Protein 5C14 (pdb70)

Solvent-accessible surface area: 22346 Å² total

Sequence (401 aa):
SFTINSVDKSLPDWTVQNGKNLTLQCFADVSTTSHVKPQHQMLFYKDDVLFYNISSMKSTESYFIPEVRIYDSGTYKCTVIVNNKEKTTAEYQLLVEGVPSPRVTLDKKEAIQGGIVRVNCSVPEEKAPIHFTIEKLELNEKMVKLKREKNSRDQNFVILEFPVEEQDRVLSFRCQARIISGIHMQTSESTKSELVTVSRSFTINSVDMKSLPDWTVQNGKNLTLQCFADVSTTSHVKPQHQMLFYKDDVLFYNISSMKSTESYFIPEVRIYDSGTYKCTVIVNNKEKTTAEYQLLVEGVPSPRVTLDKKEAIQGGIVRVNCSVPEEKAPIHFTIEKLELNEKMVKLKREKNSRDQNFVILEFPVEEQDRVLSFRCQARIISGIHMQTSESTKSELVTVSR

Structure (mmCIF, N/CA/C/O backbone):
data_5C14
#
_entry.id   5C14
#
_cell.length_a   104.010
_cell.length_b   104.010
_cell.length_c   281.834
_cell.angle_alpha   90.00
_cell.angle_beta   90.00
_cell.angle_gamma   90.00
#
_symmetry.space_group_name_H-M   'I 41 2 2'
#
loop_
_entity.id
_entity.type
_entity.pdbx_description
1 polymer 'Platelet endothelial cell adhesion molecule'
2 polymer 'Platelet endothelial cell adhesion molecule'
3 non-polymer GLYCEROL
4 non-polymer 'COPPER (II) ION'
5 non-polymer 2-acetamido-2-deoxy-beta-D-glucopyranose
6 non-polymer 2-AMINO-2-HYDROXYMETHYL-PROPANE-1,3-DIOL
7 water water
#
loop_
_atom_site.group_PDB
_atom_site.id
_atom_site.type_symbol
_atom_site.label_atom_id
_atom_site.label_alt_id
_atom_site.label_comp_id
_atom_site.label_asym_id
_atom_site.label_entity_id
_atom_site.label_seq_id
_atom_site.pdbx_PDB_ins_code
_atom_site.Cartn_x
_atom_site.Cartn_y
_atom_site.Cartn_z
_atom_site.occupancy
_atom_site.B_iso_or_equiv
_atom_site.auth_seq_id
_atom_site.auth_comp_id
_atom_site.auth_asym_id
_atom_site.auth_atom_id
_atom_site.pdbx_PDB_model_num
ATOM 1 N N . SER A 1 6 ? 10.808 73.359 15.547 1.00 97.32 4 SER A N 1
ATOM 2 C CA . SER A 1 6 ? 10.558 74.247 14.421 1.00 102.94 4 SER A CA 1
ATOM 3 C C . SER A 1 6 ? 10.980 73.599 13.102 1.00 105.11 4 SER A C 1
ATOM 4 O O . SER A 1 6 ? 10.725 74.160 12.036 1.00 110.78 4 SER A O 1
ATOM 7 N N . PHE A 1 7 ? 11.666 72.457 13.182 1.00 101.46 5 PHE A N 1
ATOM 8 C CA . PHE A 1 7 ? 11.974 71.641 12.003 1.00 101.30 5 PHE A CA 1
ATOM 9 C C . PHE A 1 7 ? 11.263 70.305 12.142 1.00 100.28 5 PHE A C 1
ATOM 10 O O . PHE A 1 7 ? 11.330 69.694 13.209 1.00 108.89 5 PHE A O 1
ATOM 18 N N . THR A 1 8 ? 10.614 69.818 11.088 1.00 88.17 6 THR A N 1
ATOM 19 C CA . THR A 1 8 ? 10.066 68.460 11.136 1.00 66.92 6 THR A CA 1
ATOM 20 C C . THR A 1 8 ? 10.438 67.729 9.877 1.00 68.06 6 THR A C 1
ATOM 21 O O . THR A 1 8 ? 10.191 68.235 8.796 1.00 66.75 6 THR A O 1
ATOM 25 N N . ILE A 1 9 ? 11.042 66.553 9.995 1.00 64.69 7 ILE A N 1
ATOM 26 C CA . ILE A 1 9 ? 11.383 65.814 8.788 1.00 69.83 7 ILE A CA 1
ATOM 27 C C . ILE A 1 9 ? 10.220 64.874 8.478 1.00 68.88 7 ILE A C 1
ATOM 28 O O . ILE A 1 9 ? 9.904 63.951 9.237 1.00 63.05 7 ILE A O 1
ATOM 33 N N . ASN A 1 10 ? 9.550 65.167 7.372 1.00 64.41 8 ASN A N 1
ATOM 34 C CA . ASN A 1 10 ? 8.315 64.506 7.025 1.00 64.53 8 ASN A CA 1
ATOM 35 C C . ASN A 1 10 ? 8.532 63.067 6.579 1.00 70.11 8 ASN A C 1
ATOM 36 O O . ASN A 1 10 ? 7.952 62.139 7.129 1.00 62.74 8 ASN A O 1
ATOM 41 N N . SER A 1 11 ? 9.349 62.886 5.554 1.00 62.75 9 SER A N 1
ATOM 42 C CA . SER A 1 11 ? 9.643 61.551 5.036 1.00 67.51 9 SER A CA 1
ATOM 43 C C . SER A 1 11 ? 11.116 61.441 4.627 1.00 65.97 9 SER A C 1
ATOM 44 O O . SER A 1 11 ? 11.703 62.459 4.260 1.00 69.94 9 SER A O 1
ATOM 47 N N . VAL A 1 12 ? 11.724 60.253 4.668 1.00 59.60 10 VAL A N 1
ATOM 48 C CA . VAL A 1 12 ? 13.108 60.147 4.196 1.00 58.97 10 VAL A CA 1
ATOM 49 C C . VAL A 1 12 ? 13.240 58.977 3.225 1.00 58.19 10 VAL A C 1
ATOM 50 O O . VAL A 1 12 ? 12.688 57.911 3.476 1.00 57.61 10 VAL A O 1
ATOM 54 N N . ASP A 1 13 ? 13.981 59.123 2.132 1.00 58.18 11 ASP A N 1
ATOM 55 C CA . ASP A 1 13 ? 13.927 58.072 1.112 1.00 71.16 11 ASP A CA 1
ATOM 56 C C . ASP A 1 13 ? 15.238 57.866 0.432 1.00 61.25 11 ASP A C 1
ATOM 57 O O . ASP A 1 13 ? 16.045 58.806 0.355 1.00 57.53 11 ASP A O 1
ATOM 70 N N . LYS A 1 15 ? 16.947 56.206 -3.268 1.00 60.71 13 LYS A N 1
ATOM 71 C CA . LYS A 1 15 ? 16.705 55.649 -4.595 1.00 62.47 13 LYS A CA 1
ATOM 72 C C . LYS A 1 15 ? 18.006 55.199 -5.240 1.00 69.06 13 LYS A C 1
ATOM 73 O O . LYS A 1 15 ? 19.076 55.712 -4.921 1.00 73.96 13 LYS A O 1
ATOM 79 N N . SER A 1 16 ? 17.927 54.202 -6.104 1.00 55.64 14 SER A N 1
ATOM 80 C CA . SER A 1 16 ? 19.106 53.810 -6.852 1.00 57.03 14 SER A CA 1
ATOM 81 C C . SER A 1 16 ? 18.834 53.905 -8.373 1.00 56.06 14 SER A C 1
ATOM 82 O O . SER A 1 16 ? 17.749 53.555 -8.847 1.00 56.31 14 SER A O 1
ATOM 85 N N . LEU A 1 17 ? 19.773 54.482 -9.115 1.00 58.50 15 LEU A N 1
ATOM 86 C CA . LEU A 1 17 ? 19.605 54.599 -10.557 1.00 67.75 15 LEU A CA 1
ATOM 87 C C . LEU A 1 17 ? 20.597 53.715 -11.335 1.00 73.97 15 LEU A C 1
ATOM 88 O O . LEU A 1 17 ? 21.815 53.846 -11.145 1.00 67.22 15 LEU A O 1
ATOM 93 N N . PRO A 1 18 ? 20.093 52.888 -12.284 1.00 74.43 16 PRO A N 1
ATOM 94 C CA . PRO A 1 18 ? 18.748 52.796 -12.862 1.00 64.93 16 PRO A CA 1
ATOM 95 C C . PRO A 1 18 ? 17.728 52.056 -12.034 1.00 63.23 16 PRO A C 1
ATOM 96 O O . PRO A 1 18 ? 16.548 52.344 -12.189 1.00 76.37 16 PRO A O 1
ATOM 100 N N . ASP A 1 19 ? 18.127 51.092 -11.226 1.00 61.39 17 ASP A N 1
ATOM 101 C CA . ASP A 1 19 ? 17.112 50.326 -10.520 1.00 73.56 17 ASP A CA 1
ATOM 102 C C . ASP A 1 19 ? 17.708 49.692 -9.255 1.00 72.26 17 ASP A C 1
ATOM 103 O O . ASP A 1 19 ? 18.874 49.916 -8.941 1.00 78.18 17 ASP A O 1
ATOM 108 N N . TRP A 1 20 ? 16.940 48.902 -8.522 1.00 59.71 18 TRP A N 1
ATOM 109 C CA . TRP A 1 20 ? 17.530 48.243 -7.384 1.00 61.28 18 TRP A CA 1
ATOM 110 C C . TRP A 1 20 ? 17.922 46.859 -7.806 1.00 64.62 18 TRP A C 1
ATOM 111 O O . TRP A 1 20 ? 18.335 46.024 -6.989 1.00 68.95 18 TRP A O 1
ATOM 122 N N . THR A 1 21 ? 17.782 46.618 -9.100 1.00 58.63 19 THR A N 1
ATOM 123 C CA . THR A 1 21 ? 18.319 45.409 -9.696 1.00 57.10 19 THR A CA 1
ATOM 124 C C . THR A 1 21 ? 19.079 45.767 -10.951 1.00 57.40 19 THR A C 1
ATOM 125 O O . THR A 1 21 ? 18.538 46.429 -11.835 1.00 54.32 19 THR A O 1
ATOM 129 N N . VAL A 1 22 ? 20.353 45.390 -10.994 1.00 52.23 20 VAL A N 1
ATOM 130 C CA . VAL A 1 22 ? 21.248 45.816 -12.072 1.00 59.33 20 VAL A CA 1
ATOM 131 C C . VAL A 1 22 ? 22.163 44.709 -12.578 1.00 61.75 20 VAL A C 1
ATOM 132 O O . VAL A 1 22 ? 22.471 43.745 -11.858 1.00 56.89 20 VAL A O 1
ATOM 136 N N . GLN A 1 23 ? 22.578 44.868 -13.835 1.00 71.43 21 GLN A N 1
ATOM 137 C CA . GLN A 1 23 ? 23.519 43.976 -14.512 1.00 69.79 21 GLN A CA 1
ATOM 138 C C . GLN A 1 23 ? 24.893 44.265 -13.979 1.00 59.41 21 GLN A C 1
ATOM 139 O O . GLN A 1 23 ? 25.255 45.443 -13.914 1.00 56.66 21 GLN A O 1
ATOM 145 N N . ASN A 1 24 ? 25.659 43.213 -13.672 1.00 53.36 22 ASN A N 1
ATOM 146 C CA . ASN A 1 24 ? 27.037 43.344 -13.253 1.00 51.70 22 ASN A CA 1
ATOM 147 C C . ASN A 1 24 ? 27.818 44.224 -14.221 1.00 52.50 22 ASN A C 1
ATOM 148 O O . ASN A 1 24 ? 27.740 44.037 -15.451 1.00 53.06 22 ASN A O 1
ATOM 153 N N . GLY A 1 25 ? 28.553 45.199 -13.695 1.00 52.63 23 GLY A N 1
ATOM 154 C CA . GLY A 1 25 ? 29.419 45.998 -14.545 1.00 53.41 23 GLY A CA 1
ATOM 155 C C . GLY A 1 25 ? 28.879 47.325 -15.029 1.00 56.41 23 GLY A C 1
ATOM 156 O O . GLY A 1 25 ? 29.633 48.129 -15.572 1.00 54.94 23 GLY A O 1
ATOM 157 N N . LYS A 1 26 ? 27.583 47.560 -14.845 1.00 54.29 24 LYS A N 1
ATOM 158 C CA . LYS A 1 26 ? 26.993 48.840 -15.226 1.00 66.72 24 LYS A CA 1
ATOM 159 C C . LYS A 1 26 ? 27.303 49.891 -14.147 1.00 70.02 24 LYS A C 1
ATOM 160 O O . LYS A 1 26 ? 27.686 49.519 -13.034 1.00 69.61 24 LYS A O 1
ATOM 166 N N . ASN A 1 27 ? 27.158 51.181 -14.497 1.00 73.55 25 ASN A N 1
ATOM 167 C CA . ASN A 1 27 ? 27.381 52.313 -13.602 1.00 68.07 25 ASN A CA 1
ATOM 168 C C . ASN A 1 27 ? 26.136 52.491 -12.704 1.00 75.50 25 ASN A C 1
ATOM 169 O O . ASN A 1 27 ? 25.022 52.277 -13.187 1.00 88.09 25 ASN A O 1
ATOM 174 N N . LEU A 1 28 ? 26.293 52.929 -11.443 1.00 66.32 26 LEU A N 1
ATOM 175 C CA . LEU A 1 28 ? 25.166 53.008 -10.476 1.00 55.25 26 LEU A CA 1
ATOM 176 C C . LEU A 1 28 ? 25.157 54.218 -9.536 1.00 62.72 26 LEU A C 1
ATOM 177 O O . LEU A 1 28 ? 26.205 54.583 -8.978 1.00 55.46 26 LEU A O 1
ATOM 182 N N . THR A 1 29 ? 23.990 54.812 -9.291 1.00 56.00 27 THR A N 1
ATOM 183 C CA . THR A 1 29 ? 23.993 55.915 -8.327 1.00 67.80 27 THR A CA 1
ATOM 184 C C . THR A 1 29 ? 22.941 55.792 -7.207 1.00 66.56 27 THR A C 1
ATOM 185 O O . THR A 1 29 ? 21.775 55.526 -7.469 1.00 64.38 27 THR A O 1
ATOM 189 N N . LEU A 1 30 ? 23.379 55.988 -5.963 1.00 55.54 28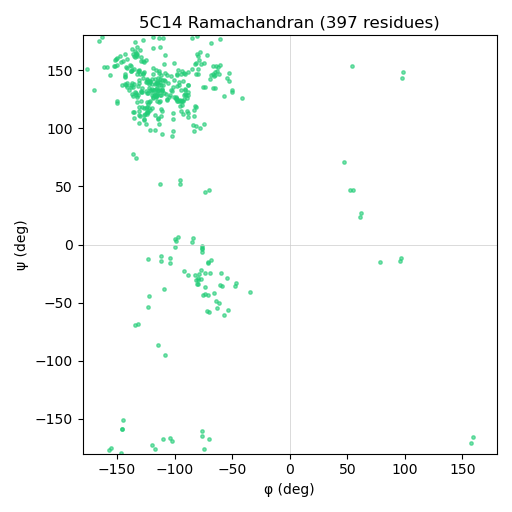 LEU A N 1
ATOM 190 C CA . LEU A 1 30 ? 22.510 55.880 -4.799 1.00 55.21 28 LEU A CA 1
ATOM 191 C C . LEU A 1 30 ? 22.206 57.262 -4.278 1.00 56.28 28 LEU A C 1
ATOM 192 O O . LEU A 1 30 ? 23.084 58.126 -4.320 1.00 59.50 28 LEU A O 1
ATOM 197 N N . GLN A 1 31 ? 20.959 57.506 -3.875 1.00 56.34 29 GLN A N 1
ATOM 198 C CA . GLN A 1 31 ? 20.543 58.838 -3.442 1.00 57.25 29 GLN A CA 1
ATOM 199 C C . GLN A 1 31 ? 19.843 58.791 -2.113 1.00 56.99 29 GLN A C 1
ATOM 200 O O . GLN A 1 31 ? 18.940 58.001 -1.973 1.00 56.63 29 GLN A O 1
ATOM 206 N N . CYS A 1 32 ? 20.204 59.648 -1.159 1.00 66.45 30 CYS A N 1
ATOM 207 C CA . CYS A 1 32 ? 19.461 59.745 0.103 1.00 61.13 30 CYS A CA 1
ATOM 208 C C . CYS A 1 32 ? 18.864 61.127 0.230 1.00 68.66 30 CYS A C 1
ATOM 209 O O . CYS A 1 32 ? 19.571 62.076 0.560 1.00 76.03 30 CYS A O 1
ATOM 212 N N . PHE A 1 33 ? 17.592 61.287 -0.096 1.00 59.00 31 PHE A N 1
ATOM 213 C CA . PHE A 1 33 ? 16.985 62.619 0.021 1.00 60.25 31 PHE A CA 1
ATOM 214 C C . PHE A 1 33 ? 16.001 62.683 1.192 1.00 60.37 31 PHE A C 1
ATOM 215 O O . PHE A 1 33 ? 15.548 61.647 1.708 1.00 59.59 31 PHE A O 1
ATOM 223 N N . ALA A 1 34 ? 15.670 63.898 1.609 1.00 61.42 32 ALA A N 1
ATOM 224 C CA . ALA A 1 34 ? 14.735 64.095 2.704 1.00 65.92 32 ALA A CA 1
ATOM 225 C C . ALA A 1 34 ? 13.697 65.162 2.356 1.00 66.70 32 ALA A C 1
ATOM 226 O O . ALA A 1 34 ? 13.868 65.942 1.409 1.00 63.98 32 ALA A O 1
ATOM 228 N N . ASP A 1 35 ? 12.603 65.184 3.103 1.00 63.51 33 ASP A N 1
ATOM 229 C CA . ASP A 1 35 ? 11.644 66.243 2.911 1.00 83.62 33 ASP A CA 1
ATOM 230 C C . ASP A 1 35 ? 11.387 66.881 4.251 1.00 80.54 33 ASP A C 1
ATOM 231 O O . ASP A 1 35 ? 10.743 66.273 5.115 1.00 71.26 33 ASP A O 1
ATOM 236 N N . VAL A 1 36 ? 11.901 68.090 4.443 1.00 66.27 34 VAL A N 1
ATOM 237 C CA . VAL A 1 36 ? 11.751 68.748 5.732 1.00 66.78 34 VAL A CA 1
ATOM 238 C C . VAL A 1 36 ? 10.985 70.073 5.704 1.00 68.46 34 VAL A C 1
ATOM 239 O O . VAL A 1 36 ? 11.373 70.992 5.022 1.00 69.30 34 VAL A O 1
ATOM 243 N N . SER A 1 37 ? 9.958 70.186 6.531 1.00 69.00 35 SER A N 1
ATOM 244 C CA . SER A 1 37 ? 9.134 71.388 6.591 1.00 70.67 35 SER A CA 1
ATOM 245 C C . SER A 1 37 ? 9.680 72.325 7.661 1.00 71.41 35 SER A C 1
ATOM 246 O O . SER A 1 37 ? 10.183 71.847 8.677 1.00 73.95 35 SER A O 1
ATOM 249 N N . THR A 1 38 ? 9.689 73.635 7.429 1.00 72.63 36 THR A N 1
ATOM 250 C CA . THR A 1 38 ? 10.111 74.509 8.512 1.00 88.20 36 THR A CA 1
ATOM 251 C C . THR A 1 38 ? 9.492 75.901 8.483 1.00 94.26 36 THR A C 1
ATOM 252 O O . THR A 1 38 ? 9.074 76.402 7.434 1.00 91.13 36 THR A O 1
ATOM 256 N N . THR A 1 39 ? 9.515 76.549 9.640 1.00 106.08 37 THR A N 1
ATOM 257 C CA . THR A 1 39 ? 9.009 77.901 9.783 1.00 104.62 37 THR A CA 1
ATOM 258 C C . THR A 1 39 ? 10.197 78.828 9.849 1.00 102.09 37 THR A C 1
ATOM 259 O O . THR A 1 39 ? 10.090 80.030 9.627 1.00 94.38 37 THR A O 1
ATOM 263 N N . SER A 1 40 ? 11.354 78.233 10.097 1.00 115.78 38 SER A N 1
ATOM 264 C CA . SER A 1 40 ? 12.546 79.011 10.334 1.00 122.61 38 SER A CA 1
ATOM 265 C C . SER A 1 40 ? 12.983 79.616 9.028 1.00 125.46 38 SER A C 1
ATOM 266 O O . SER A 1 40 ? 12.587 79.177 7.951 1.00 123.02 38 SER A O 1
ATOM 269 N N . HIS A 1 41 ? 13.836 80.613 9.143 1.00 136.28 39 HIS A N 1
ATOM 270 C CA . HIS A 1 41 ? 14.336 81.313 7.993 1.00 139.74 39 HIS A CA 1
ATOM 271 C C . HIS A 1 41 ? 15.704 80.777 7.664 1.00 133.16 39 HIS A C 1
ATOM 272 O O . HIS A 1 41 ? 16.295 81.137 6.650 1.00 135.35 39 HIS A O 1
ATOM 279 N N . VAL A 1 42 ? 16.167 79.842 8.481 1.00 110.27 40 VAL A N 1
ATOM 280 C CA . VAL A 1 42 ? 17.572 79.493 8.458 1.00 105.26 40 VAL A CA 1
ATOM 281 C C . VAL A 1 42 ? 17.863 78.247 7.621 1.00 106.18 40 VAL A C 1
ATOM 282 O O . VAL A 1 42 ? 17.030 77.340 7.522 1.00 104.47 40 VAL A O 1
ATOM 286 N N . LYS A 1 43 ? 19.032 78.230 6.988 1.00 124.90 41 LYS A N 1
ATOM 287 C CA . LYS A 1 43 ? 19.412 77.115 6.133 1.00 131.23 41 LYS A CA 1
ATOM 288 C C . LYS A 1 43 ? 19.946 76.004 7.017 1.00 125.07 41 LYS A C 1
ATOM 289 O O . LYS A 1 43 ? 20.941 76.166 7.726 1.00 129.46 41 LYS A O 1
ATOM 295 N N . PRO A 1 44 ? 19.270 74.862 6.982 1.00 95.19 42 PRO A N 1
ATOM 296 C CA . PRO A 1 44 ? 19.561 73.748 7.884 1.00 87.24 42 PRO A CA 1
ATOM 297 C C . PRO A 1 44 ? 20.776 72.955 7.441 1.00 91.07 42 PRO A C 1
ATOM 298 O O . PRO A 1 44 ? 21.167 72.992 6.280 1.00 95.64 42 PRO A O 1
ATOM 302 N N . GLN A 1 45 ? 21.379 72.234 8.361 1.00 102.07 43 GLN A N 1
ATOM 303 C CA . GLN A 1 45 ? 22.501 71.411 7.991 1.00 102.89 43 GLN A CA 1
ATOM 304 C C . GLN A 1 45 ? 22.006 69.966 7.926 1.00 102.81 43 GLN A C 1
ATOM 305 O O . GLN A 1 45 ? 21.310 69.510 8.839 1.00 105.50 43 GLN A O 1
ATOM 311 N N . HIS A 1 46 ? 22.351 69.241 6.863 1.00 95.11 44 HIS A N 1
ATOM 312 C CA . HIS A 1 46 ? 21.905 67.856 6.741 1.00 79.45 44 HIS A CA 1
ATOM 313 C C . HIS A 1 46 ? 23.087 66.933 6.836 1.00 77.97 44 HIS A C 1
ATOM 314 O O . HIS A 1 46 ? 24.132 67.204 6.248 1.00 85.81 44 HIS A O 1
ATOM 321 N N . GLN A 1 47 ? 22.910 65.819 7.534 1.00 68.02 45 GLN A N 1
ATOM 322 C CA . GLN A 1 47 ? 23.896 64.766 7.499 1.00 66.45 45 GLN A CA 1
ATOM 323 C C . GLN A 1 47 ? 23.236 63.524 7.000 1.00 67.00 45 GLN A C 1
ATOM 324 O O . GLN A 1 47 ? 22.220 63.091 7.541 1.00 64.65 45 GLN A O 1
ATOM 330 N N . MET A 1 48 ? 23.812 62.998 5.927 1.00 66.96 46 MET A N 1
ATOM 331 C CA . MET A 1 48 ? 23.373 61.775 5.298 1.00 64.08 46 MET A CA 1
ATOM 332 C C . MET A 1 48 ? 24.335 60.623 5.658 1.00 62.63 46 MET A C 1
ATOM 333 O O . MET A 1 48 ? 25.549 60.765 5.520 1.00 55.52 46 MET A O 1
ATOM 338 N N . LEU A 1 49 ? 23.796 59.505 6.137 1.00 59.74 47 LEU A N 1
ATOM 339 C CA . LEU A 1 49 ? 24.618 58.358 6.495 1.00 53.86 47 LEU A CA 1
ATOM 340 C C . LEU A 1 49 ? 24.234 57.104 5.735 1.00 62.46 47 LEU A C 1
ATOM 341 O O . LEU A 1 49 ? 23.139 56.609 5.918 1.00 64.19 47 LEU A O 1
ATOM 346 N N . PHE A 1 50 ? 25.135 56.559 4.930 1.00 52.81 48 PHE A N 1
ATOM 347 C CA . PHE A 1 50 ? 24.823 55.407 4.104 1.00 52.28 48 PHE A CA 1
ATOM 348 C C . PHE A 1 50 ? 25.277 54.088 4.729 1.00 51.34 48 PHE A C 1
ATOM 349 O O . PHE A 1 50 ? 26.446 53.908 5.060 1.00 51.03 48 PHE A O 1
ATOM 357 N N . TYR A 1 51 ? 24.332 53.166 4.869 1.00 54.82 49 TYR A N 1
ATOM 358 C CA . TYR A 1 51 ? 24.569 51.862 5.455 1.00 50.14 49 TYR A CA 1
ATOM 359 C C . TYR A 1 51 ? 24.367 50.769 4.436 1.00 63.47 49 TYR A C 1
ATOM 360 O O . TYR A 1 51 ? 23.343 50.721 3.784 1.00 61.55 49 TYR A O 1
ATOM 369 N N . LYS A 1 52 ? 25.343 49.878 4.309 1.00 63.78 50 LYS A N 1
ATOM 370 C CA . LYS A 1 52 ? 25.155 48.606 3.608 1.00 57.01 50 LYS A CA 1
ATOM 371 C C . LYS A 1 52 ? 25.235 47.497 4.657 1.00 54.70 50 LYS A C 1
ATOM 372 O O . LYS A 1 52 ? 26.264 47.340 5.291 1.00 57.60 50 LYS A O 1
ATOM 378 N N . ASP A 1 53 ? 24.140 46.766 4.858 1.00 52.14 51 ASP A N 1
ATOM 379 C CA . ASP A 1 53 ? 24.077 45.715 5.859 1.00 47.45 51 ASP A CA 1
ATOM 380 C C . ASP A 1 53 ? 24.455 46.248 7.237 1.00 58.05 51 ASP A C 1
ATOM 381 O O . ASP A 1 53 ? 25.209 45.611 7.962 1.00 62.78 51 ASP A O 1
ATOM 386 N N . ASP A 1 54 ? 23.883 47.394 7.591 1.00 55.16 52 ASP A N 1
ATOM 387 C CA . ASP A 1 54 ? 24.089 48.089 8.865 1.00 56.98 52 ASP A CA 1
ATOM 388 C C . ASP A 1 54 ? 25.527 48.495 9.081 1.00 61.22 52 ASP A C 1
ATOM 389 O O . ASP A 1 54 ? 25.919 48.788 10.216 1.00 63.91 52 ASP A O 1
ATOM 394 N N . VAL A 1 55 ? 26.302 48.644 8.012 1.00 48.15 53 VAL A N 1
ATOM 395 C CA . VAL A 1 55 ? 27.613 49.221 8.258 1.00 55.57 53 VAL A CA 1
ATOM 396 C C . VAL A 1 55 ? 27.781 50.488 7.421 1.00 51.43 53 VAL A C 1
ATOM 397 O O . VAL A 1 55 ? 27.425 50.551 6.247 1.00 49.03 53 VAL A O 1
ATOM 401 N N . LEU A 1 56 ? 28.362 51.488 8.068 1.00 49.23 54 LEU A N 1
ATOM 402 C CA . LEU A 1 56 ? 28.357 52.847 7.564 1.00 49.96 54 LEU A CA 1
ATOM 403 C C . LEU A 1 56 ? 29.455 53.002 6.585 1.00 54.06 54 LEU A C 1
ATOM 404 O O . LEU A 1 56 ? 30.614 52.867 6.964 1.00 63.70 54 LEU A O 1
ATOM 409 N N . PHE A 1 57 ? 29.104 53.261 5.325 1.00 52.39 55 PHE A N 1
ATOM 410 C CA . PHE A 1 57 ? 30.125 53.446 4.312 1.00 50.58 55 PHE A CA 1
ATOM 411 C C . PHE A 1 57 ? 30.230 54.847 3.773 1.00 51.45 55 PHE A C 1
ATOM 412 O O . PHE A 1 57 ? 31.141 55.121 3.023 1.00 66.40 55 PHE A O 1
ATOM 420 N N . TYR A 1 58 ? 29.286 55.725 4.089 1.00 51.96 56 TYR A N 1
ATOM 421 C CA . TYR A 1 58 ? 29.376 57.120 3.628 1.00 54.95 56 TYR A CA 1
ATOM 422 C C . TYR A 1 58 ? 28.709 58.067 4.600 1.00 59.22 56 TYR A C 1
ATOM 423 O O . TYR A 1 58 ? 27.524 57.942 4.894 1.00 53.38 56 TYR A O 1
ATOM 432 N N . ASN A 1 59 ? 29.483 59.034 5.061 1.00 83.69 57 ASN A N 1
ATOM 433 C CA . ASN A 1 59 ? 29.027 60.029 6.008 1.00 87.63 57 ASN A CA 1
ATOM 434 C C . ASN A 1 59 ? 29.262 61.392 5.390 1.00 84.67 57 ASN A C 1
ATOM 435 O O . ASN A 1 59 ? 30.406 61.769 5.143 1.00 93.00 57 ASN A O 1
ATOM 440 N N . ILE A 1 60 ? 28.185 62.117 5.101 1.00 67.79 58 ILE A N 1
ATOM 441 C CA . ILE A 1 60 ? 28.333 63.406 4.445 1.00 68.71 58 ILE A CA 1
ATOM 442 C C . ILE A 1 60 ? 27.411 64.442 5.055 1.00 75.54 58 ILE A C 1
ATOM 443 O O . ILE A 1 60 ? 26.252 64.165 5.361 1.00 80.48 58 ILE A O 1
ATOM 448 N N . SER A 1 61 ? 27.945 65.638 5.244 1.00 76.93 59 SER A N 1
ATOM 449 C CA . SER A 1 61 ? 27.179 66.749 5.753 1.00 76.64 59 SER A CA 1
ATOM 450 C C . SER A 1 61 ? 27.076 67.741 4.629 1.00 82.59 59 SER A C 1
ATOM 451 O O . SER A 1 61 ? 28.079 68.026 3.980 1.00 87.58 59 SER A O 1
ATOM 454 N N . SER A 1 62 ? 25.858 68.179 4.325 1.00 91.66 60 SER A N 1
ATOM 455 C CA . SER A 1 62 ? 25.629 69.135 3.242 1.00 90.57 60 SER A CA 1
ATOM 456 C C . SER A 1 62 ? 24.430 70.030 3.492 1.00 86.74 60 SER A C 1
ATOM 457 O O . SER A 1 62 ? 23.536 69.674 4.267 1.00 81.95 60 SER A O 1
ATOM 460 N N . MET A 1 63 ? 24.396 71.164 2.790 1.00 82.13 61 MET A N 1
ATOM 461 C CA . MET A 1 63 ? 23.296 72.121 2.912 1.00 80.32 61 MET A CA 1
ATOM 462 C C . MET A 1 63 ? 22.059 71.697 2.124 1.00 78.56 61 MET A C 1
ATOM 463 O O . MET A 1 63 ? 20.958 72.158 2.430 1.00 91.60 61 MET A O 1
ATOM 468 N N . LYS A 1 64 ? 22.242 70.890 1.074 1.00 71.74 62 LYS A N 1
ATOM 469 C CA . LYS A 1 64 ? 21.111 70.409 0.261 1.00 75.14 62 LYS A CA 1
ATOM 470 C C . LYS A 1 64 ? 20.487 69.156 0.898 1.00 75.99 62 LYS A C 1
ATOM 471 O O . LYS A 1 64 ? 21.175 68.414 1.580 1.00 85.23 62 LYS A O 1
ATOM 477 N N . SER A 1 65 ? 19.193 68.930 0.691 1.00 64.98 63 SER A N 1
ATOM 478 C CA . SER A 1 65 ? 18.489 67.813 1.311 1.00 63.99 63 SER A CA 1
ATOM 479 C C . SER A 1 65 ? 18.615 66.475 0.579 1.00 62.90 63 SER A C 1
ATOM 480 O O . SER A 1 65 ? 18.008 65.487 0.971 1.00 62.11 63 SER A O 1
ATOM 483 N N . THR A 1 66 ? 19.421 66.412 -0.461 1.00 62.87 64 THR A N 1
ATOM 484 C CA . THR A 1 66 ? 19.614 65.151 -1.141 1.00 61.88 64 THR A CA 1
ATOM 485 C C . THR A 1 66 ? 21.076 65.002 -1.455 1.00 65.16 64 THR A C 1
ATOM 486 O O . THR A 1 66 ? 21.718 65.967 -1.840 1.00 70.35 64 THR A O 1
ATOM 490 N N . GLU A 1 67 ? 21.640 63.832 -1.222 1.00 63.30 65 GLU A N 1
ATOM 491 C CA . GLU A 1 67 ? 23.013 63.634 -1.627 1.00 68.58 65 GLU A CA 1
ATOM 492 C C . GLU A 1 67 ? 23.131 62.290 -2.286 1.00 75.52 65 GLU A C 1
ATOM 493 O O . GLU A 1 67 ? 22.270 61.422 -2.127 1.00 72.65 65 GLU A O 1
ATOM 499 N N . SER A 1 68 ? 24.230 62.107 -2.999 1.00 65.64 66 SER A N 1
ATOM 500 C CA . SER A 1 68 ? 24.381 60.951 -3.854 1.00 68.43 66 SER A CA 1
ATOM 501 C C . SER A 1 68 ? 25.668 60.252 -3.606 1.00 57.37 66 SER A C 1
ATOM 502 O O . SER A 1 68 ? 26.583 60.798 -3.001 1.00 80.87 66 SER A O 1
ATOM 505 N N . TYR A 1 69 ? 25.693 59.011 -4.054 1.00 56.61 67 TYR A N 1
ATOM 506 C CA . TYR A 1 69 ? 26.874 58.154 -4.006 1.00 58.43 67 TYR A CA 1
ATOM 507 C C . TYR A 1 69 ? 26.965 57.371 -5.295 1.00 57.84 67 TYR A C 1
ATOM 508 O O . TYR A 1 69 ? 25.989 56.743 -5.737 1.00 55.59 67 TYR A O 1
ATOM 517 N N . PHE A 1 70 ? 28.155 57.365 -5.865 1.00 62.60 68 PHE A N 1
ATOM 518 C CA . PHE A 1 70 ? 28.342 56.770 -7.164 1.00 64.43 68 PHE A CA 1
ATOM 519 C C . PHE A 1 70 ? 29.095 55.469 -7.064 1.00 68.60 68 PHE A C 1
ATOM 520 O O . PHE A 1 70 ? 30.136 55.389 -6.390 1.00 77.34 68 PHE A O 1
ATOM 528 N N . ILE A 1 71 ? 28.534 54.437 -7.685 1.00 54.66 69 ILE A N 1
ATOM 529 C CA . ILE A 1 71 ? 29.214 53.165 -7.766 1.00 54.01 69 ILE A CA 1
ATOM 530 C C . ILE A 1 71 ? 29.555 52.854 -9.217 1.00 55.33 69 ILE A C 1
ATOM 531 O O . ILE A 1 71 ? 28.678 52.547 -9.995 1.00 54.52 69 ILE A O 1
ATOM 536 N N . PRO A 1 72 ? 30.842 52.933 -9.569 1.00 65.49 70 PRO A N 1
ATOM 537 C CA . PRO A 1 72 ? 31.351 52.798 -10.932 1.00 66.47 70 PRO A CA 1
ATOM 538 C C . PRO A 1 72 ? 31.065 51.542 -11.732 1.00 75.78 70 PRO A C 1
ATOM 539 O O . PRO A 1 72 ? 30.293 51.564 -12.666 1.00 84.83 70 PRO A O 1
ATOM 543 N N . GLU A 1 73 ? 31.472 50.397 -11.312 1.00 75.93 71 GLU A N 1
ATOM 544 C CA . GLU A 1 73 ? 31.239 49.255 -12.168 1.00 76.05 71 GLU A CA 1
ATOM 545 C C . GLU A 1 73 ? 30.749 48.360 -11.083 1.00 72.41 71 GLU A C 1
ATOM 546 O O . GLU A 1 73 ? 31.508 48.008 -10.173 1.00 77.27 71 GLU A O 1
ATOM 552 N N . VAL A 1 74 ? 29.460 48.068 -11.093 1.00 55.12 72 VAL A N 1
ATOM 553 C CA . VAL A 1 74 ? 28.921 47.431 -9.898 1.00 61.62 72 VAL A CA 1
ATOM 554 C C . VAL A 1 74 ? 29.039 45.904 -9.977 1.00 57.98 72 VAL A C 1
ATOM 555 O O . VAL A 1 74 ? 28.649 45.306 -10.996 1.00 55.39 72 VAL A O 1
ATOM 559 N N . ARG A 1 75 ? 29.603 45.285 -8.928 1.00 56.01 73 ARG A N 1
ATOM 560 C CA . ARG A 1 75 ? 29.835 43.831 -8.918 1.00 54.88 73 ARG A CA 1
ATOM 561 C C . ARG A 1 75 ? 28.914 43.134 -7.944 1.00 56.95 73 ARG A C 1
ATOM 562 O O . ARG A 1 75 ? 28.134 43.799 -7.260 1.00 58.95 73 ARG A O 1
ATOM 570 N N . ILE A 1 76 ? 28.981 41.810 -7.869 1.00 48.88 74 ILE A N 1
ATOM 571 C CA . ILE A 1 76 ? 28.061 41.091 -6.982 1.00 63.03 74 ILE A CA 1
ATOM 572 C C . ILE A 1 76 ? 28.369 41.346 -5.536 1.00 58.58 74 ILE A C 1
ATOM 573 O O . ILE A 1 76 ? 27.502 41.240 -4.679 1.00 61.55 74 ILE A O 1
ATOM 578 N N . TYR A 1 77 ? 29.610 41.696 -5.259 1.00 47.96 75 TYR A N 1
ATOM 579 C CA . TYR A 1 77 ? 29.983 41.948 -3.899 1.00 47.62 75 TYR A CA 1
ATOM 580 C C . TYR A 1 77 ? 29.469 43.301 -3.463 1.00 47.92 75 TYR A C 1
ATOM 581 O O . TYR A 1 77 ? 29.675 43.736 -2.331 1.00 48.98 75 TYR A O 1
ATOM 590 N N . ASP A 1 78 ? 28.812 43.997 -4.371 1.00 52.07 76 ASP A N 1
ATOM 591 C CA . ASP A 1 78 ? 28.216 45.245 -3.992 1.00 51.46 76 ASP A CA 1
ATOM 592 C C . ASP A 1 78 ? 26.774 45.035 -3.555 1.00 50.79 76 ASP A C 1
ATOM 593 O O . ASP A 1 78 ? 26.250 45.862 -2.848 1.00 56.30 76 ASP A O 1
ATOM 598 N N . SER A 1 79 ? 26.105 43.963 -3.980 1.00 48.43 77 SER A N 1
ATOM 599 C CA . SER A 1 79 ? 24.704 43.771 -3.550 1.00 48.37 77 SER A CA 1
ATOM 600 C C . SER A 1 79 ? 24.607 43.579 -2.067 1.00 47.93 77 SER A C 1
ATOM 601 O O . SER A 1 79 ? 25.549 43.144 -1.423 1.00 53.21 77 SER A O 1
ATOM 604 N N . GLY A 1 80 ? 23.454 43.931 -1.534 1.00 50.85 78 GLY A N 1
ATOM 605 C CA . GLY A 1 80 ? 23.211 43.887 -0.113 1.00 54.48 78 GLY A CA 1
ATOM 606 C C . GLY A 1 80 ? 22.068 44.835 0.220 1.00 62.03 78 GLY A C 1
ATOM 607 O O . GLY A 1 80 ? 21.427 45.425 -0.666 1.00 61.74 78 GLY A O 1
ATOM 608 N N . THR A 1 81 ? 21.860 45.040 1.511 1.00 62.29 79 THR A N 1
ATOM 609 C CA . THR A 1 81 ? 20.743 45.829 2.005 1.00 57.63 79 THR A CA 1
ATOM 610 C C . THR A 1 81 ? 21.156 47.255 2.263 1.00 59.08 79 THR A C 1
ATOM 611 O O . THR A 1 81 ? 22.113 47.500 2.990 1.00 61.84 79 THR A O 1
ATOM 615 N N . TYR A 1 82 ? 20.474 48.195 1.634 1.00 49.71 80 TYR A N 1
ATOM 616 C CA . TYR A 1 82 ? 20.860 49.586 1.764 1.00 50.25 80 TYR A CA 1
ATOM 617 C C . TYR A 1 82 ? 19.789 50.407 2.478 1.00 50.79 80 TYR A C 1
ATOM 618 O O . TYR A 1 82 ? 18.602 50.176 2.298 1.00 51.15 80 TYR A O 1
ATOM 627 N N . LYS A 1 83 ? 20.224 51.309 3.351 1.00 51.02 81 LYS A N 1
ATOM 628 C CA . LYS A 1 83 ? 19.339 52.237 4.021 1.00 51.65 81 LYS A CA 1
ATOM 629 C C . LYS A 1 83 ? 20.143 53.476 4.359 1.00 52.08 81 LYS A C 1
ATOM 630 O O . LYS A 1 83 ? 21.357 53.423 4.445 1.00 51.75 81 LYS A O 1
ATOM 636 N N . CYS A 1 84 ? 19.474 54.613 4.477 1.00 52.92 82 CYS A N 1
ATOM 637 C CA . CYS A 1 84 ? 20.163 55.859 4.809 1.00 53.45 82 CYS A CA 1
ATOM 638 C C . CYS A 1 84 ? 19.563 56.486 6.062 1.00 53.86 82 CYS A C 1
ATOM 639 O O . CYS A 1 84 ? 18.363 56.396 6.287 1.00 54.14 82 CYS A O 1
ATOM 642 N N . THR A 1 85 ? 20.381 57.058 6.929 1.00 61.90 83 THR A N 1
ATOM 643 C CA . THR A 1 85 ? 19.794 57.810 8.020 1.00 68.86 83 THR A CA 1
ATOM 644 C C . THR A 1 85 ? 20.105 59.271 7.797 1.00 72.85 83 THR A C 1
ATOM 645 O O . THR A 1 85 ? 21.234 59.637 7.443 1.00 79.33 83 THR A O 1
ATOM 649 N N . VAL A 1 86 ? 19.093 60.112 7.927 1.00 56.30 84 VAL A N 1
ATOM 650 C CA . VAL A 1 86 ? 19.362 61.515 7.755 1.00 57.27 84 VAL A CA 1
ATOM 651 C C . VAL A 1 86 ? 19.005 62.304 9.020 1.00 58.01 84 VAL A C 1
ATOM 652 O O . VAL A 1 86 ? 17.906 62.154 9.588 1.00 58.10 84 VAL A O 1
ATOM 656 N N . ILE A 1 87 ? 19.943 63.153 9.440 1.00 66.78 85 ILE A N 1
ATOM 657 C CA . ILE A 1 87 ? 19.747 64.018 10.589 1.00 67.84 85 ILE A CA 1
ATOM 658 C C . ILE A 1 87 ? 19.776 65.437 10.154 1.00 72.74 85 ILE A C 1
ATOM 659 O O . ILE A 1 87 ? 20.457 65.758 9.189 1.00 81.14 85 ILE A O 1
ATOM 664 N N . VAL A 1 88 ? 19.060 66.298 10.862 1.00 78.11 86 VAL A N 1
ATOM 665 C CA . VAL A 1 88 ? 19.135 67.725 10.574 1.00 85.15 86 VAL A CA 1
ATOM 666 C C . VAL A 1 88 ? 19.771 68.509 11.757 1.00 116.28 86 VAL A C 1
ATOM 667 O O . VAL A 1 88 ? 20.986 68.737 11.752 1.00 120.74 86 VAL A O 1
ATOM 671 N N . ASN A 1 89 ? 19.003 68.924 12.755 1.00 102.57 87 ASN A N 1
ATOM 672 C CA . ASN A 1 89 ? 19.617 69.533 13.920 1.00 107.18 87 ASN A CA 1
ATOM 673 C C . ASN A 1 89 ? 19.430 68.515 14.985 1.00 111.91 87 ASN A C 1
ATOM 674 O O . ASN A 1 89 ? 20.293 68.273 15.823 1.00 117.80 87 ASN A O 1
ATOM 679 N N . ASN A 1 90 ? 18.264 67.903 14.911 1.00 109.63 88 ASN A N 1
ATOM 680 C CA . ASN A 1 90 ? 17.944 66.730 15.689 1.00 107.81 88 ASN A CA 1
ATOM 681 C C . ASN A 1 90 ? 17.069 65.873 14.804 1.00 106.48 88 ASN A C 1
ATOM 682 O O . ASN A 1 90 ? 17.270 65.860 13.571 1.00 98.97 88 ASN A O 1
ATOM 687 N N . LYS A 1 91 ? 16.190 65.086 15.429 1.00 122.53 89 LYS A N 1
ATOM 688 C CA . LYS A 1 91 ? 15.161 64.355 14.683 1.00 126.41 89 LYS A CA 1
ATOM 689 C C . LYS A 1 91 ? 15.675 63.616 13.460 1.00 112.96 89 LYS A C 1
ATOM 690 O O . LYS A 1 91 ? 15.459 64.031 12.330 1.00 122.37 89 LYS A O 1
ATOM 696 N N . GLU A 1 92 ? 16.413 62.553 13.678 1.00 80.14 90 GLU A N 1
ATOM 697 C CA . GLU A 1 92 ? 16.817 61.770 12.553 1.00 74.47 90 GLU A CA 1
ATOM 698 C C . GLU A 1 92 ? 15.605 60.983 12.075 1.00 67.60 90 GLU A C 1
ATOM 699 O O . GLU A 1 92 ? 14.689 60.680 12.850 1.00 64.73 90 GLU A O 1
ATOM 705 N N . LYS A 1 93 ? 15.617 60.599 10.812 1.00 57.73 91 LYS A N 1
ATOM 706 C CA . LYS A 1 93 ? 14.700 59.569 10.416 1.00 57.36 91 LYS A CA 1
ATOM 707 C C . LYS A 1 93 ? 15.467 58.645 9.518 1.00 58.49 91 LYS A C 1
ATOM 708 O O . LYS A 1 93 ? 16.459 59.042 8.900 1.00 56.36 91 LYS A O 1
ATOM 714 N N . THR A 1 94 ? 15.107 57.378 9.534 1.00 60.59 92 THR A N 1
ATOM 715 C CA . THR A 1 94 ? 15.848 56.475 8.696 1.00 59.24 92 THR A CA 1
ATOM 716 C C . THR A 1 94 ? 14.915 55.876 7.640 1.00 64.13 92 THR A C 1
ATOM 717 O O . THR A 1 94 ? 13.737 55.626 7.922 1.00 70.69 92 THR A O 1
ATOM 721 N N . THR A 1 95 ? 15.429 55.683 6.424 1.00 57.85 93 THR A N 1
ATOM 722 C CA . THR A 1 95 ? 14.675 55.082 5.324 1.00 54.68 93 THR A CA 1
ATOM 723 C C . THR A 1 95 ? 14.400 53.616 5.600 1.00 54.25 93 THR A C 1
ATOM 724 O O . THR A 1 95 ? 14.959 53.048 6.542 1.00 53.25 93 THR A O 1
ATOM 728 N N . ALA A 1 96 ? 13.606 52.983 4.737 1.00 53.90 94 ALA A N 1
ATOM 729 C CA . ALA A 1 96 ? 13.430 51.540 4.827 1.00 56.58 94 ALA A CA 1
ATOM 730 C C . ALA A 1 96 ? 14.650 50.817 4.329 1.00 59.31 94 ALA A C 1
ATOM 731 O O . ALA A 1 96 ? 15.650 51.430 3.971 1.00 63.29 94 ALA A O 1
ATOM 733 N N . GLU A 1 97 ? 14.556 49.500 4.287 1.00 67.40 95 GLU A N 1
ATOM 734 C CA . GLU A 1 97 ? 15.609 48.692 3.722 1.00 61.40 95 GLU A CA 1
ATOM 735 C C . GLU A 1 97 ? 15.240 48.432 2.281 1.00 55.23 95 GLU A C 1
ATOM 736 O O . GLU A 1 97 ? 14.128 48.026 1.992 1.00 57.51 95 GLU A O 1
ATOM 742 N N . TYR A 1 98 ? 16.205 48.624 1.397 1.00 53.61 96 TYR A N 1
ATOM 743 C CA . TYR A 1 98 ? 16.061 48.434 -0.038 1.00 54.24 96 TYR A CA 1
ATOM 744 C C . TYR A 1 98 ? 17.014 47.354 -0.499 1.00 60.32 96 TYR A C 1
ATOM 745 O O . TYR A 1 98 ? 18.202 47.464 -0.230 1.00 61.03 96 TYR A O 1
ATOM 754 N N . GLN A 1 99 ? 16.549 46.327 -1.210 1.00 72.56 97 GLN A N 1
ATOM 755 C CA . GLN A 1 99 ? 17.501 45.291 -1.649 1.00 78.45 97 GLN A CA 1
ATOM 756 C C . GLN A 1 99 ? 18.134 45.593 -3.005 1.00 78.64 97 GLN A C 1
ATOM 757 O O . GLN A 1 99 ? 17.461 45.616 -4.060 1.00 86.10 97 GLN A O 1
ATOM 763 N N . LEU A 1 100 ? 19.447 45.806 -2.974 1.00 57.49 98 LEU A N 1
ATOM 764 C CA . LEU A 1 100 ? 20.158 45.986 -4.220 1.00 60.28 98 LEU A CA 1
ATOM 765 C C . LEU A 1 100 ? 20.593 44.611 -4.661 1.00 63.57 98 LEU A C 1
ATOM 766 O O . LEU A 1 100 ? 21.232 43.841 -3.906 1.00 56.07 98 LEU A O 1
ATOM 771 N N . LEU A 1 101 ? 20.268 44.321 -5.909 1.00 76.17 99 LEU A N 1
ATOM 772 C CA . LEU A 1 101 ? 20.578 43.037 -6.460 1.00 71.84 99 LEU A CA 1
ATOM 773 C C . LEU A 1 101 ? 21.367 43.228 -7.727 1.00 66.98 99 LEU A C 1
ATOM 774 O O . LEU A 1 101 ? 20.866 43.764 -8.715 1.00 63.06 99 LEU A O 1
ATOM 779 N N . VAL A 1 102 ? 22.628 42.830 -7.663 1.00 64.30 100 VAL A N 1
ATOM 780 C CA . VAL A 1 102 ? 23.470 42.836 -8.833 1.00 62.67 100 VAL A CA 1
ATOM 781 C C . VAL A 1 102 ? 23.356 41.489 -9.442 1.00 58.48 100 VAL A C 1
ATOM 782 O O . VAL A 1 102 ? 23.642 40.499 -8.757 1.00 62.12 100 VAL A O 1
ATOM 786 N N . GLU A 1 103 ? 22.967 41.433 -10.714 1.00 51.22 101 GLU A N 1
ATOM 787 C CA . GLU A 1 103 ? 22.791 40.138 -11.359 1.00 56.32 101 GLU A CA 1
ATOM 788 C C . GLU A 1 103 ? 23.722 39.908 -12.575 1.00 58.11 101 GLU A C 1
ATOM 789 O O . GLU A 1 103 ? 24.076 40.854 -13.318 1.00 51.04 101 GLU A O 1
ATOM 795 N N . GLY A 1 104 ? 24.133 38.654 -12.775 1.00 55.67 102 GLY A N 1
ATOM 796 C CA . GLY A 1 104 ? 25.011 38.385 -13.898 1.00 58.44 102 GLY A CA 1
ATOM 797 C C . GLY A 1 104 ? 26.477 38.314 -13.515 1.00 63.49 102 GLY A C 1
ATOM 798 O O . GLY A 1 104 ? 26.931 38.970 -12.564 1.00 63.17 102 GLY A O 1
ATOM 799 N N . VAL A 1 105 ? 27.217 37.484 -14.240 1.00 73.72 103 VAL A N 1
ATOM 800 C CA . VAL A 1 105 ? 28.651 37.331 -14.031 1.00 74.47 103 VAL A CA 1
ATOM 801 C C . VAL A 1 105 ? 29.423 37.741 -15.286 1.00 80.58 103 VAL A C 1
ATOM 802 O O . VAL A 1 105 ? 29.009 37.391 -16.407 1.00 96.53 103 VAL A O 1
ATOM 806 N N . PRO A 1 106 ? 30.487 38.558 -15.120 1.00 51.19 104 PRO A N 1
ATOM 807 C CA . PRO A 1 106 ? 31.344 38.914 -16.258 1.00 51.94 104 PRO A CA 1
ATOM 808 C C . PRO A 1 106 ? 31.841 37.666 -16.946 1.00 56.05 104 PRO A C 1
ATOM 809 O O . PRO A 1 106 ? 32.162 36.694 -16.247 1.00 55.61 104 PRO A O 1
ATOM 813 N N . SER A 1 107 ? 31.958 37.693 -18.265 1.00 63.44 105 SER A N 1
ATOM 814 C CA . SER A 1 107 ? 32.440 36.522 -18.939 1.00 67.60 105 SER A CA 1
ATOM 815 C C . SER A 1 107 ? 33.893 36.303 -18.490 1.00 67.59 105 SER A C 1
ATOM 816 O O . SER A 1 107 ? 34.650 37.268 -18.307 1.00 67.58 105 SER A O 1
ATOM 819 N N . PRO A 1 108 ? 34.231 35.044 -18.162 1.00 52.51 106 PRO A N 1
ATOM 820 C CA . PRO A 1 108 ? 35.537 34.606 -17.663 1.00 55.99 106 PRO A CA 1
ATOM 821 C C . PRO A 1 108 ? 36.675 34.666 -18.660 1.00 53.21 106 PRO A C 1
ATOM 822 O O . PRO A 1 108 ? 36.451 34.372 -19.802 1.00 53.79 106 PRO A O 1
ATOM 826 N N . ARG A 1 109 ? 37.884 34.965 -18.210 1.00 53.27 107 ARG A N 1
ATOM 827 C CA . ARG A 1 109 ? 39.041 34.936 -19.065 1.00 54.07 107 ARG A CA 1
ATOM 828 C C . ARG A 1 109 ? 39.706 33.573 -18.996 1.00 58.03 107 ARG A C 1
ATOM 829 O O . ARG A 1 109 ? 40.029 33.075 -17.911 1.00 53.43 107 ARG A O 1
ATOM 837 N N . VAL A 1 110 ? 39.889 32.943 -20.150 1.00 54.71 108 VAL A N 1
ATOM 838 C CA . VAL A 1 110 ? 40.525 31.628 -20.197 1.00 64.01 108 VAL A CA 1
ATOM 839 C C . VAL A 1 110 ? 41.943 31.758 -20.748 1.00 55.64 108 VAL A C 1
ATOM 840 O O . VAL A 1 110 ? 42.116 32.301 -21.818 1.00 56.43 108 VAL A O 1
ATOM 844 N N . THR A 1 111 ? 42.955 31.273 -20.024 1.00 61.93 109 THR A N 1
ATOM 845 C CA . THR A 1 111 ? 44.360 31.368 -20.484 1.00 60.25 109 THR A CA 1
ATOM 846 C C . THR A 1 111 ? 45.060 30.012 -20.382 1.00 62.04 109 THR A C 1
ATOM 847 O O . THR A 1 111 ? 44.704 29.193 -19.522 1.00 70.00 109 THR A O 1
ATOM 851 N N . LEU A 1 112 ? 46.031 29.764 -21.267 1.00 57.50 110 LEU A N 1
ATOM 852 C CA . LEU A 1 112 ? 46.739 28.471 -21.297 1.00 57.84 110 LEU A CA 1
ATOM 853 C C . LEU A 1 112 ? 48.254 28.580 -21.243 1.00 58.53 110 LEU A C 1
ATOM 854 O O . LEU A 1 112 ? 48.821 29.606 -21.613 1.00 84.38 110 LEU A O 1
ATOM 859 N N . ASP A 1 113 ? 48.914 27.511 -20.818 1.00 59.04 111 ASP A N 1
ATOM 860 C CA . ASP A 1 113 ? 50.377 27.485 -20.837 1.00 65.56 111 ASP A CA 1
ATOM 861 C C . ASP A 1 113 ? 50.974 27.282 -22.235 1.00 67.49 111 ASP A C 1
ATOM 862 O O . ASP A 1 113 ? 51.950 27.944 -22.587 1.00 68.31 111 ASP A O 1
ATOM 867 N N . LYS A 1 114 ? 50.418 26.358 -23.016 1.00 68.97 112 LYS A N 1
ATOM 868 C CA . LYS A 1 114 ? 50.941 26.089 -24.349 1.00 76.45 112 LYS A CA 1
ATOM 869 C C . LYS A 1 114 ? 49.879 26.297 -25.417 1.00 90.95 112 LYS A C 1
ATOM 870 O O . LYS A 1 114 ? 48.716 25.944 -25.222 1.00 91.52 112 LYS A O 1
ATOM 876 N N . LYS A 1 115 ? 50.314 26.862 -26.536 1.00 110.36 113 LYS A N 1
ATOM 877 C CA . LYS A 1 115 ? 49.528 26.969 -27.727 1.00 108.16 113 LYS A CA 1
ATOM 878 C C . LYS A 1 115 ? 49.597 25.660 -28.474 1.00 104.41 113 LYS A C 1
ATOM 879 O O . LYS A 1 115 ? 48.621 25.271 -29.135 1.00 111.20 113 LYS A O 1
ATOM 885 N N . GLU A 1 116 ? 50.721 24.965 -28.327 1.00 85.79 114 GLU A N 1
ATOM 886 C CA . GLU A 1 116 ? 50.873 23.632 -28.896 1.00 82.47 114 GLU A CA 1
ATOM 887 C C . GLU A 1 116 ? 51.463 22.618 -27.908 1.00 75.83 114 GLU A C 1
ATOM 888 O O . GLU A 1 116 ? 52.523 22.835 -27.352 1.00 80.44 114 GLU A O 1
ATOM 894 N N . ALA A 1 117 ? 50.814 21.460 -27.784 1.00 68.99 115 ALA A N 1
ATOM 895 C CA . ALA A 1 117 ? 51.240 20.465 -26.783 1.00 74.59 115 ALA A CA 1
ATOM 896 C C . ALA A 1 117 ? 51.705 19.175 -27.445 1.00 84.75 115 ALA A C 1
ATOM 897 O O . ALA A 1 117 ? 51.797 19.116 -28.662 1.00 92.78 115 ALA A O 1
ATOM 899 N N . ILE A 1 118 ? 52.038 18.149 -26.668 1.00 97.93 116 ILE A N 1
ATOM 900 C CA . ILE A 1 118 ? 52.385 16.844 -27.262 1.00 105.68 116 ILE A CA 1
ATOM 901 C C . ILE A 1 118 ? 51.699 15.760 -26.486 1.00 106.41 116 ILE A C 1
ATOM 902 O O . ILE A 1 118 ? 51.345 15.977 -25.335 1.00 114.48 116 ILE A O 1
ATOM 907 N N . GLN A 1 119 ? 51.587 14.575 -27.068 1.00 90.03 117 GLN A N 1
ATOM 908 C CA . GLN A 1 119 ? 50.711 13.580 -26.489 1.00 91.98 117 GLN A CA 1
ATOM 909 C C . GLN A 1 119 ? 51.235 13.196 -25.161 1.00 95.07 117 GLN A C 1
ATOM 910 O O . GLN A 1 119 ? 52.431 13.231 -24.947 1.00 103.83 117 GLN A O 1
ATOM 916 N N . GLY A 1 120 ? 50.345 12.855 -24.247 1.00 110.35 118 GLY A N 1
ATOM 917 C CA . GLY A 1 120 ? 50.786 12.513 -22.913 1.00 113.98 118 GLY A CA 1
ATOM 918 C C . GLY A 1 120 ? 51.128 13.723 -22.060 1.00 111.83 118 GLY A C 1
ATOM 919 O O . GLY A 1 120 ? 51.253 13.594 -20.846 1.00 118.94 118 GLY A O 1
ATOM 920 N N . GLY A 1 121 ? 51.289 14.898 -22.663 1.00 83.13 119 GLY A N 1
ATOM 921 C CA . GLY A 1 121 ? 51.643 16.075 -21.889 1.00 76.60 119 GLY A CA 1
ATOM 922 C C . GLY A 1 121 ? 50.386 16.539 -21.156 1.00 76.22 119 GLY A C 1
ATOM 923 O O . GLY A 1 121 ? 49.445 15.744 -20.971 1.00 73.38 119 GLY A O 1
ATOM 924 N N . ILE A 1 122 ? 50.365 17.799 -20.709 1.00 76.05 120 ILE A N 1
ATOM 925 C CA . ILE A 1 122 ? 49.191 18.373 -20.025 1.00 68.34 120 ILE A CA 1
ATOM 926 C C . ILE A 1 122 ? 49.009 19.807 -20.474 1.00 66.27 120 ILE A C 1
ATOM 927 O O . ILE A 1 122 ? 49.931 20.428 -21.002 1.00 65.81 120 ILE A O 1
ATOM 932 N N . VAL A 1 123 ? 47.802 20.323 -20.293 1.00 60.53 121 VAL A N 1
ATOM 933 C CA . VAL A 1 123 ? 47.549 21.733 -20.530 1.00 64.70 121 VAL A CA 1
ATOM 934 C C . VAL A 1 123 ? 47.095 22.276 -19.221 1.00 57.34 121 VAL A C 1
ATOM 935 O O . VAL A 1 123 ? 46.277 21.647 -18.544 1.00 56.69 121 VAL A O 1
ATOM 939 N N . ARG A 1 124 ? 47.663 23.417 -18.839 1.00 59.28 122 ARG A N 1
ATOM 940 C CA . ARG A 1 124 ? 47.256 24.072 -17.598 1.00 65.98 122 ARG A CA 1
ATOM 941 C C . ARG A 1 124 ? 46.311 25.233 -17.900 1.00 69.51 122 ARG A C 1
ATOM 942 O O . ARG A 1 124 ? 46.700 26.306 -18.382 1.00 56.15 122 ARG A O 1
ATOM 950 N N . VAL A 1 125 ? 45.057 25.000 -17.568 1.00 55.09 123 VAL A N 1
ATOM 951 C CA . VAL A 1 125 ? 44.034 25.952 -17.892 1.00 61.18 123 VAL A CA 1
ATOM 952 C C . VAL A 1 125 ? 43.756 26.931 -16.760 1.00 56.54 123 VAL A C 1
ATOM 953 O O . VAL A 1 125 ? 43.338 26.531 -15.677 1.00 60.24 123 VAL A O 1
ATOM 957 N N . ASN A 1 126 ? 43.952 28.216 -17.037 1.00 59.38 124 ASN A N 1
ATOM 958 C CA . ASN A 1 126 ? 43.703 29.284 -16.070 1.00 55.07 124 ASN A CA 1
ATOM 959 C C . ASN A 1 126 ? 42.388 29.952 -16.362 1.00 60.17 124 ASN A C 1
ATOM 960 O O . ASN A 1 126 ? 42.313 30.794 -17.263 1.00 67.71 124 ASN A O 1
ATOM 965 N N . CYS A 1 127 ? 41.333 29.566 -15.661 1.00 61.34 125 CYS A N 1
ATOM 966 C CA . CYS A 1 127 ? 40.080 30.268 -15.872 1.00 61.93 125 CYS A CA 1
ATOM 967 C C . CYS A 1 127 ? 39.810 31.326 -14.812 1.00 63.08 125 CYS A C 1
ATOM 968 O O . CYS A 1 127 ? 39.769 30.987 -13.646 1.00 69.91 125 CYS A O 1
ATOM 971 N N . SER A 1 128 ? 39.571 32.581 -15.188 1.00 53.62 126 SER A N 1
ATOM 972 C CA . SER A 1 128 ? 39.382 33.608 -14.159 1.00 51.31 126 SER A CA 1
ATOM 973 C C . SER A 1 128 ? 38.195 34.535 -14.392 1.00 56.14 126 SER A C 1
ATOM 974 O O . SER A 1 128 ? 37.604 34.516 -15.443 1.00 53.99 126 SER A O 1
ATOM 977 N N . VAL A 1 129 ? 37.823 35.294 -13.363 1.00 50.74 127 VAL A N 1
ATOM 978 C CA . VAL A 1 129 ? 36.845 36.378 -13.418 1.00 50.73 127 VAL A CA 1
ATOM 979 C C . VAL A 1 129 ? 37.394 37.564 -12.640 1.00 51.42 127 VAL A C 1
ATOM 980 O O . VAL A 1 129 ? 37.006 37.781 -11.504 1.00 50.13 127 VAL A O 1
ATOM 984 N N . PRO A 1 130 ? 38.326 38.320 -13.231 1.00 56.94 128 PRO A N 1
ATOM 985 C CA . PRO A 1 130 ? 39.148 39.293 -12.500 1.00 51.40 128 PRO A CA 1
ATOM 986 C C . PRO A 1 130 ? 38.356 40.363 -11.803 1.00 66.14 128 PRO A C 1
ATOM 987 O O . PRO A 1 130 ? 38.739 40.777 -10.694 1.00 59.28 128 PRO A O 1
ATOM 991 N N . GLU A 1 131 ? 37.255 40.786 -12.417 1.00 51.32 129 GLU A N 1
ATOM 992 C CA . GLU A 1 131 ? 36.499 41.882 -11.843 1.00 65.60 129 GLU A CA 1
ATOM 993 C C . GLU A 1 131 ? 35.750 41.478 -10.542 1.00 65.38 129 GLU A C 1
ATOM 994 O O . GLU A 1 131 ? 35.347 42.338 -9.733 1.00 50.24 129 GLU A O 1
ATOM 1000 N N . GLU A 1 132 ? 35.614 40.181 -10.305 1.00 49.91 130 GLU A N 1
ATOM 1001 C CA . GLU A 1 132 ? 34.844 39.747 -9.147 1.00 51.94 130 GLU A CA 1
ATOM 1002 C C . GLU A 1 132 ? 35.659 39.290 -7.919 1.00 53.86 130 GLU A C 1
ATOM 1003 O O . GLU A 1 132 ? 36.894 39.425 -7.851 1.00 55.59 130 GLU A O 1
ATOM 1009 N N . LYS A 1 133 ? 34.959 38.686 -6.969 1.00 53.21 131 LYS A N 1
ATOM 1010 C CA . LYS A 1 133 ? 35.596 38.308 -5.736 1.00 57.73 131 LYS A CA 1
ATOM 1011 C C . LYS A 1 133 ? 35.249 36.882 -5.371 1.00 60.45 131 LYS A C 1
ATOM 1012 O O . LYS A 1 133 ? 34.109 36.433 -5.563 1.00 61.58 131 LYS A O 1
ATOM 1018 N N . ALA A 1 134 ? 36.206 36.212 -4.746 1.00 53.97 132 ALA A N 1
ATOM 1019 C CA . ALA A 1 134 ? 36.010 34.851 -4.306 1.00 60.63 132 ALA A CA 1
ATOM 1020 C C . ALA A 1 134 ? 34.879 34.797 -3.256 1.00 65.30 132 ALA A C 1
ATOM 1021 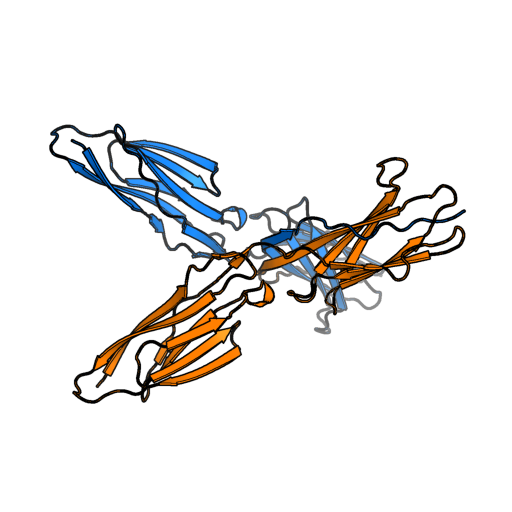O O . ALA A 1 134 ? 34.613 35.783 -2.581 1.00 73.40 132 ALA A O 1
ATOM 1023 N N . PRO A 1 135 ? 34.177 33.663 -3.140 1.00 57.22 133 PRO A N 1
ATOM 1024 C CA . PRO A 1 135 ? 34.421 32.413 -3.847 1.00 56.57 133 PRO A CA 1
ATOM 1025 C C . PRO A 1 135 ? 33.562 32.251 -5.108 1.00 58.70 133 PRO A C 1
ATOM 1026 O O . PRO A 1 135 ? 32.336 32.525 -5.120 1.00 62.59 133 PRO A O 1
ATOM 1030 N N . ILE A 1 136 ? 34.242 31.774 -6.154 1.00 53.42 134 ILE A N 1
ATOM 1031 C CA . ILE A 1 136 ? 33.648 31.476 -7.447 1.00 53.17 134 ILE A CA 1
ATOM 1032 C C . ILE A 1 136 ? 33.741 29.986 -7.721 1.00 48.14 134 ILE A C 1
ATOM 1033 O O . ILE A 1 136 ? 34.744 29.377 -7.412 1.00 49.00 134 ILE A O 1
ATOM 1038 N N . HIS A 1 137 ? 32.690 29.412 -8.297 1.00 47.34 135 HIS A N 1
ATOM 1039 C CA . HIS A 1 137 ? 32.721 28.035 -8.757 1.00 47.52 135 HIS A CA 1
ATOM 1040 C C . HIS A 1 137 ? 32.946 27.940 -10.293 1.00 53.82 135 HIS A C 1
ATOM 1041 O O . HIS A 1 137 ? 32.201 28.521 -11.082 1.00 48.30 135 HIS A O 1
ATOM 1048 N N . PHE A 1 138 ? 33.948 27.163 -10.706 1.00 48.45 136 PHE A N 1
ATOM 1049 C CA . PHE A 1 138 ? 34.342 27.056 -12.109 1.00 49.08 136 PHE A CA 1
ATOM 1050 C C . PHE A 1 138 ? 33.994 25.732 -12.715 1.00 49.35 136 PHE A C 1
ATOM 1051 O O . PHE A 1 138 ? 34.120 24.703 -12.053 1.00 49.20 136 PHE A O 1
ATOM 1059 N N . THR A 1 139 ? 33.554 25.743 -13.975 1.00 49.82 137 THR A N 1
ATOM 1060 C CA . THR A 1 139 ? 33.377 24.484 -14.704 1.00 50.30 137 THR A CA 1
ATOM 1061 C C . THR A 1 139 ? 34.167 24.507 -15.983 1.00 50.97 137 THR A C 1
ATOM 1062 O O . THR A 1 139 ? 33.866 25.298 -16.851 1.00 56.26 137 THR A O 1
ATOM 1066 N N . ILE A 1 140 ? 35.181 23.669 -16.118 1.00 51.33 138 ILE A N 1
ATOM 1067 C CA . ILE A 1 140 ? 35.941 23.728 -17.353 1.00 52.11 138 ILE A CA 1
ATOM 1068 C C . ILE A 1 140 ? 35.817 22.444 -18.112 1.00 52.94 138 ILE A C 1
ATOM 1069 O O . ILE A 1 140 ? 36.056 21.368 -17.558 1.00 53.88 138 ILE A O 1
ATOM 1074 N N . GLU A 1 141 ? 35.432 22.563 -19.380 1.00 56.84 139 GLU A N 1
ATOM 1075 C CA . GLU A 1 141 ? 35.225 21.428 -20.256 1.00 53.81 139 GLU A CA 1
ATOM 1076 C C . GLU A 1 141 ? 36.296 21.438 -21.334 1.00 54.69 139 GLU A C 1
ATOM 1077 O O . GLU A 1 141 ? 36.654 22.496 -21.853 1.00 58.02 139 GLU A O 1
ATOM 1083 N N . LYS A 1 142 ? 36.852 20.267 -21.634 1.00 62.67 140 LYS A N 1
ATOM 1084 C CA . LYS A 1 142 ? 37.834 20.095 -22.720 1.00 56.19 140 LYS A CA 1
ATOM 1085 C C . LYS A 1 142 ? 37.135 19.595 -23.967 1.00 64.74 140 LYS A C 1
ATOM 1086 O O . LYS A 1 142 ? 36.486 18.530 -23.937 1.00 64.15 140 LYS A O 1
ATOM 1092 N N . LEU A 1 143 ? 37.274 20.334 -25.066 1.00 68.10 141 LEU A N 1
ATOM 1093 C CA . LEU A 1 143 ? 36.660 19.934 -26.320 1.00 63.11 141 LEU A CA 1
ATOM 1094 C C . LEU A 1 143 ? 37.713 19.645 -27.340 1.00 73.56 141 LEU A C 1
ATOM 1095 O O . LEU A 1 143 ? 38.637 20.444 -27.542 1.00 75.99 141 LEU A O 1
ATOM 1100 N N . GLU A 1 144 ? 37.604 18.467 -27.939 1.00 88.93 142 GLU A N 1
ATOM 1101 C CA . GLU A 1 144 ? 38.324 18.194 -29.165 1.00 101.15 142 GLU A CA 1
ATOM 1102 C C . GLU A 1 144 ? 37.299 18.625 -30.214 1.00 105.33 142 GLU A C 1
ATOM 1103 O O . GLU A 1 144 ? 36.110 18.336 -30.068 1.00 98.78 142 GLU A O 1
ATOM 1109 N N . LEU A 1 145 ? 37.727 19.379 -31.218 1.00 125.00 143 LEU A N 1
ATOM 1110 C CA . LEU A 1 145 ? 36.761 19.966 -32.124 1.00 139.70 143 LEU A CA 1
ATOM 1111 C C . LEU A 1 145 ? 36.145 18.960 -33.079 1.00 152.44 143 LEU A C 1
ATOM 1112 O O . LEU A 1 145 ? 34.943 19.035 -33.375 1.00 156.81 143 LEU A O 1
ATOM 1117 N N . ASN A 1 146 ? 36.961 18.003 -33.517 1.00 150.86 144 ASN A N 1
ATOM 1118 C CA . ASN A 1 146 ? 36.535 16.941 -34.425 1.00 152.88 144 ASN A CA 1
ATOM 1119 C C . ASN A 1 146 ? 35.230 16.277 -34.049 1.00 157.57 144 ASN A C 1
ATOM 1120 O O . ASN A 1 146 ? 34.480 15.836 -34.921 1.00 163.71 144 ASN A O 1
ATOM 1125 N N . GLU A 1 147 ? 34.983 16.179 -32.751 1.00 163.26 145 GLU A N 1
ATOM 1126 C CA . GLU A 1 147 ? 33.724 15.659 -32.264 1.00 165.49 145 GLU A CA 1
ATOM 1127 C C . GLU A 1 147 ? 33.207 16.521 -31.115 1.00 159.67 145 GLU A C 1
ATOM 1128 O O . GLU A 1 147 ? 33.816 16.577 -30.039 1.00 162.05 145 GLU A O 1
ATOM 1134 N N . LYS A 1 148 ? 32.082 17.198 -31.334 1.00 139.11 146 LYS A N 1
ATOM 1135 C CA . LYS A 1 148 ? 31.571 18.123 -30.327 1.00 137.98 146 LYS A CA 1
ATOM 1136 C C . LYS A 1 148 ? 30.963 17.404 -29.128 1.00 137.62 146 LYS A C 1
ATOM 1137 O O . LYS A 1 148 ? 29.879 17.759 -28.638 1.00 134.27 146 LYS A O 1
ATOM 1143 N N . MET A 1 149 ? 31.699 16.391 -28.672 1.00 143.94 147 MET A N 1
ATOM 1144 C CA . MET A 1 149 ? 31.451 15.703 -27.424 1.00 133.60 147 MET A CA 1
ATOM 1145 C C . MET A 1 149 ? 32.292 16.418 -26.377 1.00 121.60 147 MET A C 1
ATOM 1146 O O . MET A 1 149 ? 33.372 16.937 -26.678 1.00 117.63 147 MET A O 1
ATOM 1151 N N . VAL A 1 150 ? 31.798 16.466 -25.153 1.00 118.82 148 VAL A N 1
ATOM 1152 C CA . VAL A 1 150 ? 32.600 16.991 -24.069 1.00 113.99 148 VAL A CA 1
ATOM 1153 C C . VAL A 1 150 ? 33.527 15.875 -23.594 1.00 109.11 148 VAL A C 1
ATOM 1154 O O . VAL A 1 150 ? 33.104 14.965 -22.866 1.00 120.26 148 VAL A O 1
ATOM 1158 N N . LYS A 1 151 ? 34.795 15.929 -23.998 1.00 75.36 149 LYS A N 1
ATOM 1159 C CA . LYS A 1 151 ? 35.678 14.817 -23.664 1.00 71.92 149 LYS A CA 1
ATOM 1160 C C . LYS A 1 151 ? 35.897 14.716 -22.160 1.00 74.27 149 LYS A C 1
ATOM 1161 O O . LYS A 1 151 ? 35.901 13.618 -21.597 1.00 74.08 149 LYS A O 1
ATOM 1167 N N . LEU A 1 152 ? 36.079 15.856 -21.509 1.00 80.49 150 LEU A N 1
ATOM 1168 C CA . LEU A 1 152 ? 36.302 15.866 -20.077 1.00 73.91 150 LEU A CA 1
ATOM 1169 C C . LEU A 1 152 ? 35.687 17.073 -19.386 1.00 67.84 150 LEU A C 1
ATOM 1170 O O . LEU A 1 152 ? 35.779 18.201 -19.866 1.00 63.54 150 LEU A O 1
ATOM 1175 N N . LYS A 1 153 ? 35.066 16.844 -18.244 1.00 67.67 151 LYS A N 1
ATOM 1176 C CA . LYS A 1 153 ? 34.485 17.963 -17.516 1.00 64.74 151 LYS A CA 1
ATOM 1177 C C . LYS A 1 153 ? 34.979 17.978 -16.082 1.00 62.68 151 LYS A C 1
ATOM 1178 O O . LYS A 1 153 ? 34.663 17.068 -15.319 1.00 68.28 151 LYS A O 1
ATOM 1184 N N . ARG A 1 154 ? 35.691 19.033 -15.699 1.00 57.89 152 ARG A N 1
ATOM 1185 C CA . ARG A 1 154 ? 36.278 19.115 -14.364 1.00 58.53 152 ARG A CA 1
ATOM 1186 C C . ARG A 1 154 ? 35.884 20.409 -13.660 1.00 66.55 152 ARG A C 1
ATOM 1187 O O . ARG A 1 154 ? 36.328 21.487 -14.013 1.00 75.40 152 ARG A O 1
ATOM 1195 N N . GLU A 1 155 ? 35.023 20.302 -12.665 1.00 69.40 153 GLU A N 1
ATOM 1196 C CA . GLU A 1 155 ? 34.575 21.480 -11.939 1.00 67.07 153 GLU A CA 1
ATOM 1197 C C . GLU A 1 155 ? 35.369 21.672 -10.649 1.00 67.18 153 GLU A C 1
ATOM 1198 O O . GLU A 1 155 ? 35.849 20.716 -10.038 1.00 78.01 153 GLU A O 1
ATOM 1204 N N . LYS A 1 156 ? 35.518 22.914 -10.231 1.00 53.78 154 LYS A N 1
ATOM 1205 C CA . LYS A 1 156 ? 36.292 23.213 -9.029 1.00 50.65 154 LYS A CA 1
ATOM 1206 C C . LYS A 1 156 ? 35.767 24.469 -8.419 1.00 49.44 154 LYS A C 1
ATOM 1207 O O . LYS A 1 156 ? 35.236 25.335 -9.102 1.00 48.23 154 LYS A O 1
ATOM 1213 N N . ASN A 1 157 ? 35.955 24.588 -7.119 1.00 62.53 155 ASN A N 1
ATOM 1214 C CA . ASN A 1 157 ? 35.368 25.686 -6.385 1.00 63.09 155 ASN A CA 1
ATOM 1215 C C . ASN A 1 157 ? 36.502 26.443 -5.721 1.00 65.82 155 ASN A C 1
ATOM 1216 O O . ASN A 1 157 ? 36.994 26.011 -4.708 1.00 80.66 155 ASN A O 1
ATOM 1221 N N . SER A 1 158 ? 36.951 27.545 -6.318 1.00 66.98 156 SER A N 1
ATOM 1222 C CA . SER A 1 158 ? 37.970 28.392 -5.704 1.00 63.81 156 SER A CA 1
ATOM 1223 C C . SER A 1 158 ? 37.314 28.967 -4.526 1.00 78.33 156 SER A C 1
ATOM 1224 O O . SER A 1 158 ? 36.120 29.237 -4.609 1.00 86.86 156 SER A O 1
ATOM 1227 N N . ARG A 1 159 ? 38.044 29.204 -3.443 1.00 87.57 157 ARG A N 1
ATOM 1228 C CA . ARG A 1 159 ? 37.379 29.825 -2.299 1.00 89.76 157 ARG A CA 1
ATOM 1229 C C . ARG A 1 159 ? 38.097 31.106 -1.966 1.00 76.73 157 ARG A C 1
ATOM 1230 O O . ARG A 1 159 ? 37.463 32.135 -1.733 1.00 74.54 157 ARG A O 1
ATOM 1238 N N . ASP A 1 160 ? 39.423 31.023 -1.972 1.00 63.98 158 ASP A N 1
ATOM 1239 C CA . ASP A 1 160 ? 40.300 32.128 -1.613 1.00 57.79 158 ASP A CA 1
ATOM 1240 C C . ASP A 1 160 ? 40.406 33.085 -2.803 1.00 58.96 158 ASP A C 1
ATOM 1241 O O . ASP A 1 160 ? 40.432 34.290 -2.630 1.00 57.12 158 ASP A O 1
ATOM 1246 N N . GLN A 1 161 ? 40.358 32.545 -4.017 1.00 68.37 159 GLN A N 1
ATOM 1247 C CA . GLN A 1 161 ? 40.816 33.271 -5.202 1.00 57.01 159 GLN A CA 1
ATOM 1248 C C . GLN A 1 161 ? 39.832 33.557 -6.315 1.00 57.98 159 GLN A C 1
ATOM 1249 O O . GLN A 1 161 ? 38.753 32.981 -6.402 1.00 59.29 159 GLN A O 1
ATOM 1255 N N . ASN A 1 162 ? 40.307 34.408 -7.213 1.00 56.92 160 ASN A N 1
ATOM 1256 C CA . ASN A 1 162 ? 39.593 34.933 -8.368 1.00 52.69 160 ASN A CA 1
ATOM 1257 C C . ASN A 1 162 ? 39.427 34.007 -9.570 1.00 63.24 160 ASN A C 1
ATOM 1258 O O . ASN A 1 162 ? 38.879 34.416 -10.577 1.00 58.75 160 ASN A O 1
ATOM 1263 N N . PHE A 1 163 ? 40.000 32.803 -9.493 1.00 72.60 161 PHE A N 1
ATOM 1264 C CA . PHE A 1 163 ? 40.247 31.953 -10.651 1.00 49.82 161 PHE A CA 1
ATOM 1265 C C . PHE A 1 163 ? 40.585 30.540 -10.244 1.00 49.71 161 PHE A C 1
ATOM 1266 O O . PHE A 1 163 ? 40.816 30.285 -9.074 1.00 63.70 161 PHE A O 1
ATOM 1274 N N . VAL A 1 164 ? 40.729 29.634 -11.204 1.00 57.66 162 VAL A N 1
ATOM 1275 C CA . VAL A 1 164 ? 41.213 28.292 -10.898 1.00 50.21 162 VAL A CA 1
ATOM 1276 C C . VAL A 1 164 ? 42.262 28.010 -11.911 1.00 51.00 162 VAL A C 1
ATOM 1277 O O . VAL A 1 164 ? 42.353 28.734 -12.893 1.00 53.55 162 VAL A O 1
ATOM 1281 N N . ILE A 1 165 ? 43.079 26.987 -11.656 1.00 52.61 163 ILE A N 1
ATOM 1282 C CA . ILE A 1 165 ? 44.002 26.464 -12.657 1.00 52.07 163 ILE A CA 1
ATOM 1283 C C . ILE A 1 165 ? 43.797 24.981 -12.661 1.00 52.15 163 ILE A C 1
ATOM 1284 O O . ILE A 1 165 ? 44.130 24.331 -11.695 1.00 51.95 163 ILE A O 1
ATOM 1289 N N . LEU A 1 166 ? 43.235 24.453 -13.740 1.00 52.49 164 LEU A N 1
ATOM 1290 C CA . LEU A 1 166 ? 42.945 23.047 -13.816 1.00 52.63 164 LEU A CA 1
ATOM 1291 C C . LEU A 1 166 ? 43.844 22.449 -14.853 1.00 53.57 164 LEU A C 1
ATOM 1292 O O . LEU A 1 166 ? 43.951 22.978 -15.965 1.00 57.27 164 LEU A O 1
ATOM 1297 N N . GLU A 1 167 ? 44.463 21.328 -14.521 1.00 56.68 165 GLU A N 1
ATOM 1298 C CA . GLU A 1 167 ? 45.354 20.679 -15.453 1.00 61.24 165 GLU A CA 1
ATOM 1299 C C . GLU A 1 167 ? 44.582 19.675 -16.261 1.00 71.72 165 GLU A C 1
ATOM 1300 O O . GLU A 1 167 ? 43.832 18.877 -15.711 1.00 70.99 165 GLU A O 1
ATOM 1306 N N . PHE A 1 168 ? 44.709 19.747 -17.574 1.00 65.30 166 PHE A N 1
ATOM 1307 C CA . PHE A 1 168 ? 44.002 18.820 -18.421 1.00 56.23 166 PHE A CA 1
ATOM 1308 C C . PHE A 1 168 ? 45.014 17.974 -19.183 1.00 59.49 166 PHE A C 1
ATOM 1309 O O . PHE A 1 168 ? 46.066 18.481 -19.617 1.00 57.91 166 PHE A O 1
ATOM 1317 N N . PRO A 1 169 ? 44.746 16.659 -19.293 1.00 71.03 167 PRO A N 1
ATOM 1318 C CA . PRO A 1 169 ? 45.655 15.715 -19.952 1.00 72.36 167 PRO A CA 1
ATOM 1319 C C . PRO A 1 169 ? 45.402 15.587 -21.446 1.00 82.49 167 PRO A C 1
ATOM 1320 O O . PRO A 1 169 ? 44.242 15.489 -21.843 1.00 90.69 167 PRO A O 1
ATOM 1324 N N . VAL A 1 170 ? 46.444 15.559 -22.268 1.00 85.81 168 VAL A N 1
ATOM 1325 C CA . VAL A 1 170 ? 46.226 15.270 -23.688 1.00 90.12 168 VAL A CA 1
ATOM 1326 C C . VAL A 1 170 ? 46.274 13.747 -23.920 1.00 96.27 168 VAL A C 1
ATOM 1327 O O . VAL A 1 170 ? 47.301 13.101 -23.703 1.00 100.24 168 VAL A O 1
ATOM 1331 N N . GLU A 1 171 ? 45.139 13.156 -24.288 1.00 88.16 169 GLU A N 1
ATOM 1332 C CA . GLU A 1 171 ? 45.109 11.719 -24.503 1.00 87.36 169 GLU A CA 1
ATOM 1333 C C . GLU A 1 171 ? 45.651 11.449 -25.894 1.00 93.63 169 GLU A C 1
ATOM 1334 O O . GLU A 1 171 ? 45.675 12.340 -26.731 1.00 90.68 169 GLU A O 1
ATOM 1340 N N . GLU A 1 172 ? 46.159 10.238 -26.100 1.00 105.95 170 GLU A N 1
ATOM 1341 C CA . GLU A 1 172 ? 46.934 9.902 -27.284 1.00 105.51 170 GLU A CA 1
ATOM 1342 C C . GLU A 1 172 ? 46.103 10.122 -28.552 1.00 102.81 170 GLU A C 1
ATOM 1343 O O . GLU A 1 172 ? 46.658 10.326 -29.624 1.00 94.36 170 GLU A O 1
ATOM 1349 N N . GLN A 1 173 ? 44.778 10.072 -28.445 1.00 126.08 171 GLN A N 1
ATOM 1350 C CA . GLN A 1 173 ? 43.941 10.331 -29.617 1.00 136.39 171 GLN A CA 1
ATOM 1351 C C . GLN A 1 173 ? 43.452 11.813 -29.722 1.00 124.70 171 GLN A C 1
ATOM 1352 O O . GLN A 1 173 ? 42.264 12.068 -29.929 1.00 129.77 171 GLN A O 1
ATOM 1358 N N . ASP A 1 174 ? 44.367 12.786 -29.655 1.00 98.20 172 ASP A N 1
ATOM 1359 C CA . ASP A 1 174 ? 44.014 14.223 -29.684 1.00 86.43 172 ASP A CA 1
ATOM 1360 C C . ASP A 1 174 ? 44.777 14.993 -30.756 1.00 85.52 172 ASP A C 1
ATOM 1361 O O . ASP A 1 174 ? 45.935 14.684 -31.042 1.00 85.86 172 ASP A O 1
ATOM 1366 N N . ARG A 1 175 ? 44.134 16.034 -31.296 1.00 84.28 173 ARG A N 1
ATOM 1367 C CA . ARG A 1 175 ? 44.667 16.797 -32.427 1.00 79.58 173 ARG A CA 1
ATOM 1368 C C . ARG A 1 175 ? 44.615 18.301 -32.207 1.00 79.42 173 ARG A C 1
ATOM 1369 O O . ARG A 1 175 ? 45.634 18.985 -32.133 1.00 86.67 173 ARG A O 1
ATOM 1377 N N . VAL A 1 176 ? 43.414 18.835 -32.188 1.00 71.58 174 VAL A N 1
ATOM 1378 C CA . VAL A 1 176 ? 43.269 20.235 -31.896 1.00 78.11 174 VAL A CA 1
ATOM 1379 C C . VAL A 1 176 ? 42.319 20.360 -30.714 1.00 82.49 174 VAL A C 1
ATOM 1380 O O . VAL A 1 176 ? 41.182 19.883 -30.750 1.00 85.69 174 VAL A O 1
ATOM 1384 N N . LEU A 1 177 ? 42.792 20.992 -29.654 1.00 73.35 175 LEU A N 1
ATOM 1385 C CA . LEU A 1 177 ? 42.001 21.080 -28.459 1.00 61.40 175 LEU A CA 1
ATOM 1386 C C . LEU A 1 177 ? 41.501 22.455 -28.215 1.00 68.03 175 LEU A C 1
ATOM 1387 O O . LEU A 1 177 ? 42.067 23.427 -28.706 1.00 61.32 175 LEU A O 1
ATOM 1392 N N . SER A 1 178 ? 40.399 22.516 -27.488 1.00 59.87 176 SER A N 1
ATOM 1393 C CA . SER A 1 178 ? 39.850 23.775 -27.046 1.00 62.35 176 SER A CA 1
ATOM 1394 C C . SER A 1 178 ? 39.248 23.701 -25.640 1.00 69.19 176 SER A C 1
ATOM 1395 O O . SER A 1 178 ? 38.632 22.687 -25.298 1.00 77.49 176 SER A O 1
ATOM 1398 N N . PHE A 1 179 ? 39.367 24.758 -24.831 1.00 61.38 177 PHE A N 1
ATOM 1399 C CA . PHE A 1 179 ? 38.816 24.687 -23.476 1.00 56.36 177 PHE A CA 1
ATOM 1400 C C . PHE A 1 179 ? 37.738 25.740 -23.172 1.00 67.12 177 PHE A C 1
ATOM 1401 O O . PHE A 1 179 ? 37.876 26.914 -23.539 1.00 66.15 177 PHE A O 1
ATOM 1409 N N . ARG A 1 180 ? 36.680 25.314 -22.486 1.00 55.08 178 ARG A N 1
ATOM 1410 C CA . ARG A 1 180 ? 35.473 26.112 -22.323 1.00 64.83 178 ARG A CA 1
ATOM 1411 C C . ARG A 1 180 ? 35.132 26.302 -20.852 1.00 69.44 178 ARG A C 1
ATOM 1412 O O . ARG A 1 180 ? 34.728 25.346 -20.160 1.00 76.31 178 ARG A O 1
ATOM 1420 N N . CYS A 1 181 ? 35.239 27.531 -20.371 1.00 63.88 179 CYS A N 1
ATOM 1421 C CA . CYS A 1 181 ? 35.019 27.761 -18.964 1.00 59.32 179 CYS A CA 1
ATOM 1422 C C . CYS A 1 181 ? 33.817 28.626 -18.690 1.00 62.72 179 CYS A C 1
ATOM 1423 O O . CYS A 1 181 ? 33.688 29.695 -19.295 1.00 70.60 179 CYS A O 1
ATOM 1426 N N . GLN A 1 182 ? 32.930 28.199 -17.795 1.00 69.35 180 GLN A N 1
ATOM 1427 C CA . GLN A 1 182 ? 31.966 29.168 -17.292 1.00 73.73 180 GLN A CA 1
ATOM 1428 C C . GLN A 1 182 ? 32.059 29.204 -15.784 1.00 78.04 180 GLN A C 1
ATOM 1429 O O . GLN A 1 182 ? 32.303 28.176 -15.140 1.00 93.52 180 GLN A O 1
ATOM 1435 N N . ALA A 1 183 ? 31.922 30.408 -15.234 1.00 56.79 181 ALA A N 1
ATOM 1436 C CA . ALA A 1 183 ? 32.025 30.626 -13.796 1.00 55.22 181 ALA A CA 1
ATOM 1437 C C . ALA A 1 183 ? 30.679 30.935 -13.183 1.00 49.08 181 ALA A C 1
ATOM 1438 O O . ALA A 1 183 ? 29.906 31.674 -13.744 1.00 49.32 181 ALA A O 1
ATOM 1440 N N . ARG A 1 184 ? 30.423 30.408 -12.000 1.00 48.53 182 ARG A N 1
ATOM 1441 C CA . ARG A 1 184 ? 29.190 30.734 -11.291 1.00 58.14 182 ARG A CA 1
ATOM 1442 C C . ARG A 1 184 ? 29.529 31.150 -9.835 1.00 47.66 182 ARG A C 1
ATOM 1443 O O . ARG A 1 184 ? 30.539 30.758 -9.262 1.00 47.49 182 ARG A O 1
ATOM 1451 N N . ILE A 1 185 ? 28.738 32.071 -9.314 1.00 47.50 183 ILE A N 1
ATOM 1452 C CA . ILE A 1 185 ? 28.994 32.697 -8.036 1.00 50.43 183 ILE A CA 1
ATOM 1453 C C . ILE A 1 185 ? 27.732 32.741 -7.211 1.00 49.50 183 ILE A C 1
ATOM 1454 O O . ILE A 1 185 ? 26.721 33.210 -7.690 1.00 47.91 183 ILE A O 1
ATOM 1459 N N . ILE A 1 186 ? 27.811 32.322 -5.956 1.00 55.76 184 ILE A N 1
ATOM 1460 C CA . ILE A 1 186 ? 26.662 32.287 -5.037 1.00 58.71 184 ILE A CA 1
ATOM 1461 C C . ILE A 1 186 ? 26.347 33.710 -4.600 1.00 60.19 184 ILE A C 1
ATOM 1462 O O . ILE A 1 186 ? 27.094 34.288 -3.798 1.00 56.06 184 ILE A O 1
ATOM 1467 N N . SER A 1 187 ? 25.284 34.269 -5.189 1.00 63.50 185 SER A N 1
ATOM 1468 C CA . SER A 1 187 ? 24.824 35.637 -4.976 1.00 64.17 185 SER A CA 1
ATOM 1469 C C . SER A 1 187 ? 24.409 35.758 -3.534 1.00 71.12 185 SER A C 1
ATOM 1470 O O . SER A 1 187 ? 24.798 36.689 -2.832 1.00 73.83 185 SER A O 1
ATOM 1473 N N . GLY A 1 188 ? 23.609 34.797 -3.092 1.00 87.47 186 GLY A N 1
ATOM 1474 C CA . GLY A 1 188 ? 23.107 34.813 -1.737 1.00 94.13 186 GLY A CA 1
ATOM 1475 C C . GLY A 1 188 ? 22.725 33.443 -1.245 1.00 87.73 186 GLY A C 1
ATOM 1476 O O . GLY A 1 188 ? 22.254 32.589 -1.992 1.00 87.60 186 GLY A O 1
ATOM 1477 N N . ILE A 1 189 ? 22.946 33.256 0.045 1.00 77.47 187 ILE A N 1
ATOM 1478 C CA . ILE A 1 189 ? 22.647 32.006 0.714 1.00 72.34 187 ILE A CA 1
ATOM 1479 C C . ILE A 1 189 ? 22.087 32.288 2.098 1.00 70.78 187 ILE A C 1
ATOM 1480 O O . ILE A 1 189 ? 22.588 33.163 2.791 1.00 69.28 187 ILE A O 1
ATOM 1485 N N . HIS A 1 190 ? 21.024 31.610 2.496 1.00 82.89 188 HIS A N 1
ATOM 1486 C CA . HIS A 1 190 ? 20.614 31.770 3.876 1.00 99.06 188 HIS A CA 1
ATOM 1487 C C . HIS A 1 190 ? 20.589 30.409 4.537 1.00 98.2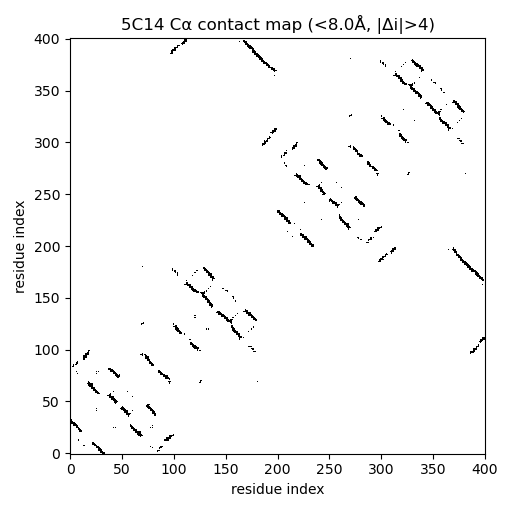9 188 HIS A C 1
ATOM 1488 O O . HIS A 1 190 ? 20.064 29.435 3.981 1.00 102.55 188 HIS A O 1
ATOM 1495 N N . MET A 1 191 ? 21.237 30.356 5.701 1.00 81.73 189 MET A N 1
ATOM 1496 C CA . MET A 1 191 ? 21.396 29.141 6.474 1.00 68.93 189 MET A CA 1
ATOM 1497 C C . MET A 1 191 ? 20.955 29.386 7.913 1.00 70.96 189 MET A C 1
ATOM 1498 O O . MET A 1 191 ? 21.277 30.421 8.512 1.00 74.92 189 MET A O 1
ATOM 1503 N N . GLN A 1 192 ? 20.182 28.454 8.458 1.00 65.55 190 GLN A N 1
ATOM 1504 C CA . GLN A 1 192 ? 19.627 28.632 9.795 1.00 62.80 190 GLN A CA 1
ATOM 1505 C C . GLN A 1 192 ? 19.826 27.444 10.726 1.00 62.98 190 GLN A C 1
ATOM 1506 O O . GLN A 1 192 ? 19.818 26.285 10.291 1.00 64.75 190 GLN A O 1
ATOM 1512 N N . THR A 1 193 ? 19.933 27.732 12.015 1.00 47.45 191 THR A N 1
ATOM 1513 C CA . THR A 1 193 ? 20.162 26.688 12.985 1.00 47.29 191 THR A CA 1
ATOM 1514 C C . THR A 1 193 ? 19.055 26.642 14.036 1.00 53.99 191 THR A C 1
ATOM 1515 O O . THR A 1 193 ? 18.591 27.677 14.532 1.00 56.36 191 THR A O 1
ATOM 1519 N N . SER A 1 194 ? 18.662 25.428 14.408 1.00 60.30 192 SER A N 1
ATOM 1520 C CA . SER A 1 194 ? 17.737 25.250 15.518 1.00 61.38 192 SER A CA 1
ATOM 1521 C C . SER A 1 194 ? 18.552 25.351 16.790 1.00 62.61 192 SER A C 1
ATOM 1522 O O . SER A 1 194 ? 19.766 25.551 16.729 1.00 58.19 192 SER A O 1
ATOM 1525 N N . GLU A 1 195 ? 17.913 25.234 17.949 1.00 78.50 193 GLU A N 1
ATOM 1526 C CA . GLU A 1 195 ? 18.725 25.095 19.149 1.00 84.04 193 GLU A CA 1
ATOM 1527 C C . GLU A 1 195 ? 18.732 23.630 19.521 1.00 79.70 193 GLU A C 1
ATOM 1528 O O . GLU A 1 195 ? 17.870 22.854 19.100 1.00 79.62 193 GLU A O 1
ATOM 1534 N N . SER A 1 196 ? 19.775 23.262 20.250 1.00 62.39 194 SER A N 1
ATOM 1535 C CA . SER A 1 196 ? 20.062 21.892 20.612 1.00 61.09 194 SER A CA 1
ATOM 1536 C C . SER A 1 196 ? 18.995 21.340 21.510 1.00 49.15 194 SER A C 1
ATOM 1537 O O . SER A 1 196 ? 18.477 22.068 22.305 1.00 59.38 194 SER A O 1
ATOM 1540 N N . THR A 1 197 ? 18.678 20.061 21.410 1.00 49.54 195 THR A N 1
ATOM 1541 C CA . THR A 1 197 ? 17.784 19.459 22.376 1.00 50.29 195 THR A CA 1
ATOM 1542 C C . THR A 1 197 ? 18.451 18.169 22.910 1.00 50.84 195 THR A C 1
ATOM 1543 O O . THR A 1 197 ? 19.323 17.604 22.240 1.00 53.26 195 THR A O 1
ATOM 1547 N N . LYS A 1 198 ? 18.045 17.701 24.099 1.00 61.55 196 LYS A N 1
ATOM 1548 C CA . LYS A 1 198 ? 18.682 16.545 24.753 1.00 60.05 196 LYS A CA 1
ATOM 1549 C C . LYS A 1 198 ? 17.702 15.419 24.948 1.00 60.21 196 LYS A C 1
ATOM 1550 O O . LYS A 1 198 ? 16.511 15.529 24.673 1.00 66.62 196 LYS A O 1
ATOM 1556 N N . SER A 1 199 ? 18.186 14.335 25.502 1.00 58.49 197 SER A N 1
ATOM 1557 C CA . SER A 1 199 ? 17.341 13.169 25.542 1.00 64.36 197 SER A CA 1
ATOM 1558 C C . SER A 1 199 ? 17.316 12.509 26.890 1.00 59.62 197 SER A C 1
ATOM 1559 O O . SER A 1 199 ? 18.141 12.800 27.751 1.00 55.21 197 SER A O 1
ATOM 1562 N N . GLU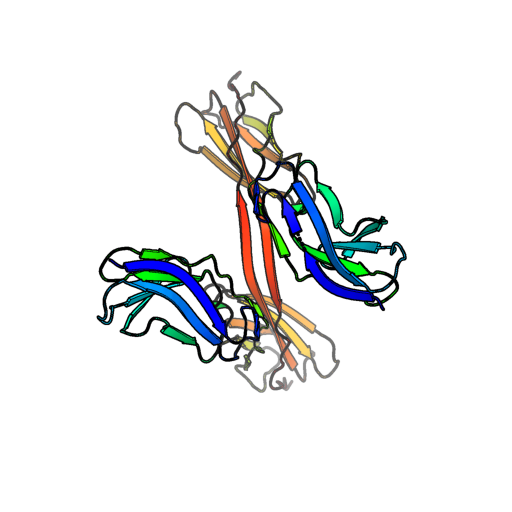 A 1 200 ? 16.406 11.564 27.029 1.00 64.78 198 GLU A N 1
ATOM 1563 C CA . GLU A 1 200 ? 16.297 10.813 28.247 1.00 76.97 198 GLU A CA 1
ATOM 1564 C C . GLU A 1 200 ? 17.696 10.280 28.502 1.00 74.43 198 GLU A C 1
ATOM 1565 O O . GLU A 1 200 ? 18.437 10.010 27.561 1.00 71.11 198 GLU A O 1
ATOM 1571 N N . LEU A 1 201 ? 18.112 10.284 29.759 1.00 77.89 199 LEU A N 1
ATOM 1572 C CA . LEU A 1 201 ? 19.444 9.803 30.119 1.00 73.25 199 LEU A CA 1
ATOM 1573 C C . LEU A 1 201 ? 19.489 8.308 29.925 1.00 65.33 199 LEU A C 1
ATOM 1574 O O . LEU A 1 201 ? 18.493 7.627 30.121 1.00 62.90 199 LEU A O 1
ATOM 1579 N N . VAL A 1 202 ? 20.607 7.789 29.463 1.00 58.40 200 VAL A N 1
ATOM 1580 C CA . VAL A 1 202 ? 20.694 6.347 29.418 1.00 59.45 200 VAL A CA 1
ATOM 1581 C C . VAL A 1 202 ? 21.716 5.913 30.448 1.00 60.00 200 VAL A C 1
ATOM 1582 O O . VAL A 1 202 ? 22.796 6.494 30.516 1.00 59.50 200 VAL A O 1
ATOM 1586 N N . THR A 1 203 ? 21.413 4.900 31.248 1.00 61.22 201 THR A N 1
ATOM 1587 C CA . THR A 1 203 ? 22.353 4.613 32.312 1.00 88.36 201 THR A CA 1
ATOM 1588 C C . THR A 1 203 ? 23.042 3.282 32.020 1.00 62.64 201 THR A C 1
ATOM 1589 O O . THR A 1 203 ? 22.451 2.216 32.224 1.00 74.87 201 THR A O 1
ATOM 1593 N N . VAL A 1 204 ? 24.219 3.350 31.401 1.00 62.10 202 VAL A N 1
ATOM 1594 C CA . VAL A 1 204 ? 25.007 2.141 31.179 1.00 85.07 202 VAL A CA 1
ATOM 1595 C C . VAL A 1 204 ? 25.226 1.532 32.565 1.00 99.54 202 VAL A C 1
ATOM 1596 O O . VAL A 1 204 ? 25.735 2.209 33.478 1.00 95.48 202 VAL A O 1
ATOM 1600 N N . SER A 1 205 ? 24.900 0.249 32.711 1.00 130.37 203 SER A N 1
ATOM 1601 C CA . SER A 1 205 ? 24.951 -0.364 34.022 1.00 137.67 203 SER A CA 1
ATOM 1602 C C . SER A 1 205 ? 26.031 -1.425 34.157 1.00 148.80 203 SER A C 1
ATOM 1603 O O . SER A 1 205 ? 25.754 -2.559 34.547 1.00 155.22 203 SER A O 1
ATOM 1606 N N . ARG A 1 206 ? 27.258 -1.046 33.798 1.00 145.49 204 ARG A N 1
ATOM 1607 C CA . ARG A 1 206 ? 28.450 -1.834 34.127 1.00 147.24 204 ARG A CA 1
ATOM 1608 C C . ARG A 1 206 ? 29.723 -1.016 33.941 1.00 145.78 204 ARG A C 1
ATOM 1609 O O . ARG A 1 206 ? 29.806 -0.173 33.049 1.00 140.67 204 ARG A O 1
ATOM 1617 N N . SER B 2 6 ? -14.490 46.043 -22.159 1.00 114.83 4 SER B N 1
ATOM 1618 C CA . SER B 2 6 ? -15.030 47.244 -21.536 1.00 112.16 4 SER B CA 1
ATOM 1619 C C . SER B 2 6 ? -14.373 47.457 -20.170 1.00 107.40 4 SER B C 1
ATOM 1620 O O . SER B 2 6 ? -14.444 48.541 -19.585 1.00 108.02 4 SER B O 1
ATOM 1623 N N . PHE B 2 7 ? -13.676 46.429 -19.702 1.00 99.22 5 PHE B N 1
ATOM 1624 C CA . PHE B 2 7 ? -12.955 46.499 -18.440 1.00 92.72 5 PHE B CA 1
ATOM 1625 C C . PHE B 2 7 ? -11.476 46.438 -18.661 1.00 81.04 5 PHE B C 1
ATOM 1626 O O . PHE B 2 7 ? -11.019 45.720 -19.516 1.00 85.54 5 PHE B O 1
ATOM 1634 N N . THR B 2 8 ? -10.725 47.189 -17.877 1.00 77.85 6 THR B N 1
ATOM 1635 C CA . THR B 2 8 ? -9.273 47.123 -17.939 1.00 91.06 6 THR B CA 1
ATOM 1636 C C . THR B 2 8 ? -8.776 46.809 -16.520 1.00 97.51 6 THR B C 1
ATOM 1637 O O . THR B 2 8 ? -9.248 47.399 -15.555 1.00 106.22 6 THR B O 1
ATOM 1641 N N . ILE B 2 9 ? -7.869 45.836 -16.397 1.00 85.67 7 ILE B N 1
ATOM 1642 C CA . ILE B 2 9 ? -7.354 45.416 -15.101 1.00 71.92 7 ILE B CA 1
ATOM 1643 C C . ILE B 2 9 ? -6.230 46.360 -14.759 1.00 70.93 7 ILE B C 1
ATOM 1644 O O . ILE B 2 9 ? -5.111 46.193 -15.214 1.00 79.50 7 ILE B O 1
ATOM 1649 N N . ASN B 2 10 ? -6.488 47.305 -13.877 1.00 67.13 8 ASN B N 1
ATOM 1650 C CA . ASN B 2 10 ? -5.533 48.382 -13.729 1.00 76.96 8 ASN B CA 1
ATOM 1651 C C . ASN B 2 10 ? -4.288 47.868 -13.096 1.00 91.64 8 ASN B C 1
ATOM 1652 O O . ASN B 2 10 ? -3.220 47.894 -13.708 1.00 92.09 8 ASN B O 1
ATOM 1657 N N . SER B 2 11 ? -4.448 47.298 -11.911 1.00 120.11 9 SER B N 1
ATOM 1658 C CA . SER B 2 11 ? -3.314 46.832 -11.142 1.00 124.47 9 SER B CA 1
ATOM 1659 C C . SER B 2 11 ? -3.576 45.483 -10.499 1.00 125.76 9 SER B C 1
ATOM 1660 O O . SER B 2 11 ? -4.726 45.085 -10.284 1.00 125.94 9 SER B O 1
ATOM 1663 N N . VAL B 2 12 ? -2.492 44.754 -10.257 1.00 111.25 10 VAL B N 1
ATOM 1664 C CA . VAL B 2 12 ? -2.575 43.505 -9.535 1.00 101.27 10 VAL B CA 1
ATOM 1665 C C . VAL B 2 12 ? -1.523 43.536 -8.471 1.00 105.69 10 VAL B C 1
ATOM 1666 O O . VAL B 2 12 ? -0.425 44.041 -8.693 1.00 112.86 10 VAL B O 1
ATOM 1670 N N . ASP B 2 13 ? -1.872 43.003 -7.309 1.00 104.25 11 ASP B N 1
ATOM 1671 C CA . ASP B 2 13 ? -0.987 43.022 -6.168 1.00 96.72 11 ASP B CA 1
ATOM 1672 C C . ASP B 2 13 ? -1.174 41.775 -5.328 1.00 95.76 11 ASP B C 1
ATOM 1673 O O . ASP B 2 13 ? -2.216 41.123 -5.372 1.00 100.85 11 ASP B O 1
ATOM 1678 N N . MET B 2 14 ? -0.148 41.441 -4.565 1.00 84.37 12 MET B N 1
ATOM 1679 C CA . MET B 2 14 ? -0.211 40.293 -3.676 1.00 80.18 12 MET B CA 1
ATOM 1680 C C . MET B 2 14 ? 0.187 40.719 -2.258 1.00 78.33 12 MET B C 1
ATOM 1681 O O . MET B 2 14 ? 1.054 41.576 -2.078 1.00 70.91 12 MET B O 1
ATOM 1686 N N . LYS B 2 15 ? -0.448 40.172 -1.236 1.00 56.10 13 LYS B N 1
ATOM 1687 C CA . LYS B 2 15 ? 0.069 40.453 0.092 1.00 68.27 13 LYS B CA 1
ATOM 1688 C C . LYS B 2 15 ? 0.139 39.219 0.981 1.00 65.16 13 LYS B C 1
ATOM 1689 O O . LYS B 2 15 ? -0.607 38.247 0.784 1.00 55.37 13 LYS B O 1
ATOM 1695 N N . SER B 2 16 ? 1.084 39.210 1.914 1.00 64.98 14 SER B N 1
ATOM 1696 C CA . SER B 2 16 ? 1.104 38.110 2.857 1.00 63.05 14 SER B CA 1
ATOM 1697 C C . SER B 2 16 ? 1.040 38.717 4.249 1.00 61.92 14 SER B C 1
ATOM 1698 O O . SER B 2 16 ? 1.796 39.648 4.584 1.00 60.13 14 SER B O 1
ATOM 1701 N N . LEU B 2 17 ? 0.114 38.183 5.039 1.00 54.76 15 LEU B N 1
ATOM 1702 C CA . LEU B 2 17 ? -0.155 38.654 6.392 1.00 54.97 15 LEU B CA 1
ATOM 1703 C C . LEU B 2 17 ? 0.286 37.595 7.393 1.00 55.79 15 LEU B C 1
ATOM 1704 O O . LEU B 2 17 ? -0.081 36.428 7.274 1.00 63.87 15 LEU B O 1
ATOM 1709 N N . PRO B 2 18 ? 1.034 38.002 8.420 1.00 57.34 16 PRO B N 1
ATOM 1710 C CA . PRO B 2 18 ? 1.300 39.383 8.842 1.00 66.55 16 PRO B CA 1
ATOM 1711 C C . PRO B 2 18 ? 2.328 40.144 7.997 1.00 81.24 16 PRO B C 1
ATOM 1712 O O . PRO B 2 18 ? 2.223 41.357 7.835 1.00 92.42 16 PRO B O 1
ATOM 1716 N N . ASP B 2 19 ? 3.280 39.428 7.427 1.00 81.48 17 ASP B N 1
ATOM 1717 C CA . ASP B 2 19 ? 4.387 40.045 6.732 1.00 83.73 17 ASP B CA 1
ATOM 1718 C C . ASP B 2 19 ? 4.949 39.072 5.704 1.00 83.83 17 ASP B C 1
ATOM 1719 O O . ASP B 2 19 ? 4.384 37.997 5.497 1.00 82.20 17 ASP B O 1
ATOM 1724 N N . TRP B 2 20 ? 6.040 39.454 5.047 1.00 85.89 18 TRP B N 1
ATOM 1725 C CA . TRP B 2 20 ? 6.718 38.562 4.107 1.00 95.32 18 TRP B CA 1
ATOM 1726 C C . TRP B 2 20 ? 7.925 37.883 4.781 1.00 100.69 18 TRP B C 1
ATOM 1727 O O . TRP B 2 20 ? 8.676 37.112 4.171 1.00 97.22 18 TRP B O 1
ATOM 1738 N N . THR B 2 21 ? 8.065 38.181 6.068 1.00 105.79 19 THR B N 1
ATOM 1739 C CA . THR B 2 21 ? 9.020 37.533 6.951 1.00 100.68 19 THR B CA 1
ATOM 1740 C C . THR B 2 21 ? 8.258 37.114 8.207 1.00 99.13 19 THR B C 1
ATOM 1741 O O . THR B 2 21 ? 7.704 37.962 8.934 1.00 96.84 19 THR B O 1
ATOM 1745 N N . VAL B 2 22 ? 8.230 35.808 8.461 1.00 85.90 20 VAL B N 1
ATOM 1746 C CA . VAL B 2 22 ? 7.407 35.266 9.532 1.00 73.90 20 VAL B CA 1
ATOM 1747 C C . VAL B 2 22 ? 8.171 34.179 10.318 1.00 77.05 20 VAL B C 1
ATOM 1748 O O . VAL B 2 22 ? 9.015 33.472 9.764 1.00 88.58 20 VAL B O 1
ATOM 1752 N N . GLN B 2 23 ? 7.876 34.031 11.600 1.00 71.64 21 GLN B N 1
ATOM 1753 C CA . GLN B 2 23 ? 8.510 32.988 12.390 1.00 73.35 21 GLN B CA 1
ATOM 1754 C C . GLN B 2 23 ? 7.942 31.633 12.033 1.00 69.20 21 GLN B C 1
ATOM 1755 O O . GLN B 2 23 ? 6.720 31.478 11.979 1.00 70.90 21 GLN B O 1
ATOM 1761 N N . ASN B 2 24 ? 8.818 30.641 11.878 1.00 61.17 22 ASN B N 1
ATOM 1762 C CA . ASN B 2 24 ? 8.402 29.276 11.580 1.00 55.11 22 ASN B CA 1
ATOM 1763 C C . ASN B 2 24 ? 7.309 28.770 12.526 1.00 54.08 22 ASN B C 1
ATOM 1764 O O . ASN B 2 24 ? 7.366 28.964 13.740 1.00 53.73 22 ASN B O 1
ATOM 1769 N N . GLY B 2 25 ? 6.282 28.170 11.948 1.00 63.25 23 GLY B N 1
ATOM 1770 C CA . GLY B 2 25 ? 5.262 27.500 12.729 1.00 68.77 23 GLY B CA 1
ATOM 1771 C C . GLY B 2 25 ? 4.053 28.361 13.003 1.00 65.31 23 GLY B C 1
ATOM 1772 O O . GLY B 2 25 ? 2.994 27.850 13.391 1.00 67.28 23 GLY B O 1
ATOM 1773 N N . LYS B 2 26 ? 4.206 29.660 12.758 1.00 54.78 24 LYS B N 1
ATOM 1774 C CA . LYS B 2 26 ? 3.143 30.642 12.959 1.00 55.06 24 LYS B CA 1
ATOM 1775 C C . LYS B 2 26 ? 2.177 30.622 11.762 1.00 52.68 24 LYS B C 1
ATOM 1776 O O . LYS B 2 26 ? 2.506 30.045 10.729 1.00 52.32 24 LYS B O 1
ATOM 1782 N N . ASN B 2 27 ? 0.984 31.203 11.885 1.00 57.41 25 ASN B N 1
ATOM 1783 C CA . ASN B 2 27 ? 0.060 31.199 10.735 1.00 62.54 25 ASN B CA 1
ATOM 1784 C C . ASN B 2 27 ? 0.414 32.274 9.729 1.00 59.90 25 ASN B C 1
ATOM 1785 O O . ASN B 2 27 ? 1.000 33.311 10.064 1.00 58.83 25 ASN B O 1
ATOM 1790 N N . LEU B 2 28 ? 0.094 32.001 8.477 1.00 63.08 26 LEU B N 1
ATOM 1791 C CA . LEU B 2 28 ? 0.421 32.934 7.423 1.00 66.03 26 LEU B CA 1
ATOM 1792 C C . LEU B 2 28 ? -0.715 32.936 6.409 1.00 68.86 26 LEU B C 1
ATOM 1793 O O . LEU B 2 28 ? -1.239 31.888 6.048 1.00 71.64 26 LEU B O 1
ATOM 1798 N N . THR B 2 29 ? -1.091 34.112 5.929 1.00 62.85 27 THR B N 1
ATOM 1799 C CA . THR B 2 29 ? -2.134 34.174 4.911 1.00 61.28 27 THR B CA 1
ATOM 1800 C C . THR B 2 29 ? -1.705 35.013 3.697 1.00 55.58 27 THR B C 1
ATOM 1801 O O . THR B 2 29 ? -1.219 36.146 3.804 1.00 55.06 27 THR B O 1
ATOM 1805 N N . LEU B 2 30 ? -1.916 34.416 2.533 1.00 59.02 28 LEU B N 1
ATOM 1806 C CA . LEU B 2 30 ? -1.517 34.979 1.261 1.00 55.12 28 LEU B CA 1
ATOM 1807 C C . LEU B 2 30 ? -2.722 35.578 0.539 1.00 63.76 28 LEU B C 1
ATOM 1808 O O . LEU B 2 30 ? -3.744 34.893 0.344 1.00 62.71 28 LEU B O 1
ATOM 1813 N N . GLN B 2 31 ? -2.569 36.810 0.047 1.00 67.94 29 GLN B N 1
ATOM 1814 C CA . GLN B 2 31 ? -3.676 37.579 -0.565 1.00 62.16 29 GLN B CA 1
ATOM 1815 C C . GLN B 2 31 ? -3.379 38.067 -1.979 1.00 62.41 29 GLN B C 1
ATOM 1816 O O . GLN B 2 31 ? -2.264 38.488 -2.287 1.00 56.92 29 GLN B O 1
ATOM 1822 N N . CYS B 2 32 ? -4.387 37.998 -2.839 1.00 76.11 30 CYS B N 1
ATOM 1823 C CA . CYS B 2 32 ? -4.267 38.556 -4.182 1.00 85.33 30 CYS B CA 1
ATOM 1824 C C . CYS B 2 32 ? -5.194 39.764 -4.418 1.00 91.90 30 CYS B C 1
ATOM 1825 O O . CYS B 2 32 ? -6.398 39.603 -4.671 1.00 91.66 30 CYS B O 1
ATOM 1828 N N . PHE B 2 33 ? -4.618 40.967 -4.411 1.00 75.32 31 PHE B N 1
ATOM 1829 C CA . PHE B 2 33 ? -5.415 42.174 -4.526 1.00 71.89 31 PHE B CA 1
ATOM 1830 C C . PHE B 2 33 ? -5.501 42.623 -5.999 1.00 78.00 31 PHE B C 1
ATOM 1831 O O . PHE B 2 33 ? -4.600 42.366 -6.796 1.00 77.10 31 PHE B O 1
ATOM 1839 N N . ALA B 2 34 ? -6.603 43.260 -6.383 1.00 96.67 32 ALA B N 1
ATOM 1840 C CA . ALA B 2 34 ? -6.743 43.826 -7.740 1.00 88.28 32 ALA B CA 1
ATOM 1841 C C . ALA B 2 34 ? -7.538 45.137 -7.728 1.00 82.82 32 ALA B C 1
ATOM 1842 O O . ALA B 2 34 ? -8.305 45.418 -6.808 1.00 77.36 32 ALA B O 1
ATOM 1844 N N . ASP B 2 35 ? -7.339 45.927 -8.767 1.00 75.05 33 ASP B N 1
ATOM 1845 C CA . ASP B 2 35 ? -8.103 47.128 -9.013 1.00 73.32 33 ASP B CA 1
ATOM 1846 C C . ASP B 2 35 ? -8.556 47.083 -10.440 1.00 74.34 33 ASP B C 1
ATOM 1847 O O . ASP B 2 35 ? -7.804 47.342 -11.372 1.00 76.49 33 ASP B O 1
ATOM 1852 N N . VAL B 2 36 ? -9.816 46.778 -10.612 1.00 77.84 34 VAL B N 1
ATOM 1853 C CA . VAL B 2 36 ? -10.345 46.631 -11.936 1.00 80.33 34 VAL B CA 1
ATOM 1854 C C . VAL B 2 36 ? -11.422 47.654 -12.188 1.00 91.59 34 VAL B C 1
ATOM 1855 O O . VAL B 2 36 ? -12.296 47.839 -11.331 1.00 96.43 34 VAL B O 1
ATOM 1859 N N . SER B 2 37 ? -11.287 48.384 -13.305 1.00 99.50 35 SER B N 1
ATOM 1860 C CA . SER B 2 37 ? -12.291 49.367 -13.757 1.00 90.70 35 SER B CA 1
ATOM 1861 C C . SER B 2 37 ? -13.147 48.768 -14.865 1.00 83.43 35 SER B C 1
ATOM 1862 O O . SER B 2 37 ? -12.639 48.055 -15.712 1.00 84.64 35 SER B O 1
ATOM 1865 N N . THR B 2 38 ? -14.439 49.057 -14.866 1.00 86.54 36 THR B N 1
ATOM 1866 C CA . THR B 2 38 ? -15.324 48.553 -15.909 1.00 92.07 36 THR B CA 1
ATOM 1867 C C . THR B 2 38 ? -16.335 49.661 -16.198 1.00 96.67 36 THR B C 1
ATOM 1868 O O . THR B 2 38 ? -16.415 50.626 -15.448 1.00 106.42 36 THR B O 1
ATOM 1872 N N . THR B 2 39 ? -17.043 49.584 -17.314 1.00 81.12 37 THR B N 1
ATOM 1873 C CA . THR B 2 39 ? -18.007 50.625 -17.614 1.00 89.20 37 THR B CA 1
ATOM 1874 C C . THR B 2 39 ? -19.371 50.053 -17.333 1.00 91.23 37 THR B C 1
ATOM 1875 O O . THR B 2 39 ? -20.397 50.735 -17.382 1.00 98.84 37 THR B O 1
ATOM 1879 N N . SER B 2 40 ? -19.384 48.753 -17.137 1.00 93.30 38 SER B N 1
ATOM 1880 C CA . SER B 2 40 ? -20.625 48.069 -16.893 1.00 101.13 38 SER B CA 1
ATOM 1881 C C . SER B 2 40 ? -21.106 48.262 -15.461 1.00 97.83 38 SER B C 1
ATOM 1882 O O . SER B 2 40 ? -20.370 48.701 -14.561 1.00 93.24 38 SER B O 1
ATOM 1885 N N . HIS B 2 41 ? -22.364 47.917 -15.269 1.00 86.11 39 HIS B N 1
ATOM 1886 C CA . HIS B 2 41 ? -22.941 47.884 -13.957 1.00 82.98 39 HIS B CA 1
ATOM 1887 C C . HIS B 2 41 ? -22.917 46.412 -13.531 1.00 83.70 39 HIS B C 1
ATOM 1888 O O . HIS B 2 41 ? -23.523 46.035 -12.529 1.00 81.99 39 HIS B O 1
ATOM 1895 N N . VAL B 2 42 ? -22.316 45.559 -14.357 1.00 103.13 40 VAL B N 1
ATOM 1896 C CA . VAL B 2 42 ? -22.457 44.123 -14.151 1.00 103.70 40 VAL B CA 1
ATOM 1897 C C . VAL B 2 42 ? -21.269 43.522 -13.416 1.00 95.13 40 VAL B C 1
ATOM 1898 O O . VAL B 2 42 ? -20.132 43.948 -13.606 1.00 90.63 40 VAL B O 1
ATOM 1902 N N . LYS B 2 43 ? -21.537 42.516 -12.590 1.00 86.63 41 LYS B N 1
ATOM 1903 C CA . LYS B 2 43 ? -20.503 41.949 -11.732 1.00 90.75 41 LYS B CA 1
ATOM 1904 C C . LYS B 2 43 ? -19.611 40.937 -12.440 1.00 86.67 41 LYS B C 1
ATOM 1905 O O . LYS B 2 43 ? -20.072 39.887 -12.890 1.00 75.22 41 LYS B O 1
ATOM 1911 N N . PRO B 2 44 ? -18.312 41.242 -12.497 1.00 79.08 42 PRO B N 1
ATOM 1912 C CA . PRO B 2 44 ? -17.281 40.461 -13.191 1.00 89.21 42 PRO B CA 1
ATOM 1913 C C . PRO B 2 44 ? -16.796 39.182 -12.487 1.00 96.18 42 PRO B C 1
ATOM 1914 O O . PRO B 2 44 ? -16.791 39.044 -11.254 1.00 94.56 42 PRO B O 1
ATOM 1918 N N . GLN B 2 45 ? -16.291 38.273 -13.310 1.00 107.12 43 GLN B N 1
ATOM 1919 C CA . GLN B 2 45 ? -15.740 37.025 -12.833 1.00 100.35 43 GLN B CA 1
ATOM 1920 C C . GLN B 2 45 ? -14.237 37.116 -12.822 1.00 87.42 43 GLN B C 1
ATOM 1921 O O . GLN B 2 45 ? -13.620 37.610 -13.762 1.00 77.37 43 GLN B O 1
ATOM 1927 N N . HIS B 2 46 ? -13.653 36.649 -11.734 1.00 92.76 44 HIS B N 1
ATOM 1928 C CA . HIS B 2 46 ? -12.211 36.658 -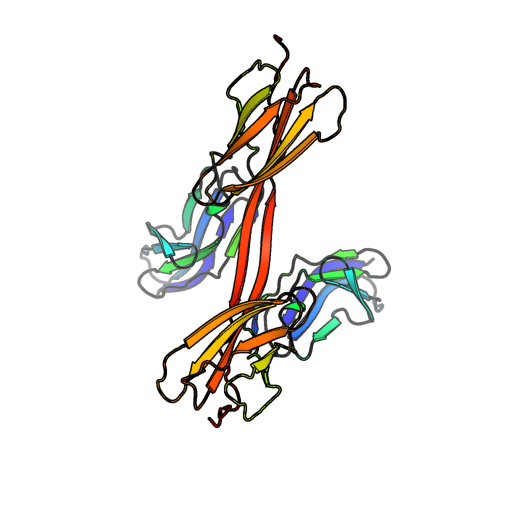11.572 1.00 97.07 44 HIS B CA 1
ATOM 1929 C C . HIS B 2 46 ? -11.707 35.237 -11.530 1.00 95.51 44 HIS B C 1
ATOM 1930 O O . HIS B 2 46 ? -12.374 34.335 -11.034 1.00 100.61 44 HIS B O 1
ATOM 1937 N N . GLN B 2 47 ? -10.551 35.014 -12.105 1.00 86.10 45 GLN B N 1
ATOM 1938 C CA . GLN B 2 47 ? -9.891 33.773 -11.808 1.00 90.02 45 GLN B CA 1
ATOM 1939 C C . GLN B 2 47 ? -8.516 34.122 -11.256 1.00 83.17 45 GLN B C 1
ATOM 1940 O O . GLN B 2 47 ? -7.721 34.814 -11.913 1.00 72.53 45 GLN B O 1
ATOM 1946 N N . MET B 2 48 ? -8.260 33.667 -10.031 1.00 79.13 46 MET B N 1
ATOM 1947 C CA . MET B 2 48 ? -6.981 33.897 -9.382 1.00 78.52 46 MET B CA 1
ATOM 1948 C C . MET B 2 48 ? -6.175 32.606 -9.409 1.00 80.76 46 MET B C 1
ATOM 1949 O O . MET B 2 48 ? -6.671 31.557 -8.981 1.00 82.56 46 MET B O 1
ATOM 1954 N N . LEU B 2 49 ? -4.942 32.688 -9.917 1.00 71.07 47 LEU B N 1
ATOM 1955 C CA . LEU B 2 49 ? -4.037 31.535 -9.989 1.00 68.13 47 LEU B CA 1
ATOM 1956 C C . LEU B 2 49 ? -2.801 31.843 -9.195 1.00 73.76 47 LEU B C 1
ATOM 1957 O O . LEU B 2 49 ? -2.073 32.811 -9.523 1.00 56.95 47 LEU B O 1
ATOM 1962 N N . PHE B 2 50 ? -2.594 31.026 -8.152 1.00 87.40 48 PHE B N 1
ATOM 1963 C CA . PHE B 2 50 ? -1.480 31.175 -7.207 1.00 92.56 48 PHE B CA 1
ATOM 1964 C C . PHE B 2 50 ? -0.318 30.260 -7.551 1.00 97.29 48 PHE B C 1
ATOM 1965 O O . PHE B 2 50 ? -0.506 29.043 -7.574 1.00 104.24 48 PHE B O 1
ATOM 1973 N N . TYR B 2 51 ? 0.880 30.820 -7.745 1.00 96.62 49 TYR B N 1
ATOM 1974 C CA . TYR B 2 51 ? 2.057 30.012 -8.099 1.00 106.31 49 TYR B CA 1
ATOM 1975 C C . TYR B 2 51 ? 3.131 30.012 -7.041 1.00 109.93 49 TYR B C 1
ATOM 1976 O O . TYR B 2 51 ? 3.487 31.075 -6.511 1.00 103.51 49 TYR B O 1
ATOM 1985 N N . LYS B 2 52 ? 3.621 28.812 -6.727 1.00 123.28 50 LYS B N 1
ATOM 1986 C CA . LYS B 2 52 ? 4.843 28.652 -5.950 1.00 130.30 50 LYS B CA 1
ATOM 1987 C C . LYS B 2 52 ? 5.869 28.074 -6.921 1.00 130.83 50 LYS B C 1
ATOM 1988 O O . LYS B 2 52 ? 5.684 26.969 -7.445 1.00 133.67 50 LYS B O 1
ATOM 1994 N N . ASP B 2 53 ? 6.914 28.853 -7.194 1.00 123.25 51 ASP B N 1
ATOM 1995 C CA . ASP B 2 53 ? 7.970 28.448 -8.109 1.00 113.95 51 ASP B CA 1
ATOM 1996 C C . ASP B 2 53 ? 7.406 28.013 -9.437 1.00 103.54 51 ASP B C 1
ATOM 1997 O O . ASP B 2 53 ? 7.743 26.935 -9.932 1.00 98.77 51 ASP B O 1
ATOM 2002 N N . ASP B 2 54 ? 6.498 28.820 -9.968 1.00 95.58 52 ASP B N 1
ATOM 2003 C CA . ASP B 2 54 ? 6.035 28.623 -11.327 1.00 108.48 52 ASP B CA 1
ATOM 2004 C C . ASP B 2 54 ? 5.339 27.267 -11.564 1.00 119.81 52 ASP B C 1
ATOM 2005 O O . ASP B 2 54 ? 5.357 26.714 -12.674 1.00 118.26 52 ASP B O 1
ATOM 2010 N N . VAL B 2 55 ? 4.755 26.724 -10.497 1.00 139.15 53 VAL B N 1
ATOM 2011 C CA . VAL B 2 55 ? 3.807 25.616 -10.625 1.00 145.45 53 VAL B CA 1
ATOM 2012 C C . VAL B 2 55 ? 2.486 25.963 -9.876 1.00 103.32 53 VAL B C 1
ATOM 2013 O O . VAL B 2 55 ? 2.481 26.705 -8.866 1.00 89.53 53 VAL B O 1
ATOM 2017 N N . LEU B 2 56 ? 1.370 25.467 -10.420 1.00 107.38 54 LEU B N 1
ATOM 2018 C CA . LEU B 2 56 ? 0.032 25.833 -9.947 1.00 99.92 54 LEU B CA 1
ATOM 2019 C C . LEU B 2 56 ? -0.399 25.029 -8.750 1.00 102.21 54 LEU B C 1
ATOM 2020 O O . LEU B 2 56 ? -0.701 23.837 -8.874 1.00 106.88 54 LEU B O 1
ATOM 2025 N N . PHE B 2 57 ? -0.482 25.699 -7.603 1.00 96.99 55 PHE B N 1
ATOM 2026 C CA . PHE B 2 57 ? -0.927 25.031 -6.395 1.00 92.67 55 PHE B CA 1
ATOM 2027 C C . PHE B 2 57 ? -2.278 25.528 -5.940 1.00 95.71 55 PHE B C 1
ATOM 2028 O O . PHE B 2 57 ? -2.924 24.908 -5.087 1.00 99.91 55 PHE B O 1
ATOM 2036 N N . TYR B 2 58 ? -2.701 26.654 -6.496 1.00 85.97 56 TYR B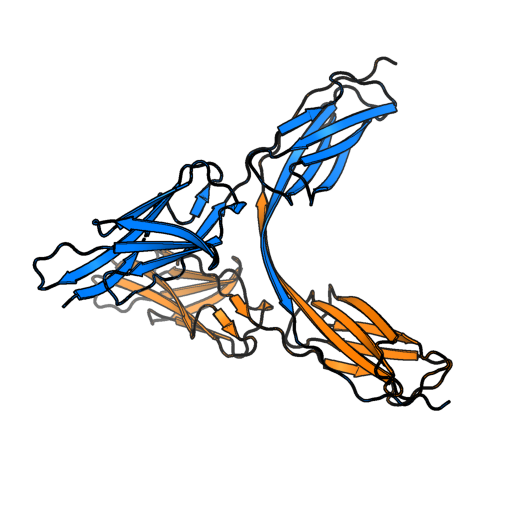 N 1
ATOM 2037 C CA . TYR B 2 58 ? -4.018 27.139 -6.198 1.00 77.18 56 TYR B CA 1
ATOM 2038 C C . TYR B 2 58 ? -4.567 27.915 -7.371 1.00 74.69 56 TYR B C 1
ATOM 2039 O O . TYR B 2 58 ? -3.957 28.883 -7.853 1.00 57.74 56 TYR B O 1
ATOM 2048 N N . ASN B 2 59 ? -5.713 27.410 -7.825 1.00 101.53 57 ASN B N 1
ATOM 2049 C CA . ASN B 2 59 ? -6.531 27.929 -8.911 1.00 106.98 57 ASN B CA 1
ATOM 2050 C C . ASN B 2 59 ? -7.965 28.125 -8.399 1.00 112.81 57 ASN B C 1
ATOM 2051 O O . ASN B 2 59 ? -8.678 27.150 -8.162 1.00 124.61 57 ASN B O 1
ATOM 2056 N N . ILE B 2 60 ? -8.414 29.370 -8.273 1.00 87.37 58 ILE B N 1
ATOM 2057 C CA . ILE B 2 60 ? -9.762 29.642 -7.743 1.00 85.07 58 ILE B CA 1
ATOM 2058 C C . ILE B 2 60 ? -10.471 30.702 -8.587 1.00 82.76 58 ILE B C 1
ATOM 2059 O O . ILE B 2 60 ? -9.862 31.671 -9.042 1.00 78.52 58 ILE B O 1
ATOM 2064 N N . SER B 2 61 ? -11.750 30.471 -8.847 1.00 93.36 59 SER B N 1
ATOM 2065 C CA . SER B 2 61 ? -12.546 31.430 -9.584 1.00 101.38 59 SER B CA 1
ATOM 2066 C C . SER B 2 61 ? -13.604 32.004 -8.658 1.00 102.87 59 SER B C 1
ATOM 2067 O O . SER B 2 61 ? -14.439 31.269 -8.124 1.00 103.53 59 SER B O 1
ATOM 2070 N N . SER B 2 62 ? -13.614 33.317 -8.490 1.00 101.14 60 SER B N 1
ATOM 2071 C CA . SER B 2 62 ? -14.561 33.887 -7.547 1.00 106.87 60 SER B CA 1
ATOM 2072 C C . SER B 2 62 ? -15.056 35.262 -7.959 1.00 104.08 60 SER B C 1
ATOM 2073 O O . SER B 2 62 ? -14.449 35.951 -8.788 1.00 102.77 60 SER B O 1
ATOM 2076 N N . MET B 2 63 ? -16.167 35.653 -7.353 1.00 89.07 61 MET B N 1
ATOM 2077 C CA . MET B 2 63 ? -16.773 36.914 -7.667 1.00 78.45 61 MET B CA 1
ATOM 2078 C C . MET B 2 63 ? -16.036 38.054 -7.025 1.00 75.14 61 MET B C 1
ATOM 2079 O O . MET B 2 63 ? -16.132 39.182 -7.477 1.00 76.82 61 MET B O 1
ATOM 2084 N N . LYS B 2 64 ? -15.294 37.764 -5.975 1.00 67.87 62 LYS B N 1
ATOM 2085 C CA . LYS B 2 64 ? -14.598 38.815 -5.272 1.00 70.51 62 LYS B CA 1
ATOM 2086 C C . LYS B 2 64 ? -13.304 39.195 -5.941 1.00 66.53 62 LYS B C 1
ATOM 2087 O O . LYS B 2 64 ? -12.592 38.328 -6.421 1.00 74.22 62 LYS B O 1
ATOM 2093 N N . SER B 2 65 ? -12.938 40.472 -5.867 1.00 95.48 63 SER B N 1
ATOM 2094 C CA . SER B 2 65 ? -11.734 40.950 -6.532 1.00 65.95 63 SER B CA 1
ATOM 2095 C C . SER B 2 65 ? -10.485 40.753 -5.696 1.00 64.61 63 SER B C 1
ATOM 2096 O O . SER B 2 65 ? -9.382 41.132 -6.099 1.00 65.96 63 SER B O 1
ATOM 2099 N N . THR B 2 66 ? -10.653 40.142 -4.530 1.00 66.33 64 THR B N 1
ATOM 2100 C CA . THR B 2 66 ? -9.522 39.795 -3.680 1.00 65.48 64 THR B CA 1
ATOM 2101 C C . THR B 2 66 ? -9.748 38.392 -3.150 1.00 74.55 64 THR B C 1
ATOM 2102 O O . THR B 2 66 ? -10.830 38.115 -2.616 1.00 63.41 64 THR B O 1
ATOM 2106 N N . GLU B 2 67 ? -8.750 37.511 -3.281 1.00 61.59 65 GLU B N 1
ATOM 2107 C CA . GLU B 2 67 ? -8.902 36.170 -2.739 1.00 61.74 65 GLU B CA 1
ATOM 2108 C C . GLU B 2 67 ? -7.623 35.824 -2.004 1.00 60.04 65 GLU B C 1
ATOM 2109 O O . GLU B 2 67 ? -6.579 36.468 -2.208 1.00 59.43 65 GLU B O 1
ATOM 2115 N N . SER B 2 68 ? -7.697 34.821 -1.135 1.00 63.46 66 SER B N 1
ATOM 2116 C CA . SER B 2 68 ? -6.569 34.519 -0.249 1.00 65.58 66 SER B CA 1
ATOM 2117 C C . SER B 2 68 ? -6.227 33.048 -0.184 1.00 62.67 66 SER B C 1
ATOM 2118 O O . SER B 2 68 ? -7.041 32.204 -0.568 1.00 62.67 66 SER B O 1
ATOM 2121 N N . TYR B 2 69 ? -5.044 32.753 0.347 1.00 57.21 67 TYR B N 1
ATOM 2122 C CA . TYR B 2 69 ? -4.618 31.378 0.579 1.00 67.44 67 TYR B CA 1
ATOM 2123 C C . TYR B 2 69 ? -4.069 31.264 1.993 1.00 56.22 67 TYR B C 1
ATOM 2124 O O . TYR B 2 69 ? -3.203 32.055 2.384 1.00 55.70 67 TYR B O 1
ATOM 2133 N N . PHE B 2 70 ? -4.556 30.297 2.772 1.00 58.30 68 PHE B N 1
ATOM 2134 C CA . PHE B 2 70 ? -4.123 30.211 4.178 1.00 56.65 68 PHE B CA 1
ATOM 2135 C C . PHE B 2 70 ? -3.275 28.981 4.560 1.00 60.52 68 PHE B C 1
ATOM 2136 O O . PHE B 2 70 ? -3.721 27.839 4.423 1.00 62.25 68 PHE B O 1
ATOM 2144 N N . ILE B 2 71 ? -2.084 29.220 5.109 1.00 65.44 69 ILE B N 1
ATOM 2145 C CA . ILE B 2 71 ? -1.244 28.133 5.602 1.00 71.35 69 ILE B CA 1
ATOM 2146 C C . ILE B 2 71 ? -1.094 28.256 7.133 1.00 75.63 69 ILE B C 1
ATOM 2147 O O . ILE B 2 71 ? -0.458 29.178 7.659 1.00 82.17 69 ILE B O 1
ATOM 2152 N N . PRO B 2 72 ? -1.744 27.328 7.856 1.00 64.21 70 PRO B N 1
ATOM 2153 C CA . PRO B 2 72 ? -1.871 27.290 9.313 1.00 60.28 70 PRO B CA 1
ATOM 2154 C C . PRO B 2 72 ? -0.534 27.353 10.034 1.00 67.14 70 PRO B C 1
ATOM 2155 O O . PRO B 2 72 ? -0.359 28.210 10.903 1.00 68.37 70 PRO B O 1
ATOM 2159 N N . GLU B 2 73 ? 0.367 26.426 9.718 1.00 76.84 71 GLU B N 1
ATOM 2160 C CA . GLU B 2 73 ? 1.706 26.430 10.298 1.00 78.26 71 GLU B CA 1
ATOM 2161 C C . GLU B 2 73 ? 2.738 26.632 9.220 1.00 75.46 71 GLU B C 1
ATOM 2162 O O . GLU B 2 73 ? 2.919 25.769 8.366 1.00 86.70 71 GLU B O 1
ATOM 2168 N N . VAL B 2 74 ? 3.405 27.772 9.226 1.00 54.25 72 VAL B N 1
ATOM 2169 C CA . VAL B 2 74 ? 4.302 28.034 8.129 1.00 51.01 72 VAL B CA 1
ATOM 2170 C C . VAL B 2 74 ? 5.682 27.511 8.384 1.00 59.40 72 VAL B C 1
ATOM 2171 O O . VAL B 2 74 ? 6.294 27.821 9.403 1.00 56.38 72 VAL B O 1
ATOM 2175 N N . ARG B 2 75 ? 6.180 26.706 7.451 1.00 65.94 73 ARG B N 1
ATOM 2176 C CA . ARG B 2 75 ? 7.513 26.123 7.597 1.00 60.58 73 ARG B CA 1
ATOM 2177 C C . ARG B 2 75 ? 8.410 26.690 6.529 1.00 61.61 73 ARG B C 1
ATOM 2178 O O . ARG B 2 75 ? 7.955 27.499 5.703 1.00 67.13 73 ARG B O 1
ATOM 2186 N N . ILE B 2 76 ? 9.679 26.293 6.565 1.00 56.11 74 ILE B N 1
ATOM 2187 C CA . ILE B 2 76 ? 10.656 26.775 5.592 1.00 59.42 74 ILE B CA 1
ATOM 2188 C C . ILE B 2 76 ? 10.441 26.138 4.212 1.00 58.98 74 ILE B C 1
ATOM 2189 O O . ILE B 2 76 ? 10.779 26.727 3.184 1.00 56.85 74 ILE B O 1
ATOM 2194 N N . TYR B 2 77 ? 9.829 24.960 4.174 1.00 66.73 75 TYR B N 1
ATOM 2195 C CA . TYR B 2 77 ? 9.534 24.364 2.884 1.00 71.31 75 TYR B CA 1
ATOM 2196 C C . TYR B 2 77 ? 8.356 25.052 2.246 1.00 80.45 75 TYR B C 1
ATOM 2197 O O . TYR B 2 77 ? 7.969 24.709 1.140 1.00 91.64 75 TYR B O 1
ATOM 2206 N N . ASP B 2 78 ? 7.754 25.985 2.971 1.00 81.23 76 ASP B N 1
ATOM 2207 C CA . ASP B 2 78 ? 6.665 26.768 2.440 1.00 74.13 76 ASP B CA 1
ATOM 2208 C C . ASP B 2 78 ? 7.213 27.971 1.752 1.00 79.45 76 ASP B C 1
ATOM 2209 O O . ASP B 2 78 ? 6.614 28.440 0.774 1.00 87.02 76 ASP B O 1
ATOM 2214 N N . SER B 2 79 ? 8.399 28.398 2.181 1.00 68.48 77 SER B N 1
ATOM 2215 C CA . SER B 2 79 ? 9.047 29.535 1.552 1.00 75.05 77 SER B CA 1
ATOM 2216 C C . SER B 2 79 ? 9.311 29.268 0.068 1.00 95.89 77 SER B C 1
ATOM 2217 O O . SER B 2 79 ? 9.414 28.113 -0.350 1.00 94.68 77 SER B O 1
ATOM 2220 N N . GLY B 2 80 ? 9.395 30.327 -0.733 1.00 153.38 78 GLY B N 1
ATOM 2221 C CA . GLY B 2 80 ? 9.526 30.147 -2.167 1.00 161.73 78 GLY B CA 1
ATOM 2222 C C . GLY B 2 80 ? 9.117 31.344 -3.005 1.00 165.87 78 GLY B C 1
ATOM 2223 O O . GLY B 2 80 ? 8.950 32.452 -2.479 1.00 171.67 78 GLY B O 1
ATOM 2224 N N . THR B 2 81 ? 8.947 31.111 -4.311 1.00 116.96 79 THR B N 1
ATOM 2225 C CA . THR B 2 81 ? 8.630 32.164 -5.289 1.00 99.14 79 THR B CA 1
ATOM 2226 C C . THR B 2 81 ? 7.108 32.244 -5.494 1.00 83.92 79 THR B C 1
ATOM 2227 O O . THR B 2 81 ? 6.500 31.315 -6.009 1.00 79.09 79 THR B O 1
ATOM 2231 N N . TYR B 2 82 ? 6.488 33.353 -5.114 1.00 78.41 80 TYR B N 1
ATOM 2232 C CA . TYR B 2 82 ? 5.033 33.442 -5.178 1.00 78.51 80 TYR B CA 1
ATOM 2233 C C . TYR B 2 82 ? 4.607 34.519 -6.181 1.00 88.73 80 TYR B C 1
ATOM 2234 O O . TYR B 2 82 ? 5.221 35.591 -6.259 1.00 98.70 80 TYR B O 1
ATOM 2243 N N . LYS B 2 83 ? 3.575 34.226 -6.966 1.00 80.38 81 LYS B N 1
ATOM 2244 C CA . LYS B 2 83 ? 3.001 35.219 -7.870 1.00 79.04 81 LYS B CA 1
ATOM 2245 C C . LYS B 2 83 ? 1.512 34.913 -8.042 1.00 88.05 81 LYS B C 1
ATOM 2246 O O . LYS B 2 83 ? 1.076 33.778 -7.807 1.00 91.22 81 LYS B O 1
ATOM 2252 N N . CYS B 2 84 ? 0.722 35.932 -8.369 1.00 97.70 82 CYS B N 1
ATOM 2253 C CA . CYS B 2 84 ? -0.696 35.718 -8.641 1.00 97.03 82 CYS B CA 1
ATOM 2254 C C . CYS B 2 84 ? -0.997 36.194 -10.065 1.00 87.92 82 CYS B C 1
ATOM 2255 O O . CYS B 2 84 ? -0.621 37.315 -10.460 1.00 76.99 82 CYS B O 1
ATOM 2258 N N . THR B 2 85 ? -1.709 35.362 -10.817 1.00 79.42 83 THR B N 1
ATOM 2259 C CA . THR B 2 85 ? -2.218 35.797 -12.102 1.00 85.80 83 THR B CA 1
ATOM 2260 C C . THR B 2 85 ? -3.710 35.899 -11.867 1.00 90.24 83 THR B C 1
ATOM 2261 O O . THR B 2 85 ? -4.300 35.002 -11.264 1.00 96.53 83 THR B O 1
ATOM 2265 N N . VAL B 2 86 ? -4.303 37.023 -12.241 1.00 77.47 84 VAL B N 1
ATOM 2266 C CA . VAL B 2 86 ? -5.743 37.167 -12.189 1.00 71.10 84 VAL B CA 1
ATOM 2267 C C . VAL B 2 86 ? -6.271 37.440 -13.573 1.00 83.51 84 VAL B C 1
ATOM 2268 O O . VAL B 2 86 ? -5.823 38.356 -14.266 1.00 89.72 84 VAL B O 1
ATOM 2272 N N . ILE B 2 87 ? -7.253 36.660 -13.980 1.00 93.70 85 ILE B N 1
ATOM 2273 C CA . ILE B 2 87 ? -7.864 36.932 -15.258 1.00 100.24 85 ILE B CA 1
ATOM 2274 C C . ILE B 2 87 ? -9.306 37.232 -15.029 1.00 112.39 85 ILE B C 1
ATOM 2275 O O . ILE B 2 87 ? -9.927 36.731 -14.081 1.00 115.68 85 ILE B O 1
ATOM 2280 N N . VAL B 2 88 ? -9.843 38.028 -15.936 1.00 120.14 86 VAL B N 1
ATOM 2281 C CA . VAL B 2 88 ? -11.259 38.291 -15.945 1.00 121.52 86 VAL B CA 1
ATOM 2282 C C . VAL B 2 88 ? -11.709 37.548 -17.195 1.00 132.35 86 VAL B C 1
ATOM 2283 O O . VAL B 2 88 ? -10.923 36.773 -17.723 1.00 138.40 86 VAL B O 1
ATOM 2287 N N . ASN B 2 89 ? -12.925 37.773 -17.682 1.00 138.97 87 ASN B N 1
ATOM 2288 C CA . ASN B 2 89 ? -13.427 37.082 -18.882 1.00 142.40 87 ASN B CA 1
ATOM 2289 C C . ASN B 2 89 ? -12.412 36.764 -19.990 1.00 143.21 87 ASN B C 1
ATOM 2290 O O . ASN B 2 89 ? -12.426 35.677 -20.585 1.00 146.22 87 ASN B O 1
ATOM 2295 N N . ASN B 2 90 ? -11.536 37.728 -20.242 1.00 127.64 88 ASN B N 1
ATOM 2296 C CA . ASN B 2 90 ? -10.309 37.544 -21.006 1.00 111.88 88 ASN B CA 1
ATOM 2297 C C . ASN B 2 90 ? -9.339 38.471 -20.346 1.00 100.42 88 ASN B C 1
ATOM 2298 O O . ASN B 2 90 ? -9.610 38.911 -19.241 1.00 96.03 88 ASN B O 1
ATOM 2303 N N . LYS B 2 91 ? -8.282 38.864 -21.042 1.00 92.83 89 LYS B N 1
ATOM 2304 C CA . LYS B 2 91 ? -7.288 39.771 -20.466 1.00 96.32 89 LYS B CA 1
ATOM 2305 C C . LYS B 2 91 ? -6.707 39.281 -19.099 1.00 101.70 89 LYS B C 1
ATOM 2306 O O . LYS B 2 91 ? -7.323 38.517 -18.353 1.00 96.00 89 LYS B O 1
ATOM 2312 N N . GLU B 2 92 ? -5.491 39.715 -18.794 1.00 111.40 90 GLU B N 1
ATOM 2313 C CA . GLU B 2 92 ? -4.820 39.344 -17.555 1.00 111.52 90 GLU B CA 1
ATOM 2314 C C . GLU B 2 92 ? -3.842 40.432 -17.129 1.00 112.72 90 GLU B C 1
ATOM 2315 O O . GLU B 2 92 ? -3.482 41.294 -17.919 1.00 124.83 90 GLU B O 1
ATOM 2321 N N . LYS B 2 93 ? -3.489 40.463 -15.858 1.00 95.05 91 LYS B N 1
ATOM 2322 C CA . LYS B 2 93 ? -2.267 41.129 -15.467 1.00 94.08 91 LYS B CA 1
ATOM 2323 C C . LYS B 2 93 ? -1.672 40.3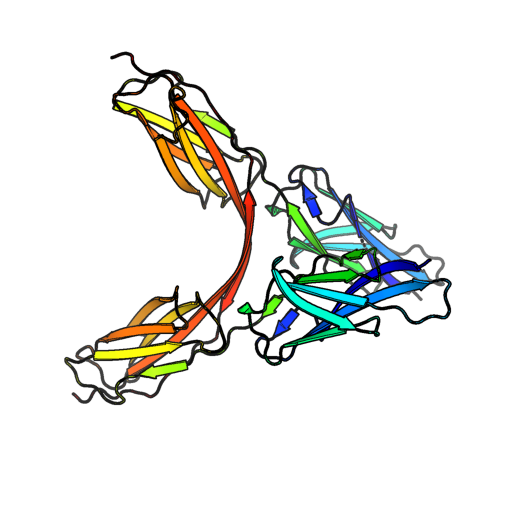02 -14.349 1.00 97.47 91 LYS B C 1
ATOM 2324 O O . LYS B 2 93 ? -2.399 39.719 -13.541 1.00 97.72 91 LYS B O 1
ATOM 2330 N N . THR B 2 94 ? -0.357 40.255 -14.275 1.00 100.66 92 THR B N 1
ATOM 2331 C CA . THR B 2 94 ? 0.255 39.393 -13.300 1.00 98.93 92 THR B CA 1
ATOM 2332 C C . THR B 2 94 ? 0.956 40.285 -12.307 1.00 108.37 92 THR B C 1
ATOM 2333 O O . THR B 2 94 ? 1.320 41.433 -12.622 1.00 115.75 92 THR B O 1
ATOM 2337 N N . THR B 2 95 ? 1.007 39.774 -11.076 1.00 94.57 93 THR B N 1
ATOM 2338 C CA . THR B 2 95 ? 1.560 40.427 -9.900 1.00 87.98 93 THR B CA 1
ATOM 2339 C C . THR B 2 95 ? 3.041 40.757 -10.036 1.00 85.84 93 THR B C 1
ATOM 2340 O O . THR B 2 95 ? 3.686 40.391 -11.012 1.00 75.89 93 THR B O 1
ATOM 2344 N N . ALA B 2 96 ? 3.574 41.420 -9.018 1.00 99.29 94 ALA B N 1
ATOM 2345 C CA . ALA B 2 96 ? 5.016 41.607 -8.882 1.00 108.47 94 ALA B CA 1
ATOM 2346 C C . ALA B 2 96 ? 5.710 40.286 -8.530 1.00 121.80 94 ALA B C 1
ATOM 2347 O O . ALA B 2 96 ? 5.128 39.199 -8.660 1.00 116.08 94 ALA B O 1
ATOM 2349 N N . GLU B 2 97 ? 6.976 40.390 -8.127 1.00 160.48 95 GLU B N 1
ATOM 2350 C CA . GLU B 2 97 ? 7.736 39.244 -7.638 1.00 162.60 95 GLU B CA 1
ATOM 2351 C C . GLU B 2 97 ? 7.559 39.149 -6.124 1.00 159.07 95 GLU B C 1
ATOM 2352 O O . GLU B 2 97 ? 7.665 40.158 -5.420 1.00 170.53 95 GLU B O 1
ATOM 2358 N N . TYR B 2 98 ? 7.211 37.985 -5.589 1.00 111.29 96 TYR B N 1
ATOM 2359 C CA . TYR B 2 98 ? 7.137 37.960 -4.131 1.00 99.72 96 TYR B CA 1
ATOM 2360 C C . TYR B 2 98 ? 7.901 36.853 -3.445 1.00 91.18 96 TYR B C 1
ATOM 2361 O O . TYR B 2 98 ? 7.665 35.657 -3.684 1.00 76.21 96 TYR B O 1
ATOM 2370 N N . GLN B 2 99 ? 8.854 37.295 -2.627 1.00 106.89 97 GLN B N 1
ATOM 2371 C CA . GLN B 2 99 ? 9.656 36.413 -1.818 1.00 109.69 97 GLN B CA 1
ATOM 2372 C C . GLN B 2 99 ? 9.378 36.542 -0.321 1.00 101.15 97 GLN B C 1
ATOM 2373 O O . GLN B 2 99 ? 9.731 37.559 0.307 1.00 93.32 97 GLN B O 1
ATOM 2379 N N . LEU B 2 100 ? 8.769 35.512 0.253 1.00 97.39 98 LEU B N 1
ATOM 2380 C CA . LEU B 2 100 ? 8.602 35.425 1.706 1.00 99.40 98 LEU B CA 1
ATOM 2381 C C . LEU B 2 100 ? 9.733 34.576 2.282 1.00 102.60 98 LEU B C 1
ATOM 2382 O O . LEU B 2 100 ? 10.163 33.604 1.656 1.00 104.68 98 LEU B O 1
ATOM 2387 N N . LEU B 2 101 ? 10.263 34.983 3.423 1.00 106.60 99 LEU B N 1
ATOM 2388 C CA . LEU B 2 101 ? 11.320 34.236 4.080 1.00 114.60 99 LEU B CA 1
ATOM 2389 C C . LEU B 2 101 ? 10.877 33.919 5.522 1.00 113.08 99 LEU B C 1
ATOM 2390 O O . LEU B 2 101 ? 10.621 34.824 6.322 1.00 119.77 99 LEU B O 1
ATOM 2395 N N . VAL B 2 102 ? 10.749 32.626 5.822 1.00 96.05 100 VAL B N 1
ATOM 2396 C CA . VAL B 2 102 ? 10.360 32.110 7.143 1.00 82.94 100 VAL B CA 1
ATOM 2397 C C . VAL B 2 102 ? 11.601 31.913 8.015 1.00 74.44 100 VAL B C 1
ATOM 2398 O O . VAL B 2 102 ? 12.589 31.353 7.558 1.00 82.98 100 VAL B O 1
ATOM 2402 N N . GLU B 2 103 ? 11.585 32.402 9.248 1.00 61.57 101 GLU B N 1
ATOM 2403 C CA . GLU B 2 103 ? 12.792 32.314 10.064 1.00 68.32 101 GLU B CA 1
ATOM 2404 C C . GLU B 2 103 ? 12.610 31.385 11.255 1.00 68.13 101 GLU B C 1
ATOM 2405 O O . GLU B 2 103 ? 11.503 31.248 11.787 1.00 67.53 101 GLU B O 1
ATOM 2411 N N . GLY B 2 104 ? 13.707 30.729 11.639 1.00 74.80 102 GLY B N 1
ATOM 2412 C CA . GLY B 2 104 ? 13.756 29.823 12.782 1.00 75.04 102 GLY B CA 1
ATOM 2413 C C . GLY B 2 104 ? 13.621 28.347 12.451 1.00 67.40 102 GLY B C 1
ATOM 2414 O O . GLY B 2 104 ? 12.822 27.981 11.590 1.00 68.79 102 GLY B O 1
ATOM 2415 N N . VAL B 2 105 ? 14.343 27.491 13.174 1.00 53.22 103 VAL B N 1
ATOM 2416 C CA . VAL B 2 105 ? 14.225 26.053 12.939 1.00 50.01 103 VAL B CA 1
ATOM 2417 C C . VAL B 2 105 ? 13.673 25.401 14.215 1.00 54.32 103 VAL B C 1
ATOM 2418 O O . VAL B 2 105 ? 14.210 25.641 15.310 1.00 60.16 103 VAL B O 1
ATOM 2422 N N . PRO B 2 106 ? 12.605 24.573 14.083 1.00 48.39 104 PRO B N 1
ATOM 2423 C CA . PRO B 2 106 ? 11.947 23.871 15.192 1.00 48.97 104 PRO B CA 1
ATOM 2424 C C . PRO B 2 106 ? 12.933 23.082 16.013 1.00 56.80 104 PRO B C 1
ATOM 2425 O O . PRO B 2 106 ? 13.913 22.587 15.450 1.00 60.46 104 PRO B O 1
ATOM 2429 N N . SER B 2 107 ? 12.715 22.952 17.307 1.00 51.94 105 SER B N 1
ATOM 2430 C CA . SER B 2 107 ? 13.630 22.124 18.038 1.00 58.27 105 SER B CA 1
ATOM 2431 C C . SER B 2 107 ? 13.489 20.667 17.583 1.00 64.34 105 SER B C 1
ATOM 2432 O O . SER B 2 107 ? 12.373 20.181 17.378 1.00 70.90 105 SER B O 1
ATOM 2435 N N . PRO B 2 108 ? 14.623 19.989 17.346 1.00 49.41 106 PRO B N 1
ATOM 2436 C CA . PRO B 2 108 ? 14.639 18.578 16.913 1.00 51.11 106 PRO B CA 1
ATOM 2437 C C . PRO B 2 108 ? 14.111 17.573 17.953 1.00 52.09 106 PRO B C 1
ATOM 2438 O O . PRO B 2 108 ? 14.314 17.769 19.154 1.00 52.94 106 PRO B O 1
ATOM 2442 N N . ARG B 2 109 ? 13.448 16.511 17.517 1.00 50.90 107 ARG B N 1
ATOM 2443 C CA . ARG B 2 109 ? 13.050 15.488 18.458 1.00 51.69 107 ARG B CA 1
ATOM 2444 C C . ARG B 2 109 ? 14.084 14.377 18.472 1.00 55.17 107 ARG B C 1
ATOM 2445 O O . ARG B 2 109 ? 14.414 13.796 17.417 1.00 61.39 107 ARG B O 1
ATOM 2453 N N . VAL B 2 110 ? 14.611 14.103 19.672 1.00 52.15 108 VAL B N 1
ATOM 2454 C CA . VAL B 2 110 ? 15.629 13.069 19.887 1.00 52.38 108 VAL B CA 1
ATOM 2455 C C . VAL B 2 110 ? 15.049 11.867 20.581 1.00 53.35 108 VAL B C 1
ATOM 2456 O O . VAL B 2 110 ? 14.471 12.019 21.638 1.00 53.84 108 VAL B O 1
ATOM 2460 N N . THR B 2 111 ? 15.182 10.684 20.002 1.00 53.68 109 THR B N 1
ATOM 2461 C CA . THR B 2 111 ? 14.650 9.483 20.645 1.00 55.37 109 THR B CA 1
ATOM 2462 C C . THR B 2 111 ? 15.623 8.299 20.555 1.00 58.47 109 THR B C 1
ATOM 2463 O O . THR B 2 111 ? 16.374 8.183 19.581 1.00 70.61 109 THR B O 1
ATOM 2467 N N . LEU B 2 112 ? 15.595 7.402 21.539 1.00 55.96 110 LEU B N 1
ATOM 2468 C CA . LEU B 2 112 ? 16.606 6.350 21.595 1.00 56.37 110 LEU B CA 1
ATOM 2469 C C . LEU B 2 112 ? 15.969 4.958 21.641 1.00 60.62 110 LEU B C 1
ATOM 2470 O O . LEU B 2 112 ? 14.807 4.815 22.038 1.00 59.75 110 LEU B O 1
ATOM 2475 N N . ASP B 2 113 ? 16.726 3.930 21.256 1.00 69.21 111 ASP B N 1
ATOM 2476 C CA . ASP B 2 113 ? 16.191 2.585 21.294 1.00 74.67 111 ASP B CA 1
ATOM 2477 C C . ASP B 2 113 ? 16.110 2.129 22.731 1.00 78.82 111 ASP B C 1
ATOM 2478 O O . ASP B 2 113 ? 15.094 1.583 23.140 1.00 91.97 111 ASP B O 1
ATOM 2483 N N . LYS B 2 114 ? 17.136 2.409 23.524 1.00 74.48 112 LYS B N 1
ATOM 2484 C CA . LYS B 2 114 ? 17.178 1.922 24.907 1.00 79.16 112 LYS B CA 1
ATOM 2485 C C . LYS B 2 114 ? 17.316 3.035 25.947 1.00 79.49 112 LYS B C 1
ATOM 2486 O O . LYS B 2 114 ? 18.027 3.992 25.704 1.00 74.72 112 LYS B O 1
ATOM 2492 N N . LYS B 2 115 ? 16.621 2.917 27.084 1.00 91.87 113 LYS B N 1
ATOM 2493 C CA . LYS B 2 115 ? 16.815 3.826 28.225 1.00 91.66 113 LYS B CA 1
ATOM 2494 C C . LYS B 2 115 ? 18.008 3.426 29.082 1.00 92.51 113 LYS B C 1
ATOM 2495 O O . LYS B 2 115 ? 18.536 4.239 29.824 1.00 98.72 113 LYS B O 1
ATOM 2501 N N . GLU B 2 116 ? 18.362 2.153 29.073 1.00 81.98 114 GLU B N 1
ATOM 2502 C CA . GLU B 2 116 ? 19.564 1.718 29.768 1.00 83.13 114 GLU B CA 1
ATOM 2503 C C . GLU B 2 116 ? 20.349 0.756 28.903 1.00 83.87 114 GLU B C 1
ATOM 2504 O O . GLU B 2 116 ? 19.766 -0.101 28.254 1.00 94.29 114 GLU B O 1
ATOM 2510 N N . ALA B 2 117 ? 21.661 0.930 28.830 1.00 71.21 115 ALA B N 1
ATOM 2511 C CA . ALA B 2 117 ? 22.466 0.058 27.986 1.00 72.32 115 ALA B CA 1
ATOM 2512 C C . ALA B 2 117 ? 23.480 -0.658 28.835 1.00 77.74 115 ALA B C 1
ATOM 2513 O O . ALA B 2 117 ? 23.431 -0.597 30.074 1.00 81.44 115 ALA B O 1
ATOM 2515 N N . ILE B 2 118 ? 24.376 -1.364 28.154 1.00 89.02 116 ILE B N 1
ATOM 2516 C CA . ILE B 2 118 ? 25.494 -2.051 28.791 1.00 96.36 116 ILE B CA 1
ATOM 2517 C C . ILE B 2 118 ? 26.751 -1.782 28.018 1.00 95.88 116 ILE B C 1
ATOM 2518 O O . ILE B 2 118 ? 26.701 -1.144 26.977 1.00 101.15 116 ILE B O 1
ATOM 2523 N N . GLN B 2 119 ? 27.870 -2.253 28.548 1.00 96.27 117 GLN B N 1
ATOM 2524 C CA . GLN B 2 119 ? 29.179 -1.805 28.128 1.00 106.55 117 GLN B CA 1
ATOM 2525 C C . GLN B 2 119 ? 29.571 -2.081 26.713 1.00 113.47 117 GLN B C 1
ATOM 2526 O O . GLN B 2 119 ? 29.998 -1.168 26.001 1.00 116.23 117 GLN B O 1
ATOM 2532 N N . GLY B 2 120 ? 29.496 -3.344 26.321 1.00 119.61 118 GLY B N 1
ATOM 2533 C CA . GLY B 2 120 ? 29.880 -3.714 24.976 1.00 119.09 118 GLY B CA 1
ATOM 2534 C C . GLY B 2 120 ? 28.878 -3.217 23.950 1.00 109.77 118 GLY B C 1
ATOM 2535 O O . GLY B 2 120 ? 29.199 -3.147 22.766 1.00 113.18 118 GLY B O 1
ATOM 2536 N N . GLY B 2 121 ? 27.689 -2.820 24.412 1.00 94.13 119 GLY B N 1
ATOM 2537 C CA . GLY B 2 121 ? 26.585 -2.475 23.525 1.00 84.44 119 GLY B CA 1
ATOM 2538 C C . GLY B 2 121 ? 26.563 -1.156 22.774 1.00 72.13 119 GLY B C 1
ATOM 2539 O O . GLY B 2 121 ? 27.583 -0.465 22.669 1.00 65.12 119 GLY B O 1
ATOM 2540 N N . ILE B 2 122 ? 25.383 -0.808 22.261 1.00 70.68 120 ILE B N 1
ATOM 2541 C CA . ILE B 2 122 ? 25.226 0.382 21.442 1.00 73.01 120 ILE B CA 1
ATOM 2542 C C . ILE B 2 122 ? 23.888 1.104 21.707 1.00 77.71 120 ILE B C 1
ATOM 2543 O O . ILE B 2 122 ? 22.883 0.472 22.070 1.00 82.51 120 ILE B O 1
ATOM 2548 N N . VAL B 2 123 ? 23.861 2.418 21.473 1.00 64.75 121 VAL B N 1
ATOM 2549 C CA . VAL B 2 123 ? 22.616 3.197 21.543 1.00 60.90 121 VAL B CA 1
ATOM 2550 C C . VAL B 2 123 ? 22.315 3.837 20.189 1.00 60.86 121 VAL B C 1
ATOM 2551 O O . VAL B 2 123 ? 23.217 4.430 19.572 1.00 55.80 121 VAL B O 1
ATOM 2555 N N . ARG B 2 124 ? 21.064 3.717 19.740 1.00 56.58 122 ARG B N 1
ATOM 2556 C CA . ARG B 2 124 ? 20.642 4.277 18.464 1.00 59.77 122 ARG B CA 1
ATOM 2557 C C . ARG B 2 124 ? 19.858 5.605 18.633 1.00 63.87 122 ARG B C 1
ATOM 2558 O O . ARG B 2 124 ? 18.791 5.669 19.244 1.00 55.45 122 ARG B O 1
ATOM 2566 N N . VAL B 2 125 ? 20.452 6.696 18.174 1.00 54.18 123 VAL B N 1
ATOM 2567 C CA . VAL B 2 125 ? 19.800 7.991 18.328 1.00 58.84 123 VAL B CA 1
ATOM 2568 C C . VAL B 2 125 ? 19.007 8.371 17.057 1.00 55.99 123 VAL B C 1
ATOM 2569 O O . VAL B 2 125 ? 19.600 8.506 15.986 1.00 59.51 123 VAL B O 1
ATOM 2573 N N . ASN B 2 126 ? 17.685 8.555 17.179 1.00 60.15 124 ASN B N 1
ATOM 2574 C CA . ASN B 2 126 ? 16.827 8.971 16.060 1.00 58.00 124 ASN B CA 1
ATOM 2575 C C . ASN B 2 126 ? 16.546 10.432 16.261 1.00 58.57 124 ASN B C 1
ATOM 2576 O O . ASN B 2 126 ? 15.637 10.770 17.015 1.00 61.76 124 ASN B O 1
ATOM 2581 N N . CYS B 2 127 ? 17.340 11.312 15.656 1.00 51.49 125 CYS B N 1
ATOM 2582 C CA . CYS B 2 127 ? 17.037 12.742 15.768 1.00 56.90 125 CYS B CA 1
ATOM 2583 C C . CYS B 2 127 ? 16.314 13.306 14.563 1.00 53.67 125 CYS B C 1
ATOM 2584 O O . CYS B 2 127 ? 16.833 13.276 13.456 1.00 55.58 125 CYS B O 1
ATOM 2587 N N . SER B 2 128 ? 15.176 13.938 14.790 1.00 55.64 126 SER B N 1
ATOM 2588 C CA . SER B 2 128 ? 14.390 14.418 13.671 1.00 59.00 126 SER B CA 1
ATOM 2589 C C . SER B 2 128 ? 13.981 15.854 13.819 1.00 56.38 126 SER B C 1
ATOM 2590 O O . SER B 2 128 ? 14.095 16.439 14.891 1.00 60.97 126 SER B O 1
ATOM 2593 N N . VAL B 2 129 ? 13.488 16.416 12.719 1.00 51.01 127 VAL B N 1
ATOM 2594 C CA . VAL B 2 129 ? 12.819 17.713 12.742 1.00 54.10 127 VAL B CA 1
ATOM 2595 C C . VAL B 2 129 ? 11.563 17.528 11.936 1.00 49.90 127 VAL B C 1
ATOM 2596 O O . VAL B 2 129 ? 11.455 17.990 10.833 1.00 55.18 127 VAL B O 1
ATOM 2600 N N . PRO B 2 130 ? 10.592 16.856 12.518 1.00 54.36 128 PRO B N 1
ATOM 2601 C CA . PRO B 2 130 ? 9.472 16.364 11.742 1.00 53.38 128 PRO B CA 1
ATOM 2602 C C . PRO B 2 130 ? 8.692 17.473 11.048 1.00 54.35 128 PRO B C 1
ATOM 2603 O O . PRO B 2 130 ? 8.265 17.266 9.931 1.00 58.69 128 PRO B O 1
ATOM 2607 N N . GLU B 2 131 ? 8.545 18.649 11.639 1.00 60.15 129 GLU B N 1
ATOM 2608 C CA . GLU B 2 131 ? 7.686 19.630 10.980 1.00 60.41 129 GLU B CA 1
ATOM 2609 C C . GLU B 2 131 ? 8.317 20.124 9.674 1.00 62.93 129 GLU B C 1
ATOM 2610 O O . GLU B 2 131 ? 7.644 20.771 8.890 1.00 70.18 129 GLU B O 1
ATOM 2616 N N . GLU B 2 132 ? 9.601 19.855 9.449 1.00 61.08 130 GLU B N 1
ATOM 2617 C CA . GLU B 2 132 ? 10.278 20.362 8.245 1.00 61.49 130 GLU B CA 1
ATOM 2618 C C . GLU B 2 132 ? 10.499 19.295 7.167 1.00 63.39 130 GLU B C 1
ATOM 2619 O O . GLU B 2 132 ? 9.871 18.233 7.220 1.00 64.80 130 GLU B O 1
ATOM 2625 N N . LYS B 2 133 ? 11.341 19.584 6.169 1.00 57.14 131 LYS B N 1
ATOM 2626 C CA . LYS B 2 133 ? 11.576 18.612 5.094 1.00 58.74 131 LYS B CA 1
ATOM 2627 C C . LYS B 2 133 ? 13.052 18.479 4.699 1.00 61.42 131 LYS B C 1
ATOM 2628 O O . LYS B 2 133 ? 13.916 19.235 5.145 1.00 62.34 131 LYS B O 1
ATOM 2634 N N . ALA B 2 134 ? 13.340 17.455 3.914 1.00 48.60 132 ALA B N 1
ATOM 2635 C CA . ALA B 2 134 ? 14.688 17.195 3.468 1.00 54.69 132 ALA B CA 1
ATOM 2636 C C . ALA B 2 134 ? 15.224 18.357 2.642 1.00 60.09 132 ALA B C 1
ATOM 2637 O O . ALA B 2 134 ? 14.460 18.999 1.936 1.00 62.71 132 ALA B O 1
ATOM 2639 N N . PRO B 2 135 ? 16.530 18.647 2.712 1.00 68.61 133 PRO B N 1
ATOM 2640 C CA . PRO B 2 135 ? 17.613 18.031 3.451 1.00 72.11 133 PRO B CA 1
ATOM 2641 C C . PRO B 2 135 ? 17.879 18.797 4.717 1.00 79.90 133 PRO B C 1
ATOM 2642 O O . PRO B 2 135 ? 17.904 20.029 4.693 1.00 82.80 133 PRO B O 1
ATOM 2646 N N . ILE B 2 136 ? 18.066 18.078 5.816 1.00 76.93 134 ILE B N 1
ATOM 2647 C CA . ILE B 2 136 ? 18.421 18.712 7.070 1.00 64.06 134 ILE B CA 1
ATOM 2648 C C . ILE B 2 136 ? 19.751 18.157 7.486 1.00 60.48 134 ILE B C 1
ATOM 2649 O O . ILE B 2 136 ? 20.010 16.975 7.291 1.00 60.38 134 ILE B O 1
ATOM 2654 N N . HIS B 2 137 ? 20.580 19.021 8.056 1.00 59.78 135 HIS B N 1
ATOM 2655 C CA . HIS B 2 137 ? 21.864 18.640 8.616 1.00 61.25 135 HIS B CA 1
ATOM 2656 C C . HIS B 2 137 ? 21.874 18.450 10.142 1.00 69.49 135 HIS B C 1
ATOM 2657 O O . HIS B 2 137 ? 21.522 19.352 10.898 1.00 75.91 135 HIS B O 1
ATOM 2664 N N . PHE B 2 138 ? 22.344 17.305 10.613 1.00 68.04 136 PHE B N 1
ATOM 2665 C CA . PHE B 2 138 ? 22.309 17.056 12.048 1.00 54.03 136 PHE B CA 1
ATOM 2666 C C . PHE B 2 138 ? 23.675 17.038 12.711 1.00 54.43 136 PHE B C 1
ATOM 2667 O O . PHE B 2 138 ? 24.632 16.565 12.150 1.00 53.25 136 PHE B O 1
ATOM 2675 N N . THR B 2 139 ? 23.751 17.581 13.916 1.00 68.21 137 THR B N 1
ATOM 2676 C CA . THR B 2 139 ? 24.955 17.509 14.733 1.00 69.06 137 THR B CA 1
ATOM 2677 C C . THR B 2 139 ? 24.552 16.866 16.051 1.00 70.06 137 THR B C 1
ATOM 2678 O O . THR B 2 139 ? 23.778 17.458 16.820 1.00 75.31 137 THR B O 1
ATOM 2682 N N . ILE B 2 140 ? 25.067 15.660 16.312 1.00 57.97 138 ILE B N 1
ATOM 2683 C CA . ILE B 2 140 ? 24.718 14.926 17.527 1.00 49.27 138 ILE B CA 1
ATOM 2684 C C . ILE B 2 140 ? 25.893 14.735 18.432 1.00 49.53 138 ILE B C 1
ATOM 2685 O O . ILE B 2 140 ? 26.860 14.125 18.033 1.00 49.64 138 ILE B O 1
ATOM 2690 N N . GLU B 2 141 ? 25.788 15.187 19.673 1.00 51.64 139 GLU B N 1
ATOM 2691 C CA . GLU B 2 141 ? 26.897 15.065 20.603 1.00 49.99 139 GLU B CA 1
ATOM 2692 C C . GLU B 2 141 ? 26.548 14.063 21.653 1.00 53.39 139 GLU B C 1
ATOM 2693 O O . GLU B 2 141 ? 25.433 14.083 22.157 1.00 51.05 139 GLU B O 1
ATOM 2699 N N . LYS B 2 142 ? 27.514 13.205 21.992 1.00 51.31 140 LYS B N 1
ATOM 2700 C CA . LYS B 2 142 ? 27.358 12.209 23.058 1.00 52.21 140 LYS B CA 1
ATOM 2701 C C . LYS B 2 142 ? 27.890 12.801 24.348 1.00 52.40 140 LYS B C 1
ATOM 2702 O O . LYS B 2 142 ? 29.033 13.225 24.401 1.00 53.72 140 LYS B O 1
ATOM 2708 N N . LEU B 2 143 ? 27.064 12.847 25.387 1.00 54.74 141 LEU B N 1
ATOM 2709 C CA . LEU B 2 143 ? 27.480 13.457 26.647 1.00 59.06 141 LEU B CA 1
ATOM 2710 C C . LEU B 2 143 ? 27.516 12.423 27.770 1.00 69.68 141 LEU B C 1
ATOM 2711 O O . LEU B 2 143 ? 26.540 11.693 27.990 1.00 71.99 141 LEU B O 1
ATOM 2716 N N . GLU B 2 144 ? 28.639 12.334 28.475 1.00 77.70 142 GLU B N 1
ATOM 2717 C CA . GLU B 2 144 ? 28.642 11.575 29.715 1.00 80.54 142 GLU B CA 1
ATOM 2718 C C . GLU B 2 144 ? 28.299 12.564 30.794 1.00 81.54 142 GLU B C 1
ATOM 2719 O O . GLU B 2 144 ? 28.742 13.700 30.738 1.00 83.27 142 GLU B O 1
ATOM 2725 N N . LEU B 2 145 ? 27.374 12.206 31.670 1.00 76.36 143 LEU B N 1
ATOM 2726 C CA . LEU B 2 145 ? 27.000 13.135 32.716 1.00 82.71 143 LEU B CA 1
ATOM 2727 C C . LEU B 2 145 ? 27.977 13.136 33.874 1.00 98.79 143 LEU B C 1
ATOM 2728 O O . LEU B 2 145 ? 28.187 14.189 34.463 1.00 104.52 143 LEU B O 1
ATOM 2733 N N . ASN B 2 146 ? 28.570 11.981 34.195 1.00 123.56 144 ASN B N 1
ATOM 2734 C CA . ASN B 2 146 ? 29.559 11.879 35.282 1.00 133.17 144 ASN B CA 1
ATOM 2735 C C . ASN B 2 146 ? 30.647 12.969 35.231 1.00 140.90 144 ASN B C 1
ATOM 2736 O O . ASN B 2 146 ? 31.102 13.446 36.275 1.00 151.08 144 ASN B O 1
ATOM 2741 N N . GLU B 2 147 ? 31.052 13.346 34.018 1.00 119.05 145 GLU B N 1
ATOM 2742 C CA . GLU B 2 147 ? 31.944 14.474 33.782 1.00 109.75 145 GLU B CA 1
ATOM 2743 C C . GLU B 2 147 ? 31.315 15.224 32.609 1.00 110.92 145 GLU B C 1
ATOM 2744 O O . GLU B 2 147 ? 31.245 14.701 31.499 1.00 113.95 145 GLU B O 1
ATOM 2750 N N . LYS B 2 148 ? 30.844 16.446 32.823 1.00 108.84 146 LYS B N 1
ATOM 2751 C CA . LYS B 2 148 ? 30.064 17.092 31.769 1.00 117.38 146 LYS B CA 1
ATOM 2752 C C . LYS B 2 148 ? 30.920 17.475 30.552 1.00 122.02 146 LYS B C 1
ATOM 2753 O O . LYS B 2 148 ? 30.819 18.586 30.005 1.00 119.89 146 LYS B O 1
ATOM 2759 N N . MET B 2 149 ? 31.731 16.512 30.119 1.00 133.94 147 MET B N 1
ATOM 2760 C CA . MET B 2 149 ? 32.498 16.612 28.895 1.00 134.65 147 MET B CA 1
ATOM 2761 C C . MET B 2 149 ? 31.724 16.055 27.712 1.00 126.50 147 MET B C 1
ATOM 2762 O O . MET B 2 149 ? 30.930 15.116 27.860 1.00 123.27 147 MET B O 1
ATOM 2767 N N . VAL B 2 150 ? 31.957 16.659 26.548 1.00 117.84 148 VAL B N 1
ATOM 2768 C CA . VAL B 2 150 ? 31.453 16.142 25.281 1.00 111.77 148 VAL B CA 1
ATOM 2769 C C . VAL B 2 150 ? 32.423 15.064 24.777 1.00 105.43 148 VAL B C 1
ATOM 2770 O O . VAL B 2 150 ? 33.456 15.369 24.167 1.00 108.09 148 VAL B O 1
ATOM 2774 N N . LYS B 2 151 ? 32.085 13.804 25.037 1.00 86.02 149 LYS B N 1
ATOM 2775 C CA . LYS B 2 151 ? 32.955 12.699 24.687 1.00 79.46 149 LYS B CA 1
ATOM 2776 C C . LYS B 2 151 ? 33.044 12.427 23.165 1.00 76.84 149 LYS B C 1
ATOM 2777 O O . LYS B 2 151 ? 34.138 12.218 22.642 1.00 72.29 149 LYS B O 1
ATOM 2783 N N . LEU B 2 152 ? 31.914 12.458 22.454 1.00 85.13 150 LEU B N 1
ATOM 2784 C CA . LEU B 2 152 ? 31.882 12.142 21.007 1.00 77.84 150 LEU B CA 1
ATOM 2785 C C . LEU B 2 152 ? 30.902 13.034 20.221 1.00 68.99 150 LEU B C 1
ATOM 2786 O O . LEU B 2 152 ? 29.798 13.302 20.675 1.00 71.22 150 LEU B O 1
ATOM 2791 N N . LYS B 2 153 ? 31.313 13.508 19.054 1.00 62.91 151 LYS B N 1
ATOM 2792 C CA . LYS B 2 153 ? 30.468 14.393 18.253 1.00 61.74 151 LYS B CA 1
ATOM 2793 C C . LYS B 2 153 ? 30.331 13.914 16.798 1.00 62.80 151 LYS B C 1
ATOM 2794 O O . LYS B 2 153 ? 31.318 13.688 16.103 1.00 64.57 151 LYS B O 1
ATOM 2800 N N . ARG B 2 154 ? 29.108 13.714 16.342 1.00 66.42 152 ARG B N 1
ATOM 2801 C CA . ARG B 2 154 ? 28.931 13.136 15.031 1.00 68.55 152 ARG B CA 1
ATOM 2802 C C . ARG B 2 154 ? 27.952 13.944 14.185 1.00 81.11 152 ARG B C 1
ATOM 2803 O O . ARG B 2 154 ? 26.755 13.919 14.431 1.00 87.39 152 ARG B O 1
ATOM 2811 N N . GLU B 2 155 ? 28.462 14.616 13.153 1.00 86.18 153 GLU B N 1
ATOM 2812 C CA . GLU B 2 155 ? 27.639 15.415 12.246 1.00 72.54 153 GLU B CA 1
ATOM 2813 C C . GLU B 2 155 ? 27.176 14.489 11.161 1.00 62.39 153 GLU B C 1
ATOM 2814 O O . GLU B 2 155 ? 27.837 13.498 10.883 1.00 65.94 153 GLU B O 1
ATOM 2820 N N . LYS B 2 156 ? 25.996 14.738 10.625 1.00 47.94 154 LYS B N 1
ATOM 2821 C CA . LYS B 2 156 ? 25.464 13.904 9.550 1.00 59.66 154 LYS B CA 1
ATOM 2822 C C . LYS B 2 156 ? 24.353 14.664 8.811 1.00 58.32 154 LYS B C 1
ATOM 2823 O O . LYS B 2 156 ? 23.662 15.490 9.411 1.00 63.14 154 LYS B O 1
ATOM 2829 N N . ASN B 2 157 ? 24.138 14.360 7.535 1.00 65.83 155 ASN B N 1
ATOM 2830 C CA . ASN B 2 157 ? 23.224 15.153 6.714 1.00 61.47 155 ASN B CA 1
ATOM 2831 C C . ASN B 2 157 ? 22.131 14.322 6.073 1.00 64.46 155 ASN B C 1
ATOM 2832 O O . ASN B 2 157 ? 22.377 13.631 5.092 1.00 75.13 155 ASN B O 1
ATOM 2837 N N . SER B 2 158 ? 20.914 14.383 6.586 1.00 56.39 156 SER B N 1
ATOM 2838 C CA . SER B 2 158 ? 19.872 13.675 5.891 1.00 61.75 156 SER B CA 1
ATOM 2839 C C . SER B 2 158 ? 19.725 14.277 4.532 1.00 83.22 156 SER B C 1
ATOM 2840 O O . SER B 2 158 ? 19.974 15.461 4.346 1.00 96.06 156 SER B O 1
ATOM 2843 N N . ARG B 2 159 ? 19.335 13.472 3.563 1.00 92.01 157 ARG B N 1
ATOM 2844 C CA . ARG B 2 159 ? 19.112 14.030 2.251 1.00 89.34 157 ARG B CA 1
ATOM 2845 C C . ARG B 2 159 ? 17.721 13.750 1.775 1.00 79.87 157 ARG B C 1
ATOM 2846 O O . ARG B 2 159 ? 16.983 14.656 1.480 1.00 86.17 157 ARG B O 1
ATOM 2854 N N . ASP B 2 160 ? 17.347 12.486 1.782 1.00 72.70 158 ASP B N 1
ATOM 2855 C CA . ASP B 2 160 ? 16.053 12.072 1.298 1.00 88.18 158 ASP B CA 1
ATOM 2856 C C . ASP B 2 160 ? 15.032 12.343 2.394 1.00 94.36 158 ASP B C 1
ATOM 2857 O O . ASP B 2 160 ? 13.891 12.758 2.124 1.00 97.21 158 ASP B O 1
ATOM 2862 N N . GLN B 2 161 ? 15.513 12.253 3.636 1.00 95.90 159 GLN B N 1
ATOM 2863 C CA . GLN B 2 161 ? 14.666 12.049 4.814 1.00 90.96 159 GLN B CA 1
ATOM 2864 C C . GLN B 2 161 ? 14.606 13.215 5.788 1.00 81.03 159 GLN B C 1
ATOM 2865 O O . GLN B 2 161 ? 15.368 14.183 5.701 1.00 76.32 159 GLN B O 1
ATOM 2871 N N . ASN B 2 162 ? 13.671 13.082 6.719 1.00 79.55 160 ASN B N 1
ATOM 2872 C CA . ASN B 2 162 ? 13.395 14.050 7.782 1.00 73.18 160 ASN B CA 1
ATOM 2873 C C . ASN B 2 162 ? 14.352 14.130 8.982 1.00 71.81 160 ASN B C 1
ATOM 2874 O O . ASN B 2 162 ? 14.232 15.019 9.834 1.00 66.19 160 ASN B O 1
ATOM 2879 N N . PHE B 2 163 ? 15.299 13.200 9.023 1.00 69.84 161 PHE B N 1
ATOM 2880 C CA . PHE B 2 163 ? 15.997 12.859 10.233 1.00 63.31 161 PHE B CA 1
ATOM 2881 C C . PHE B 2 163 ? 17.272 12.098 9.911 1.00 60.65 161 PHE B C 1
ATOM 2882 O O . PHE B 2 163 ? 17.562 11.768 8.766 1.00 58.99 161 PHE B O 1
ATOM 2890 N N . VAL B 2 164 ? 17.996 11.758 10.956 1.00 54.53 162 VAL B N 1
ATOM 2891 C CA . VAL B 2 164 ? 19.149 10.914 10.845 1.00 54.87 162 VAL B CA 1
ATOM 2892 C C . VAL B 2 164 ? 19.078 9.834 11.901 1.00 56.66 162 VAL B C 1
ATOM 2893 O O . VAL B 2 164 ? 18.324 9.980 12.881 1.00 59.87 162 VAL B O 1
ATOM 2897 N N . ILE B 2 165 ? 19.853 8.759 11.713 1.00 51.45 163 ILE B N 1
ATOM 2898 C CA . ILE B 2 165 ? 20.037 7.779 12.779 1.00 52.17 163 ILE B CA 1
ATOM 2899 C C . ILE B 2 165 ? 21.488 7.467 12.981 1.00 52.21 163 ILE B C 1
ATOM 2900 O O . ILE B 2 165 ? 22.142 6.980 12.076 1.00 56.75 163 ILE B O 1
ATOM 2905 N N . LEU B 2 166 ? 22.016 7.820 14.147 1.00 52.21 164 LEU B N 1
ATOM 2906 C CA . LEU B 2 166 ? 23.417 7.558 14.384 1.00 57.64 164 LEU B CA 1
ATOM 2907 C C . LEU B 2 166 ? 23.540 6.537 15.467 1.00 67.97 164 LEU B C 1
ATOM 2908 O O . LEU B 2 166 ? 22.773 6.544 16.447 1.00 53.48 164 LEU B O 1
ATOM 2913 N N . GLU B 2 167 ? 24.455 5.609 15.216 1.00 79.55 165 GLU B N 1
ATOM 2914 C CA . GLU B 2 167 ? 24.743 4.580 16.158 1.00 86.44 165 GLU B CA 1
ATOM 2915 C C . GLU B 2 167 ? 25.916 5.045 16.980 1.00 82.51 165 GLU B C 1
ATOM 2916 O O . GLU B 2 167 ? 26.986 5.366 16.436 1.00 73.34 165 GLU B O 1
ATOM 2922 N N . PHE B 2 168 ? 25.693 5.065 18.297 1.00 74.68 166 PHE B N 1
ATOM 2923 C CA . PHE B 2 168 ? 26.675 5.521 19.269 1.00 66.21 166 PHE B CA 1
ATOM 2924 C C . PHE B 2 168 ? 27.110 4.408 20.194 1.00 61.45 166 PHE B C 1
ATOM 2925 O O . PHE B 2 168 ? 26.263 3.700 20.737 1.00 58.66 166 PHE B O 1
ATOM 2933 N N . PRO B 2 169 ? 28.438 4.286 20.405 1.00 70.57 167 PRO B N 1
ATOM 2934 C CA . PRO B 2 169 ? 29.099 3.241 21.193 1.00 73.34 167 PRO B CA 1
ATOM 2935 C C . PRO B 2 169 ? 29.226 3.584 22.677 1.00 87.04 167 PRO B C 1
ATOM 2936 O O . PRO B 2 169 ? 29.587 4.716 23.012 1.00 93.81 167 PRO B O 1
ATOM 2940 N N . VAL B 2 170 ? 28.963 2.614 23.551 1.00 83.60 168 VAL B N 1
ATOM 2941 C CA . VAL B 2 170 ? 29.174 2.817 24.974 1.00 82.78 168 VAL B CA 1
ATOM 2942 C C . VAL B 2 170 ? 30.632 2.427 25.259 1.00 80.67 168 VAL B C 1
ATOM 2943 O O . VAL B 2 170 ? 30.983 1.247 25.189 1.00 83.48 168 VAL B O 1
ATOM 2947 N N . GLU B 2 171 ? 31.478 3.413 25.556 1.00 80.92 169 GLU B N 1
ATOM 2948 C CA . GLU B 2 171 ? 32.881 3.147 25.816 1.00 87.50 169 GLU B CA 1
ATOM 2949 C C . GLU B 2 171 ? 33.009 2.699 27.280 1.00 94.81 169 GLU B C 1
ATOM 2950 O O . GLU B 2 171 ? 32.165 3.069 28.084 1.00 98.12 169 GLU B O 1
ATOM 2956 N N . GLU B 2 172 ? 34.051 1.939 27.632 1.00 98.93 170 GLU B N 1
ATOM 2957 C CA . GLU B 2 172 ? 34.114 1.235 28.925 1.00 104.39 170 GLU B CA 1
ATOM 2958 C C . GLU B 2 172 ? 33.930 2.098 30.188 1.00 96.99 170 GLU B C 1
ATOM 2959 O O . GLU B 2 172 ? 33.414 1.630 31.215 1.00 85.80 170 GLU B O 1
ATOM 2965 N N . GLN B 2 173 ? 34.313 3.363 30.086 1.00 116.52 171 GLN B N 1
ATOM 2966 C CA . GLN B 2 173 ? 34.171 4.336 31.158 1.00 121.57 171 GLN B CA 1
ATOM 2967 C C . GLN B 2 173 ? 32.892 5.177 31.031 1.00 118.16 171 GLN B C 1
ATOM 2968 O O . GLN B 2 173 ? 32.932 6.408 30.987 1.00 121.18 171 GLN B O 1
ATOM 2974 N N . ASP B 2 174 ? 31.750 4.512 30.958 1.00 92.75 172 ASP B N 1
ATOM 2975 C CA . ASP B 2 174 ? 30.513 5.249 30.794 1.00 80.88 172 ASP B CA 1
ATOM 2976 C C . ASP B 2 174 ? 29.524 4.834 31.856 1.00 82.56 172 ASP B C 1
ATOM 2977 O O . ASP B 2 174 ? 29.532 3.671 32.307 1.00 85.60 172 ASP B O 1
ATOM 2982 N N . ARG B 2 175 ? 28.694 5.796 32.267 1.00 79.35 173 ARG B N 1
ATOM 2983 C CA . ARG B 2 175 ? 27.756 5.612 33.372 1.00 78.72 173 ARG B CA 1
ATOM 2984 C C . ARG B 2 175 ? 26.404 6.144 33.002 1.00 71.83 173 ARG B C 1
ATOM 2985 O O . ARG B 2 175 ? 25.418 5.421 32.863 1.00 61.79 173 ARG B O 1
ATOM 2993 N N . VAL B 2 176 ? 26.376 7.460 32.893 1.00 59.92 174 VAL B N 1
ATOM 2994 C CA . VAL B 2 176 ? 25.181 8.145 32.500 1.00 59.32 174 VAL B CA 1
ATOM 2995 C C . VAL B 2 176 ? 25.472 8.951 31.228 1.00 58.05 174 VAL B C 1
ATOM 2996 O O . VAL B 2 176 ? 26.266 9.913 31.233 1.00 57.40 174 VAL B O 1
ATOM 3000 N N . LEU B 2 177 ? 24.787 8.564 30.148 1.00 58.08 175 LEU B N 1
ATOM 3001 C CA . LEU B 2 177 ? 24.988 9.151 28.844 1.00 56.67 175 LEU B CA 1
ATOM 3002 C C . LEU B 2 177 ? 23.768 9.944 28.440 1.00 56.10 175 LEU B C 1
ATOM 3003 O O . LEU B 2 177 ? 22.646 9.569 28.777 1.00 56.64 175 LEU B O 1
ATOM 3008 N N . SER B 2 178 ? 23.997 11.037 27.717 1.00 60.68 176 SER B N 1
ATOM 3009 C CA . SER B 2 178 ? 22.936 11.817 27.077 1.00 60.18 176 SER B CA 1
ATOM 3010 C C . SER B 2 178 ? 23.389 12.358 25.725 1.00 61.39 176 SER B C 1
ATOM 3011 O O . SER B 2 178 ? 24.520 12.811 25.554 1.00 64.63 176 SER B O 1
ATOM 3014 N N . PHE B 2 179 ? 22.454 12.413 24.792 1.00 53.21 177 PHE B N 1
ATOM 3015 C CA . PHE B 2 179 ? 22.771 12.817 23.434 1.00 52.40 177 PHE B CA 1
ATOM 3016 C C . PHE B 2 179 ? 22.058 14.112 23.093 1.00 51.75 177 PHE B C 1
ATOM 3017 O O . PHE B 2 179 ? 20.891 14.330 23.437 1.00 51.97 177 PHE B O 1
ATOM 3025 N N . ARG B 2 180 ? 22.815 14.970 22.428 1.00 51.01 178 ARG B N 1
ATOM 3026 C CA . ARG B 2 180 ? 22.450 16.337 22.151 1.00 50.39 178 ARG B CA 1
ATOM 3027 C C . ARG B 2 180 ? 22.528 16.564 20.637 1.00 64.39 178 ARG B C 1
ATOM 3028 O O . ARG B 2 180 ? 23.600 16.392 19.996 1.00 49.49 178 ARG B O 1
ATOM 3036 N N . CYS B 2 181 ? 21.372 16.908 20.072 1.00 62.52 179 CYS B N 1
ATOM 3037 C CA . CYS B 2 181 ? 21.187 17.056 18.638 1.00 61.00 179 CYS B CA 1
ATOM 3038 C C . CYS B 2 181 ? 20.885 18.489 18.267 1.00 48.61 179 CYS B C 1
ATOM 3039 O O . CYS B 2 181 ? 20.063 19.109 18.906 1.00 54.12 179 CYS B O 1
ATOM 3042 N N . GLN B 2 182 ? 21.565 19.024 17.260 1.00 64.19 180 GLN B N 1
ATOM 3043 C CA . GLN B 2 182 ? 21.187 20.325 16.706 1.00 70.35 180 GLN B CA 1
ATOM 3044 C C . GLN B 2 182 ? 20.921 20.204 15.206 1.00 76.71 180 GLN B C 1
ATOM 3045 O O . GLN B 2 182 ? 21.662 19.506 14.509 1.00 88.51 180 GLN B O 1
ATOM 3051 N N . ALA B 2 183 ? 19.887 20.876 14.698 1.00 62.32 181 ALA B N 1
ATOM 3052 C CA . ALA B 2 183 ? 19.550 20.765 13.273 1.00 56.67 181 ALA B CA 1
ATOM 3053 C C . ALA B 2 183 ? 19.951 22.046 12.526 1.00 58.32 181 ALA B C 1
ATOM 3054 O O . ALA B 2 183 ? 19.935 23.139 13.113 1.00 59.12 181 ALA B O 1
ATOM 3056 N N . ARG B 2 184 ? 20.380 21.890 11.267 1.00 59.62 182 ARG B N 1
ATOM 3057 C CA . ARG B 2 184 ? 20.752 23.016 10.404 1.00 52.57 182 ARG B CA 1
ATOM 3058 C C . ARG B 2 184 ? 20.097 22.867 9.044 1.00 49.86 182 ARG B C 1
ATOM 3059 O O . ARG B 2 184 ? 20.124 21.774 8.458 1.00 52.94 182 ARG B O 1
ATOM 3067 N N . ILE B 2 185 ? 19.557 23.965 8.511 1.00 48.93 183 ILE B N 1
ATOM 3068 C CA . ILE B 2 185 ? 18.850 23.894 7.230 1.00 55.03 183 ILE B CA 1
ATOM 3069 C C . ILE B 2 185 ? 19.257 25.016 6.278 1.00 59.12 183 ILE B C 1
ATOM 3070 O O . ILE B 2 185 ? 19.227 26.208 6.685 1.00 50.95 183 ILE B O 1
ATOM 3075 N N . ILE B 2 186 ? 19.631 24.656 5.033 1.00 56.33 184 ILE B N 1
ATOM 3076 C CA . ILE B 2 186 ? 19.957 25.685 4.027 1.00 58.82 184 ILE B CA 1
ATOM 3077 C C . ILE B 2 186 ? 18.705 26.286 3.454 1.00 73.17 184 ILE B C 1
ATOM 3078 O O . ILE B 2 186 ? 18.125 25.715 2.531 1.00 68.78 184 ILE B O 1
ATOM 3083 N N . SER B 2 187 ? 18.327 27.467 3.933 1.00 106.47 185 SER B N 1
ATOM 3084 C CA . SER B 2 187 ? 17.037 28.038 3.565 1.00 115.08 185 SER B CA 1
ATOM 3085 C C . SER B 2 187 ? 16.918 28.281 2.081 1.00 112.98 185 SER B C 1
ATOM 3086 O O . SER B 2 187 ? 15.955 27.852 1.451 1.00 113.29 185 SER B O 1
ATOM 3089 N N . GLY B 2 188 ? 17.914 28.947 1.518 1.00 104.17 186 GLY B N 1
ATOM 3090 C CA . GLY B 2 188 ? 17.865 29.312 0.122 1.00 100.10 186 GLY B CA 1
ATOM 3091 C C . GLY B 2 188 ? 19.232 29.575 -0.433 1.00 87.33 186 GLY B C 1
ATOM 3092 O O . GLY B 2 188 ? 20.158 29.913 0.287 1.00 91.24 186 GLY B O 1
ATOM 3093 N N . ILE B 2 189 ? 19.368 29.368 -1.724 1.00 63.22 187 ILE B N 1
ATOM 3094 C CA . ILE B 2 189 ? 20.625 29.630 -2.380 1.00 59.90 187 ILE B CA 1
ATOM 3095 C C . ILE B 2 189 ? 20.361 30.346 -3.684 1.00 78.42 187 ILE B C 1
ATOM 3096 O O . ILE B 2 189 ? 19.634 29.807 -4.518 1.00 93.06 187 ILE B O 1
ATOM 3101 N N . HIS B 2 190 ? 21.011 31.480 -3.929 1.00 77.63 188 HIS B N 1
ATOM 3102 C CA . HIS B 2 190 ? 20.842 32.137 -5.211 1.00 72.28 188 HIS B CA 1
ATOM 3103 C C . HIS B 2 190 ? 22.190 32.253 -5.798 1.00 64.58 188 HIS B C 1
ATOM 3104 O O . HIS B 2 190 ? 23.068 32.811 -5.158 1.00 68.24 188 HIS B O 1
ATOM 3111 N N . MET B 2 191 ? 22.386 31.704 -6.988 1.00 56.53 189 MET B N 1
ATOM 3112 C CA . MET B 2 191 ? 23.694 31.818 -7.601 1.00 51.79 189 MET B CA 1
ATOM 3113 C C . MET B 2 191 ? 23.562 32.284 -9.041 1.00 49.33 189 MET B C 1
ATOM 3114 O O . MET B 2 191 ? 22.564 32.051 -9.703 1.00 55.44 189 MET B O 1
ATOM 3119 N N . GLN B 2 192 ? 24.576 33.004 -9.484 1.00 53.32 190 GLN B N 1
ATOM 3120 C CA . GLN B 2 192 ? 24.585 33.684 -10.753 1.00 59.41 190 GLN B CA 1
ATOM 3121 C C . GLN B 2 192 ? 25.538 32.971 -11.725 1.00 62.92 190 GLN B C 1
ATOM 3122 O O . GLN B 2 192 ? 26.559 32.417 -11.298 1.00 62.31 190 GLN B O 1
ATOM 3128 N N . THR B 2 193 ? 25.239 32.978 -13.023 1.00 61.27 191 THR B N 1
ATOM 3129 C CA . THR B 2 193 ? 26.104 32.231 -13.949 1.00 60.45 191 THR B CA 1
ATOM 3130 C C . THR B 2 193 ? 26.723 33.076 -15.072 1.00 64.19 191 THR B C 1
ATOM 3131 O O . THR B 2 193 ? 26.075 33.961 -15.630 1.00 76.22 191 THR B O 1
ATOM 3135 N N . SER B 2 194 ? 27.981 32.840 -15.404 1.00 50.13 192 SER B N 1
ATOM 3136 C CA . SER B 2 194 ? 28.549 33.545 -16.544 1.00 54.41 192 SER B CA 1
ATOM 3137 C C . SER B 2 194 ? 28.263 32.875 -17.893 1.00 63.01 192 SER B C 1
ATOM 3138 O O . SER B 2 194 ? 27.738 31.747 -17.952 1.00 62.34 192 SER B O 1
ATOM 3141 N N . GLU B 2 195 ? 28.735 33.516 -18.962 1.00 70.50 193 GLU B N 1
ATOM 3142 C CA . GLU B 2 195 ? 28.679 32.935 -20.288 1.00 68.87 193 GLU B CA 1
ATOM 3143 C C . GLU B 2 195 ? 30.009 32.222 -20.554 1.00 71.35 193 GLU B C 1
ATOM 3144 O O . GLU B 2 195 ? 31.032 32.712 -20.099 1.00 84.64 193 GLU B O 1
ATOM 3150 N N . SER B 2 196 ? 30.030 31.119 -21.304 1.00 53.29 194 SER B N 1
ATOM 3151 C CA . SER B 2 196 ? 31.274 30.355 -21.489 1.00 53.47 194 SER B CA 1
ATOM 3152 C C . SER B 2 196 ? 32.320 31.119 -22.270 1.00 54.16 194 SER B C 1
ATOM 3153 O O . SER B 2 196 ? 31.962 31.931 -23.104 1.00 61.89 194 SER B O 1
ATOM 3156 N N . THR B 2 197 ? 33.600 30.821 -22.061 1.00 67.01 195 THR B N 1
ATOM 3157 C CA . THR B 2 197 ? 34.668 31.417 -22.875 1.00 54.98 195 THR B CA 1
ATOM 3158 C C . THR B 2 197 ? 35.574 30.317 -23.491 1.00 69.83 195 THR B C 1
ATOM 3159 O O . THR B 2 197 ? 35.525 29.167 -23.010 1.00 72.17 195 THR B O 1
ATOM 3163 N N . LYS B 2 198 ? 36.292 30.598 -24.593 1.00 57.79 196 LYS B N 1
ATOM 3164 C CA . LYS B 2 198 ? 37.179 29.595 -25.174 1.00 56.98 196 LYS B CA 1
ATOM 3165 C C . LYS B 2 198 ? 38.630 30.103 -25.397 1.00 65.27 196 LYS B C 1
ATOM 3166 O O . LYS B 2 198 ? 38.911 31.304 -25.220 1.00 70.07 196 LYS B O 1
ATOM 3172 N N . SER B 2 199 ? 39.508 29.190 -25.844 1.00 68.76 197 SER B N 1
ATOM 3173 C CA . SER B 2 199 ? 40.954 29.395 -26.098 1.00 67.77 197 SER B CA 1
ATOM 3174 C C . SER B 2 199 ? 41.324 28.511 -27.275 1.00 75.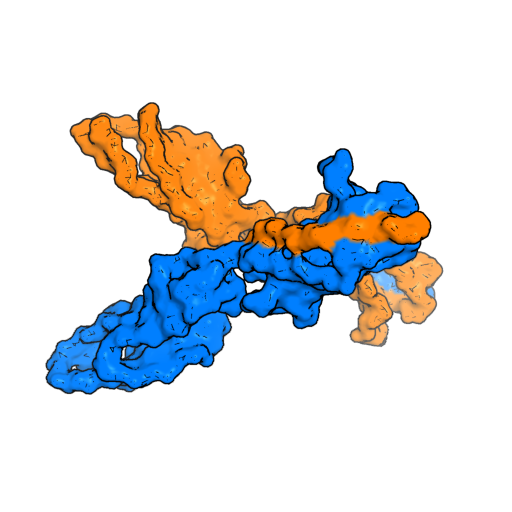07 197 SER B C 1
ATOM 3175 O O . SER B 2 199 ? 40.422 27.832 -27.752 1.00 91.55 197 SER B O 1
ATOM 3178 N N . GLU B 2 200 ? 42.581 28.458 -27.752 1.00 69.23 198 GLU B N 1
ATOM 3179 C CA . GLU B 2 200 ? 42.894 27.557 -28.923 1.00 78.81 198 GLU B CA 1
ATOM 3180 C C . GLU B 2 200 ? 44.176 26.658 -28.986 1.00 106.53 198 GLU B C 1
ATOM 3181 O O . GLU B 2 200 ? 45.243 27.158 -28.697 1.00 123.85 198 GLU B O 1
ATOM 3187 N N . LEU B 2 201 ? 44.121 25.399 -29.463 1.00 74.56 199 LEU B N 1
ATOM 3188 C CA . LEU B 2 201 ? 45.353 24.591 -29.370 1.00 63.15 199 LEU B CA 1
ATOM 3189 C C . LEU B 2 201 ? 45.590 23.199 -30.055 1.00 74.58 199 LEU B C 1
ATOM 3190 O O . LEU B 2 201 ? 44.886 22.210 -29.800 1.00 63.52 199 LEU B O 1
ATOM 3195 N N . VAL B 2 202 ? 46.758 23.087 -30.698 1.00 65.05 200 VAL B N 1
ATOM 3196 C CA . VAL B 2 202 ? 47.151 21.933 -31.507 1.00 66.06 200 VAL B CA 1
ATOM 3197 C C . VAL B 2 202 ? 48.125 21.011 -30.816 1.00 66.15 200 VAL B C 1
ATOM 3198 O O . VAL B 2 202 ? 48.977 21.436 -30.053 1.00 65.93 200 VAL B O 1
ATOM 3202 N N . THR B 2 203 ? 48.003 19.724 -31.056 1.00 77.74 201 THR B N 1
ATOM 3203 C CA . THR B 2 203 ? 48.774 18.836 -30.220 1.00 96.55 201 THR B CA 1
ATOM 3204 C C . THR B 2 203 ? 49.968 18.141 -30.909 1.00 121.41 201 THR B C 1
ATOM 3205 O O . THR B 2 203 ? 51.019 18.769 -31.092 1.00 121.49 201 THR B O 1
ATOM 3209 N N . VAL B 2 204 ? 49.765 16.914 -31.396 1.00 158.51 202 VAL B N 1
ATOM 3210 C CA . VAL B 2 204 ? 50.862 15.973 -31.692 1.00 169.27 202 VAL B CA 1
ATOM 3211 C C . VAL B 2 204 ? 52.112 16.512 -32.358 1.00 177.77 202 VAL B C 1
ATOM 3212 O O . VAL B 2 204 ? 52.059 17.216 -33.364 1.00 184.16 202 VAL B O 1
ATOM 3216 N N . SER B 2 205 ? 53.237 16.224 -31.710 1.00 166.74 203 SER B N 1
ATOM 3217 C CA . SER B 2 205 ? 54.560 16.508 -32.241 1.00 167.42 203 SER B CA 1
ATOM 3218 C C . SER B 2 205 ? 55.308 15.174 -32.269 1.00 158.64 203 SER B C 1
ATOM 3219 O O . SER B 2 205 ? 56.357 15.029 -32.897 1.00 155.96 203 SER B O 1
ATOM 3222 N N . ARG B 2 206 ? 54.709 14.197 -31.593 1.00 144.69 204 ARG B N 1
ATOM 3223 C CA . ARG B 2 206 ? 55.210 12.831 -31.508 1.00 138.27 204 ARG B CA 1
ATOM 3224 C C . ARG B 2 206 ? 54.091 11.883 -31.084 1.00 136.39 204 ARG B C 1
ATOM 3225 O O . ARG B 2 206 ? 52.990 11.905 -31.647 1.00 135.48 204 ARG B O 1
#

Radius of gyration: 29.39 Å; Cα contacts (8 Å, |Δi|>4): 1066; chains: 2; bounding box: 78×85×70 Å

B-factor: mean 80.02, std 26.42, range [45.66, 220.32]

Nearest PDB structures (foldseek):
  5c14-assembly1_A  TM=1.005E+00  e=4.349E-36  Homo sapiens
  5gni-assembly1_B  TM=8.933E-01  e=1.129E-27  Homo sapiens
  5gni-assembly1_A  TM=8.942E-01  e=1.709E-27  Homo sapiens
  2q7n-assembly2_C  TM=4.161E-01  e=1.644E-03  Mus musculus
  5mya-assembly1_A  TM=3.181E-01  e=1.336E-03  Homo sapiens

Foldseek 3Di:
DKDWDDKEAKPPHLEEEFFAKMKDKIFTDMDDPDPDQWKKWKFKDFVHDTDDIDIDSHRMDMDIDGGHHLVNWGWIKMWMAIPHDIDIYDIGTRGHDDADFWDWDWDDPDDAAQDKIKIKIFRVVDADFKKKWKFKDQPVDRDRPDIDIDTRGHDGIDIDIGHHHPPGDHMDMDMDMDDDSDDDDDDDDDDDDDDDDPDD/DKDWDDKEKAKPPHLEEAFFAKMKIKIATDMDDPDPDQWKKWKFKDFPPDTPDIDIDSDRMDMDIDHGHHLVNWGWIKIWMAIPHDIDIYDIGGRGYDDADFWDWDWPDPDDDAQDKIKIKIFRVVYWPWKKKKKFKAAPVDRDGPDIDIDIRGHDGTDIDIGHRHNPGDHIDMDMDIDDDSDDDDDDDDDDDDDDDDDPD

Secondary structure (DSSP, 8-state):
-EEEEEE--EES-SEEETT--EEEEEEEEEEES--SPPPEEEEEEETTEEEEEEEESSSEEEEEESS--GGG-EEEEEEEESSS--EE---EEEEEE--PPPEEEES-SB--TT-EEEEEEE-TTS-S-EEEEEEEEETTS-SEEEEEEEE-SSSSEEEEEEE--TT-SEEEEEEEEEEEEEEEEEE---EE---EE---/--EEEEEEEEEES-SEEETTS-EEEEEEEEEE-SSSSPPPEEEEEEETTEEEEEEEESSS-EEEEESS--TTT-EEEEEEEE-SS-EEE---EEEEEE--PPPEEEES-SS--SS-EEEEEEE-TTS-S--EEEEEEEESSS--EEEEEEEE-SSSSEEEEEEE--SS-SEEEEEEEEEEEEEEEEEE---B---EE----

Organism: Homo sapiens (NCBI:txid9606)

InterPro domains:
  IPR003598 Immunoglobulin subtype 2 [SM00408] (338-393)
  IPR003598 Immunoglobulin subtype 2 [SM00408] (422-483)
  IPR003598 Immunoglobulin subtype 2 [SM00408] (514-579)
  IPR003599 Immunoglobulin domain subtype [SM00409] (42-128)
  IPR003599 Immunoglobulin domain subtype [SM00409] (241-322)
  IPR003599 Immunoglobulin domain subtype [SM00409] (332-403)
  IPR003599 Immunoglobulin domain subtype [SM00409] (416-497)
  IPR003599 Immunoglobulin domain subtype [SM00409] (508-595)
  IPR007110 Immunoglobulin-like domain [PS50835] (35-121)
  IPR007110 Immunoglobulin-like domain [PS50835] (236-315)
  IPR007110 Immunoglobulin-like domain [PS50835] (328-401)
  IPR007110 Immunoglobulin-like domain [PS50835] (499-591)
  IPR013783 Immunoglobulin-like fold [G3DSA:2.60.40.10] (26-128)
  IPR013783 Immunoglobulin-like fold [G3DSA:2.60.40.10] (229-325)
  IPR013783 Immunoglobulin-like fold [G3DSA:2.60.40.10] (326-405)
  IPR013783 Immunoglobulin-like fold [G3DSA:2.60.40.10] (496-596)
  IPR036179 Immunoglobulin-like domain superfamily [SSF48726] (40-157)
  IPR036179 Immunoglobulin-like domain superfamily [SSF48726] (234-325)
  IPR036179 Immunoglobulin-like domain superfamily [SSF48726] (332-405)
  IPR036179 Immunoglobulin-like domain superfamily [SSF48726] (408-496)

GO terms:
  GO:0042110 T cell activation (P, IDA)
  GO:0048018 receptor ligand activity (F, IDA)
  GO:0005911 cell-cell junction (C, IDA)
  GO:0032991 protein-containing complex (C, IDA)
  GO:0030335 positive regulation of cell migration (P, IDA)
  GO:0150107 positive regulation of protein localization to cell-cell junction (P, IDA)
  GO:0098609 cell-cell adhesion (P, IDA)
  GO:0035696 monocyte extravasation (P, IMP)
  GO:0042311 vasodilation (P, IMP)
  GO:0043410 positive regulation of MAPK cascade (P, IMP)
  GO:0050982 detection of mechanical stimulus (P, IMP)
  GO:0051897 positive regulation of phosphatidylinositol 3-kinase/protein kinase B signal transduction (P, IMP)
  GO:1902533 positive regulation of intracellular signal transduction (P, IMP)
  GO:0061028 establishment of endothelial barrier (P, IMP)
  GO:0007166 cell surface receptor signaling pathway (P, IMP)
  GO:0070830 bicellular tight junction assembly (P, IMP)
  GO:0071260 cellular response to mechanical stimulus (P, IMP)
  GO:0005515 protein binding (F, IPI)
  GO:0050904 diapedesis (P, IDA)
  GO:0006909 phagocytosis (P, IDA)